Protein AF-0000000078489745 (afdb_homodimer)

InterPro domains:
  IPR001077 O-methyltransferase, C-terminal domain [PF00891] (127-336)
  IPR012967 Caffeic acid 3-O-methyltransferase-like, dimerisation domain [PF08100] (22-105)
  IPR016461 O-methyltransferase-like [PIRSF005739] (4-354)
  IPR016461 O-methyltransferase-like [PS51683] (22-354)
  IPR016461 O-methyltransferase-like [PTHR11746] (31-336)
  IPR029063 S-adenosyl-L-methionine-dependent methyltransferase superfamily [G3DSA:3.40.50.150] (105-354)
  IPR029063 S-adenosyl-L-methionine-dependent methyltransferase superfamily [SSF53335] (110-352)
  IPR036388 Winged helix-like DNA-binding domain superfamily [G3DSA:1.10.10.10] (4-103)
  IPR036390 Winged helix DNA-binding domain superfamily [SSF46785] (11-106)

Structure (mmCIF, N/CA/C/O backbone):
data_AF-0000000078489745-model_v1
#
loop_
_entity.id
_entity.type
_entity.pdbx_description
1 polymer 'O-methyltransferase domain-containing protein'
#
loop_
_atom_site.group_PDB
_atom_site.id
_atom_site.type_symbol
_atom_site.label_atom_id
_atom_site.label_alt_id
_atom_site.label_comp_id
_atom_site.label_asym_id
_atom_site.label_entity_id
_atom_site.label_seq_id
_atom_site.pdbx_PDB_ins_code
_atom_site.Cartn_x
_atom_site.Cartn_y
_atom_site.Cartn_z
_atom_site.occupancy
_atom_site.B_iso_or_equiv
_atom_site.auth_seq_id
_atom_site.auth_comp_id
_atom_site.auth_asym_id
_atom_site.auth_atom_id
_atom_site.pdbx_PDB_model_num
ATOM 1 N N . MET A 1 1 ? 27.438 -21.969 22.844 1 58.97 1 MET A N 1
ATOM 2 C CA . MET A 1 1 ? 26.141 -21.531 23.344 1 58.97 1 MET A CA 1
ATOM 3 C C . MET A 1 1 ? 25.703 -20.234 22.672 1 58.97 1 MET A C 1
ATOM 5 O O . MET A 1 1 ? 24.578 -20.141 22.172 1 58.97 1 MET A O 1
ATOM 9 N N . GLU A 1 2 ? 26.516 -19.109 22.609 1 64 2 GLU A N 1
ATOM 10 C CA . GLU A 1 2 ? 26.266 -17.812 21.984 1 64 2 GLU A CA 1
ATOM 11 C C . GLU A 1 2 ? 26.203 -17.922 20.469 1 64 2 GLU A C 1
ATOM 13 O O . GLU A 1 2 ? 25.344 -17.312 19.828 1 64 2 GLU A O 1
ATOM 18 N N . GLU A 1 3 ? 26.984 -18.844 19.875 1 67.69 3 GLU A N 1
ATOM 19 C CA . GLU A 1 3 ? 27 -19.047 18.422 1 67.69 3 GLU A CA 1
ATOM 20 C C . GLU A 1 3 ? 25.703 -19.672 17.938 1 67.69 3 GLU A C 1
ATOM 22 O O . GLU A 1 3 ? 25.188 -19.312 16.891 1 67.69 3 GLU A O 1
ATOM 27 N N . THR A 1 4 ? 25.188 -20.469 18.766 1 74.5 4 THR A N 1
ATOM 28 C CA . THR A 1 4 ? 23.953 -21.156 18.406 1 74.5 4 THR A CA 1
ATOM 29 C C . THR A 1 4 ? 22.766 -20.203 18.438 1 74.5 4 THR A C 1
ATOM 31 O O . THR A 1 4 ? 21.891 -20.266 17.562 1 74.5 4 THR A O 1
ATOM 34 N N . LYS A 1 5 ? 22.797 -19.234 19.344 1 73.5 5 LYS A N 1
ATOM 35 C CA . LYS A 1 5 ? 21.703 -18.266 19.422 1 73.5 5 LYS A CA 1
ATOM 36 C C . LYS A 1 5 ? 21.719 -17.312 18.234 1 73.5 5 LYS A C 1
ATOM 38 O O . LYS A 1 5 ? 20.672 -16.969 17.703 1 73.5 5 LYS A O 1
ATOM 43 N N . VAL A 1 6 ? 22.891 -16.953 17.953 1 79.31 6 VAL A N 1
ATOM 44 C CA . VAL A 1 6 ? 23.062 -16.047 16.812 1 79.31 6 VAL A CA 1
ATOM 45 C C . VAL A 1 6 ? 22.609 -16.734 15.531 1 79.31 6 VAL A C 1
ATOM 47 O O . VAL A 1 6 ? 21.969 -16.109 14.688 1 79.31 6 VAL A O 1
ATOM 50 N N . GLN A 1 7 ? 22.875 -17.984 15.383 1 82.25 7 GLN A N 1
ATOM 51 C CA . GLN A 1 7 ? 22.484 -18.719 14.188 1 82.25 7 GLN A CA 1
ATOM 52 C C . GLN A 1 7 ? 20.969 -18.891 14.117 1 82.25 7 GLN A C 1
ATOM 54 O O . GLN A 1 7 ? 20.391 -18.781 13.039 1 82.25 7 GLN A O 1
ATOM 59 N N . VAL A 1 8 ? 20.438 -19.062 15.211 1 84.88 8 VAL A N 1
ATOM 60 C CA . VAL A 1 8 ? 19 -19.234 15.289 1 84.88 8 VAL A CA 1
ATOM 61 C C . VAL A 1 8 ? 18.312 -17.906 14.961 1 84.88 8 VAL A C 1
ATOM 63 O O . VAL A 1 8 ? 17.297 -17.891 14.25 1 84.88 8 VAL A O 1
ATOM 66 N N . MET A 1 9 ? 18.844 -16.828 15.492 1 83.5 9 MET A N 1
ATOM 67 C CA . MET A 1 9 ? 18.266 -15.516 15.242 1 83.5 9 MET A CA 1
ATOM 68 C C . MET A 1 9 ? 18.391 -15.141 13.766 1 83.5 9 MET A C 1
ATOM 70 O O . MET A 1 9 ? 17.453 -14.578 13.188 1 83.5 9 MET A O 1
ATOM 74 N N . MET A 1 10 ? 19.469 -15.5 13.219 1 83.69 10 MET A N 1
ATOM 75 C CA . MET A 1 10 ? 19.703 -15.188 11.812 1 83.69 10 MET A CA 1
ATOM 76 C C . MET A 1 10 ? 18.75 -15.992 10.922 1 83.69 10 MET A C 1
ATOM 78 O O . MET A 1 10 ? 18.234 -15.469 9.93 1 83.69 10 MET A O 1
ATOM 82 N N . LYS A 1 11 ? 18.594 -17.219 11.297 1 87.38 11 LYS A N 1
ATOM 83 C CA . LYS A 1 11 ? 17.672 -18.062 10.539 1 87.38 11 LYS A CA 1
ATOM 84 C C . LYS A 1 11 ? 16.234 -17.547 10.648 1 87.38 11 LYS A C 1
ATOM 86 O O . LYS A 1 11 ? 15.492 -17.547 9.664 1 87.38 11 LYS A O 1
ATOM 91 N N . LYS A 1 12 ? 15.914 -17.125 11.781 1 89.44 12 LYS A N 1
ATOM 92 C CA . LYS A 1 12 ? 14.57 -16.578 11.984 1 89.44 12 LYS A CA 1
ATOM 93 C C . LYS A 1 12 ? 14.359 -15.312 11.156 1 89.44 12 LYS A C 1
ATOM 95 O O . LYS A 1 12 ? 13.305 -15.133 10.547 1 89.44 12 LYS A O 1
ATOM 100 N N . GLU A 1 13 ? 15.336 -14.461 11.094 1 90.44 13 GLU A N 1
ATOM 101 C CA . GLU A 1 13 ? 15.25 -13.234 10.305 1 90.44 13 GLU A CA 1
ATOM 102 C C . GLU A 1 13 ? 15.117 -13.531 8.82 1 90.44 13 GLU A C 1
ATOM 104 O O . GLU A 1 13 ? 14.383 -12.852 8.109 1 90.44 13 GLU A O 1
ATOM 109 N N . GLU A 1 14 ? 15.82 -14.523 8.477 1 91 14 GLU A N 1
ATOM 110 C CA . GLU A 1 14 ? 15.742 -14.945 7.078 1 91 14 GLU A CA 1
ATOM 111 C C . GLU A 1 14 ? 14.352 -15.484 6.746 1 91 14 GLU A C 1
ATOM 113 O O . GLU A 1 14 ? 13.797 -15.164 5.691 1 91 14 GLU A O 1
ATOM 118 N N . ASP A 1 15 ? 13.852 -16.266 7.602 1 90 15 ASP A N 1
ATOM 119 C CA . ASP A 1 15 ? 12.523 -16.844 7.395 1 90 15 ASP A CA 1
ATOM 120 C C . ASP A 1 15 ? 11.453 -15.758 7.402 1 90 15 ASP A C 1
ATOM 122 O O . ASP A 1 15 ? 10.508 -15.805 6.605 1 90 15 ASP A O 1
ATOM 126 N N . ASP A 1 16 ? 11.648 -14.836 8.258 1 93 16 ASP A N 1
ATOM 127 C CA . ASP A 1 16 ? 10.703 -13.727 8.328 1 93 16 ASP A CA 1
ATOM 128 C C . ASP A 1 16 ? 10.742 -12.891 7.051 1 93 16 ASP A C 1
ATOM 130 O O . ASP A 1 16 ? 9.711 -12.422 6.57 1 93 16 ASP A O 1
ATOM 134 N N . ALA A 1 17 ? 11.914 -12.734 6.535 1 94.44 17 ALA A N 1
ATOM 135 C CA . ALA A 1 17 ? 12.086 -11.914 5.336 1 94.44 17 ALA A CA 1
ATOM 136 C C . ALA A 1 17 ? 11.375 -12.539 4.137 1 94.44 17 ALA A C 1
ATOM 138 O O . ALA A 1 17 ? 10.859 -11.82 3.273 1 94.44 17 ALA A O 1
ATOM 139 N N . LYS A 1 18 ? 11.289 -13.898 4.145 1 91.94 18 LYS A N 1
ATOM 140 C CA . LYS A 1 18 ? 10.625 -14.625 3.064 1 91.94 18 LYS A CA 1
ATOM 141 C C . LYS A 1 18 ? 9.141 -14.289 2.994 1 91.94 18 LYS A C 1
ATOM 143 O O . LYS A 1 18 ? 8.547 -14.273 1.913 1 91.94 18 LYS A O 1
ATOM 148 N N . VAL A 1 19 ? 8.648 -13.961 4.117 1 93.62 19 VAL A N 1
ATOM 149 C CA . VAL A 1 19 ? 7.219 -13.68 4.207 1 93.62 19 VAL A CA 1
ATOM 150 C C . VAL A 1 19 ? 6.977 -12.18 4.113 1 93.62 19 VAL A C 1
ATOM 152 O O . VAL A 1 19 ? 6.105 -11.727 3.361 1 93.62 19 VAL A O 1
ATOM 155 N N . GLU A 1 20 ? 7.77 -11.414 4.812 1 96.25 20 GLU A N 1
ATOM 156 C CA . GLU A 1 20 ? 7.562 -9.977 4.98 1 96.25 20 GLU A CA 1
ATOM 157 C C . GLU A 1 20 ? 7.652 -9.242 3.646 1 96.25 20 GLU A C 1
ATOM 159 O O . GLU A 1 20 ? 6.957 -8.25 3.428 1 96.25 20 GLU A O 1
ATOM 164 N N . ILE A 1 21 ? 8.453 -9.734 2.736 1 97.31 21 ILE A N 1
ATOM 165 C CA . ILE A 1 21 ? 8.727 -9.047 1.48 1 97.31 21 ILE A CA 1
ATOM 166 C C . ILE A 1 21 ? 7.441 -8.938 0.663 1 97.31 21 ILE A C 1
ATOM 168 O O . ILE A 1 21 ? 7.266 -7.988 -0.105 1 97.31 21 ILE A O 1
ATOM 172 N N . TRP A 1 22 ? 6.496 -9.859 0.876 1 97.19 22 TRP A N 1
ATOM 173 C CA . TRP A 1 22 ? 5.273 -9.906 0.08 1 97.19 22 TRP A CA 1
ATOM 174 C C . TRP A 1 22 ? 4.367 -8.727 0.406 1 97.19 22 TRP A C 1
ATOM 176 O O . TRP A 1 22 ? 3.557 -8.312 -0.426 1 97.19 22 TRP A O 1
ATOM 186 N N . LYS A 1 23 ? 4.523 -8.141 1.604 1 96.38 23 LYS A N 1
ATOM 187 C CA . LYS A 1 23 ? 3.775 -6.949 1.995 1 96.38 23 LYS A CA 1
ATOM 188 C C . LYS A 1 23 ? 4.117 -5.766 1.097 1 96.38 23 LYS A C 1
ATOM 190 O O . LYS A 1 23 ? 3.299 -4.859 0.917 1 96.38 23 LYS A O 1
ATOM 195 N N . TYR A 1 24 ? 5.277 -5.855 0.538 1 97.81 24 TYR A N 1
ATOM 196 C CA . TYR A 1 24 ? 5.738 -4.754 -0.302 1 97.81 24 TYR A CA 1
ATOM 197 C C . TYR A 1 24 ? 5.543 -5.078 -1.778 1 97.81 24 TYR A C 1
ATOM 199 O O . TYR A 1 24 ? 5.328 -4.18 -2.594 1 97.81 24 TYR A O 1
ATOM 207 N N . VAL A 1 25 ? 5.562 -6.387 -2.131 1 98.19 25 VAL A N 1
ATOM 208 C CA . VAL A 1 25 ? 5.273 -6.801 -3.5 1 98.19 25 VAL A CA 1
ATOM 209 C C . VAL A 1 25 ? 3.816 -6.484 -3.836 1 98.19 25 VAL A C 1
ATOM 211 O O . VAL A 1 25 ? 3.529 -5.879 -4.871 1 98.19 25 VAL A O 1
ATOM 214 N N . PHE A 1 26 ? 2.967 -6.824 -2.895 1 98 26 PHE A N 1
ATOM 215 C CA . PHE A 1 26 ? 1.541 -6.59 -3.1 1 98 26 PHE A CA 1
ATOM 216 C C . PHE A 1 26 ? 1.061 -5.41 -2.266 1 98 26 PHE A C 1
ATOM 218 O O . PHE A 1 26 ? -0.094 -5.375 -1.833 1 98 26 PHE A O 1
ATOM 225 N N . GLY A 1 27 ? 1.884 -4.418 -2.08 1 96.94 27 GLY A N 1
ATOM 226 C CA . GLY A 1 27 ? 1.709 -3.365 -1.094 1 96.94 27 GLY A CA 1
ATOM 227 C C . GLY A 1 27 ? 0.528 -2.461 -1.391 1 96.94 27 GLY A C 1
ATOM 228 O O . GLY A 1 27 ? -0.005 -1.811 -0.488 1 96.94 27 GLY A O 1
ATOM 229 N N . PHE A 1 28 ? 0.073 -2.408 -2.652 1 97.94 28 PHE A N 1
ATOM 230 C CA . PHE A 1 28 ? -1.018 -1.51 -3.014 1 97.94 28 PHE A CA 1
ATOM 231 C C . PHE A 1 28 ? -2.367 -2.174 -2.773 1 97.94 28 PHE A C 1
ATOM 233 O O . PHE A 1 28 ? -3.396 -1.496 -2.707 1 97.94 28 PHE A O 1
ATOM 240 N N . THR A 1 29 ? -2.445 -3.432 -2.564 1 98.5 29 THR A N 1
ATOM 241 C CA . THR A 1 29 ? -3.668 -4.227 -2.551 1 98.5 29 THR A CA 1
ATOM 242 C C . THR A 1 29 ? -4.605 -3.756 -1.442 1 98.5 29 THR A C 1
ATOM 244 O O . THR A 1 29 ? -5.785 -3.492 -1.69 1 98.5 29 THR A O 1
ATOM 247 N N . ASN A 1 30 ? -4.078 -3.57 -0.208 1 98.31 30 ASN A N 1
ATOM 248 C CA . ASN A 1 30 ? -4.91 -3.188 0.927 1 98.31 30 ASN A CA 1
ATOM 249 C C . ASN A 1 30 ? -5.625 -1.863 0.675 1 98.31 30 ASN A C 1
ATOM 251 O O . ASN A 1 30 ? -6.844 -1.771 0.833 1 98.31 30 ASN A O 1
ATOM 255 N N . MET A 1 31 ? -4.863 -0.907 0.223 1 98.25 31 MET A N 1
ATOM 256 C CA . MET A 1 31 ? -5.43 0.413 -0.04 1 98.25 31 MET A CA 1
ATOM 257 C C . MET A 1 31 ? -6.438 0.357 -1.185 1 98.25 31 MET A C 1
ATOM 259 O O . MET A 1 31 ? -7.488 0.997 -1.124 1 98.25 31 MET A O 1
ATOM 263 N N . ALA A 1 32 ? -6.133 -0.395 -2.225 1 98.56 32 ALA A N 1
ATOM 264 C CA . ALA A 1 32 ? -6.98 -0.475 -3.412 1 98.56 32 ALA A CA 1
ATOM 265 C C . ALA A 1 32 ? -8.328 -1.108 -3.08 1 98.56 32 ALA A C 1
ATOM 267 O O . ALA A 1 32 ? -9.367 -0.654 -3.559 1 98.56 32 ALA A O 1
ATOM 268 N N . VAL A 1 33 ? -8.312 -2.148 -2.266 1 98.75 33 VAL A N 1
ATOM 269 C CA . VAL A 1 33 ? -9.547 -2.83 -1.916 1 98.75 33 VAL A CA 1
ATOM 270 C C . VAL A 1 33 ? -10.383 -1.943 -0.997 1 98.75 33 VAL A C 1
ATOM 272 O O . VAL A 1 33 ? -11.617 -1.908 -1.105 1 98.75 33 VAL A O 1
ATOM 275 N N . VAL A 1 34 ? -9.742 -1.236 -0.123 1 98.75 34 VAL A N 1
ATOM 276 C CA . VAL A 1 34 ? -10.445 -0.308 0.756 1 98.75 34 VAL A CA 1
ATOM 277 C C . VAL A 1 34 ? -11.055 0.824 -0.068 1 98.75 34 VAL A C 1
ATOM 279 O O . VAL A 1 34 ? -12.195 1.23 0.172 1 98.75 34 VAL A O 1
ATOM 282 N N . LYS A 1 35 ? -10.297 1.324 -1.01 1 98.56 35 LYS A N 1
ATOM 283 C CA . LYS A 1 35 ? -10.844 2.303 -1.945 1 98.56 35 LYS A CA 1
ATOM 284 C C . LYS A 1 35 ? -12.086 1.757 -2.646 1 98.56 35 LYS A C 1
ATOM 286 O O . LYS A 1 35 ? -13.094 2.461 -2.781 1 98.56 35 LYS A O 1
ATOM 291 N N . CYS A 1 36 ? -12.008 0.539 -3.088 1 98.38 36 CYS A N 1
ATOM 292 C CA . CYS A 1 36 ? -13.125 -0.12 -3.744 1 98.38 36 CYS A CA 1
ATOM 293 C C . CYS A 1 36 ? -14.344 -0.162 -2.828 1 98.38 36 CYS A C 1
ATOM 295 O O . CYS A 1 36 ? -15.469 0.086 -3.27 1 98.38 36 CYS A O 1
ATOM 297 N N . ALA A 1 37 ? -14.141 -0.469 -1.564 1 98.62 37 ALA A N 1
ATOM 298 C CA . ALA A 1 37 ? -15.219 -0.513 -0.586 1 98.62 37 ALA A CA 1
ATOM 299 C C . ALA A 1 37 ? -15.891 0.851 -0.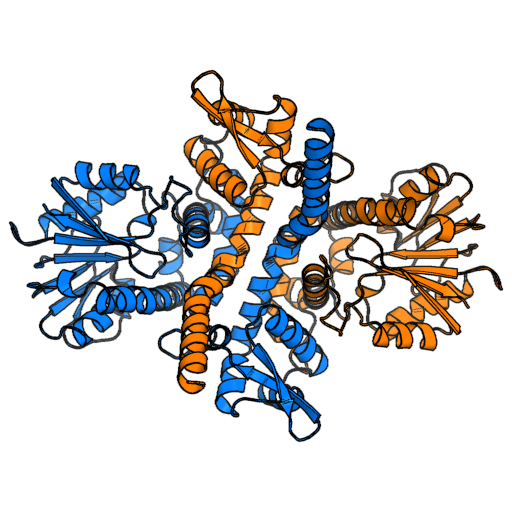448 1 98.62 37 ALA A C 1
ATOM 301 O O . ALA A 1 37 ? -17.125 0.94 -0.362 1 98.62 37 ALA A O 1
ATOM 302 N N . VAL A 1 38 ? -15.094 1.913 -0.425 1 98.31 38 VAL A N 1
ATOM 303 C CA . VAL A 1 38 ? -15.617 3.273 -0.339 1 98.31 38 VAL A CA 1
ATOM 304 C C . VAL A 1 38 ? -16.422 3.596 -1.591 1 98.31 38 VAL A C 1
ATOM 306 O O . VAL A 1 38 ? -17.547 4.094 -1.498 1 98.31 38 VAL A O 1
ATOM 309 N N . GLU A 1 39 ? -15.906 3.252 -2.752 1 97.69 39 GLU A N 1
ATOM 310 C CA . GLU A 1 39 ? -16.531 3.578 -4.027 1 97.69 39 GLU A CA 1
ATOM 311 C C . GLU A 1 39 ? -17.859 2.836 -4.191 1 97.69 39 GLU A C 1
ATOM 313 O O . GLU A 1 39 ? -18.828 3.389 -4.719 1 97.69 39 GLU A O 1
ATOM 318 N N . LEU A 1 40 ? -17.906 1.637 -3.719 1 97.56 40 LEU A N 1
ATOM 319 C CA . LEU A 1 40 ? -19.125 0.831 -3.826 1 97.56 40 LEU A CA 1
ATOM 320 C C . LEU A 1 40 ? -20.141 1.243 -2.771 1 97.56 40 LEU A C 1
ATOM 322 O O . LEU A 1 40 ? -21.328 0.919 -2.889 1 97.56 40 LEU A O 1
ATOM 326 N N . GLY A 1 41 ? -19.672 1.875 -1.708 1 97.62 41 GLY A N 1
ATOM 327 C CA . GLY A 1 41 ? -20.562 2.227 -0.605 1 97.62 41 GLY A CA 1
ATOM 328 C C . GLY A 1 41 ? -20.922 1.041 0.267 1 97.62 41 GLY A C 1
ATOM 329 O O . GLY A 1 41 ? -22.062 0.931 0.727 1 97.62 41 GLY A O 1
ATOM 330 N N . ILE A 1 42 ? -19.938 0.148 0.524 1 97.88 42 ILE A N 1
ATOM 331 C CA . ILE A 1 42 ? -20.219 -1.087 1.247 1 97.88 42 ILE A CA 1
ATOM 332 C C . ILE A 1 42 ? -20.625 -0.764 2.682 1 97.88 42 ILE A C 1
ATOM 334 O O . ILE A 1 42 ? -21.641 -1.281 3.18 1 97.88 42 ILE A O 1
ATOM 338 N N . ALA A 1 43 ? -19.859 0.073 3.357 1 97.5 43 ALA A N 1
ATOM 339 C CA . ALA A 1 43 ? -20.156 0.416 4.746 1 97.5 43 ALA A CA 1
ATOM 340 C C . ALA A 1 43 ? -21.531 1.067 4.875 1 97.5 43 ALA A C 1
ATOM 342 O O . ALA A 1 43 ? -22.281 0.774 5.809 1 97.5 43 ALA A O 1
ATOM 343 N N . GLU A 1 44 ? -21.859 1.944 3.922 1 97.12 44 GLU A N 1
ATOM 344 C CA . GLU A 1 44 ? -23.172 2.588 3.924 1 97.12 44 GLU A CA 1
ATOM 345 C C . GLU A 1 44 ? -24.297 1.563 3.762 1 97.12 44 GLU A C 1
ATOM 347 O O . GLU A 1 44 ? -25.312 1.636 4.449 1 97.12 44 GLU A O 1
ATOM 352 N N . ALA A 1 45 ? -24.109 0.655 2.848 1 96.56 45 ALA A N 1
ATOM 353 C CA . ALA A 1 45 ? -25.109 -0.368 2.594 1 96.56 45 ALA A CA 1
ATOM 354 C C . ALA A 1 45 ? -25.344 -1.228 3.832 1 96.56 45 ALA A C 1
ATOM 356 O O . ALA A 1 45 ? -26.5 -1.556 4.164 1 96.56 45 ALA A O 1
ATOM 357 N N . VAL A 1 46 ? -24.25 -1.583 4.5 1 95.31 46 VAL A N 1
ATOM 358 C CA . VAL A 1 46 ? -24.359 -2.391 5.711 1 95.31 46 VAL A CA 1
ATOM 359 C C . VAL A 1 46 ? -25.062 -1.592 6.801 1 95.31 46 VAL A C 1
ATOM 361 O O . VAL A 1 46 ? -25.891 -2.137 7.547 1 95.31 46 VAL A O 1
ATOM 364 N N . GLU A 1 47 ? -24.766 -0.304 6.879 1 91.31 47 GLU A N 1
ATOM 365 C CA . GLU A 1 47 ? -25.359 0.567 7.883 1 91.31 47 GLU A CA 1
ATOM 366 C C . GLU A 1 47 ? -26.859 0.75 7.629 1 91.31 47 GLU A C 1
ATOM 368 O O . GLU A 1 47 ? -27.656 0.717 8.562 1 91.31 47 GLU A O 1
ATOM 373 N N . GLU A 1 48 ? -27.266 0.939 6.504 1 90.75 48 GLU A N 1
ATOM 374 C CA . GLU A 1 48 ? -28.641 1.249 6.117 1 90.75 48 GLU A CA 1
ATOM 375 C C . GLU A 1 48 ? -29.547 0.038 6.297 1 90.75 48 GLU A C 1
ATOM 377 O O . GLU A 1 48 ? -30.703 0.177 6.719 1 90.75 48 GLU A O 1
ATOM 382 N N . LYS A 1 49 ? -29.188 -1.064 5.902 1 83.44 49 LYS A N 1
ATOM 383 C CA . LYS A 1 49 ? -30.031 -2.256 5.949 1 83.44 49 LYS A CA 1
ATOM 384 C C . LYS A 1 49 ? -30.062 -2.852 7.355 1 83.44 49 LYS A C 1
ATOM 386 O O . LYS A 1 49 ? -30.938 -3.668 7.672 1 83.44 49 LYS A O 1
ATOM 391 N N . GLY A 1 50 ? -29.312 -2.311 8.188 1 77.25 50 GLY A N 1
ATOM 392 C CA . GLY A 1 50 ? -29.25 -2.816 9.547 1 77.25 50 GLY A CA 1
ATOM 393 C C . GLY A 1 50 ? -28.203 -3.912 9.727 1 77.25 50 GLY A C 1
ATOM 394 O O . GLY A 1 50 ? -28.125 -4.832 8.906 1 77.25 50 GLY A O 1
ATOM 395 N N . SER A 1 51 ? -27.203 -3.838 10.484 1 74.12 51 SER A N 1
ATOM 396 C CA . SER A 1 51 ? -26.141 -4.785 10.836 1 74.12 51 SER A CA 1
ATOM 397 C C . SER A 1 51 ? -26.672 -5.91 11.711 1 74.12 51 SER A C 1
ATOM 399 O O . SER A 1 51 ? -27.281 -5.656 12.758 1 74.12 51 SER A O 1
ATOM 401 N N . PRO A 1 52 ? -26.609 -7.195 11.164 1 89.38 52 PRO A N 1
ATOM 402 C CA . PRO A 1 52 ? -25.781 -7.777 10.109 1 89.38 52 PRO A CA 1
ATOM 403 C C . PRO A 1 52 ? -26.531 -7.957 8.789 1 89.38 52 PRO A C 1
ATOM 405 O O . PRO A 1 52 ? -27.766 -8.039 8.789 1 89.38 52 PRO A O 1
ATOM 408 N N . ILE A 1 53 ? -25.859 -7.984 7.699 1 94.56 53 ILE A N 1
ATOM 409 C CA . ILE A 1 53 ? -26.406 -8.156 6.363 1 94.56 53 ILE A CA 1
ATOM 410 C C . ILE A 1 53 ? -25.766 -9.359 5.684 1 94.56 53 ILE A C 1
ATOM 412 O O . ILE A 1 53 ? -24.547 -9.57 5.801 1 94.56 53 ILE A O 1
ATOM 416 N N . THR A 1 54 ? -26.531 -10.141 5.031 1 95.06 54 THR A N 1
ATOM 417 C CA . THR A 1 54 ? -26 -11.32 4.355 1 95.06 54 THR A CA 1
ATOM 418 C C . THR A 1 54 ? -25.312 -10.93 3.043 1 95.06 54 THR A C 1
ATOM 420 O O . THR A 1 54 ? -25.516 -9.82 2.539 1 95.06 54 THR A O 1
ATOM 423 N N . LEU A 1 55 ? -24.562 -11.859 2.477 1 95.62 55 LEU A N 1
ATOM 424 C CA . LEU A 1 55 ? -23.891 -11.633 1.209 1 95.62 55 LEU A CA 1
ATOM 425 C C . LEU A 1 55 ? -24.891 -11.32 0.1 1 95.62 55 LEU A C 1
ATOM 427 O O . LEU A 1 55 ? -24.688 -10.383 -0.677 1 95.62 55 LEU A O 1
ATOM 431 N N . ASN A 1 56 ? -25.906 -12.109 0.022 1 95.19 56 ASN A N 1
ATOM 432 C CA . ASN A 1 56 ? -26.891 -11.938 -1.039 1 95.19 56 ASN A CA 1
ATOM 433 C C . ASN A 1 56 ? -27.609 -10.594 -0.923 1 95.19 56 ASN A C 1
ATOM 435 O O . ASN A 1 56 ? -27.875 -9.938 -1.931 1 95.19 56 ASN A O 1
ATOM 439 N N . GLU A 1 57 ? -27.984 -10.18 0.266 1 95.12 57 GLU A N 1
ATOM 440 C CA . GLU A 1 57 ? -28.609 -8.883 0.485 1 95.12 57 GLU A CA 1
ATOM 441 C C . GLU A 1 57 ? -27.672 -7.742 0.101 1 95.12 57 GLU A C 1
ATOM 443 O O . GLU A 1 57 ? -28.094 -6.777 -0.539 1 95.12 57 GLU A O 1
ATOM 448 N N . LEU A 1 58 ? -26.484 -7.891 0.497 1 96.69 58 LEU A N 1
ATOM 449 C CA . LEU A 1 58 ? -25.484 -6.859 0.193 1 96.69 58 LEU A CA 1
ATOM 450 C C . LEU A 1 58 ? -25.25 -6.77 -1.31 1 96.69 58 LEU A C 1
ATOM 452 O O . LEU A 1 58 ? -25.172 -5.672 -1.866 1 96.69 58 LEU A O 1
ATOM 456 N N . ALA A 1 59 ? -25.109 -7.93 -1.951 1 97.31 59 ALA A N 1
ATOM 457 C CA . ALA A 1 59 ? -24.891 -7.969 -3.395 1 97.31 59 ALA A CA 1
ATOM 458 C C . ALA A 1 59 ? -26.047 -7.309 -4.141 1 97.31 59 ALA A C 1
ATOM 460 O O . ALA A 1 59 ? -25.828 -6.578 -5.113 1 97.31 59 ALA A O 1
ATOM 461 N N . SER A 1 60 ? -27.203 -7.59 -3.699 1 96.44 60 SER A N 1
ATOM 462 C CA . SER A 1 60 ? -28.391 -6.992 -4.309 1 96.44 60 SER A CA 1
ATOM 463 C C . SER A 1 60 ? -28.406 -5.477 -4.117 1 96.44 60 SER A C 1
ATOM 465 O O . SER A 1 60 ? -28.688 -4.73 -5.055 1 96.44 60 SER A O 1
ATOM 467 N N . ALA A 1 61 ? -28.125 -5.031 -2.916 1 96.38 61 ALA A N 1
ATOM 468 C CA . ALA A 1 61 ? -28.141 -3.607 -2.596 1 96.38 61 ALA A CA 1
ATOM 469 C C . ALA A 1 61 ? -27.109 -2.85 -3.43 1 96.38 61 ALA A C 1
ATOM 471 O O . ALA A 1 61 ? -27.344 -1.708 -3.834 1 96.38 61 ALA A O 1
ATOM 472 N N . LEU A 1 62 ? -25.984 -3.504 -3.744 1 97.19 62 LEU A N 1
ATOM 473 C CA . LEU A 1 62 ? -24.875 -2.842 -4.418 1 97.19 62 LEU A CA 1
ATOM 474 C C . LEU A 1 62 ? -24.859 -3.178 -5.902 1 97.19 62 LEU A C 1
ATOM 476 O O . LEU A 1 62 ? -24.016 -2.664 -6.652 1 97.19 62 LEU A O 1
ATOM 480 N N . LYS A 1 63 ? -25.75 -4.094 -6.297 1 97.75 63 LYS A N 1
ATOM 481 C CA . LYS A 1 63 ? -25.812 -4.578 -7.672 1 97.75 63 LYS A CA 1
ATOM 482 C C . LYS A 1 63 ? -24.484 -5.207 -8.086 1 97.75 63 LYS A C 1
ATOM 484 O O . LYS A 1 63 ? -23.984 -4.953 -9.188 1 97.75 63 LYS A O 1
ATOM 489 N N . CYS A 1 64 ? -23.922 -5.949 -7.172 1 97.88 64 CYS A N 1
ATOM 490 C CA . CYS A 1 64 ? -22.641 -6.613 -7.395 1 97.88 64 CYS A CA 1
ATOM 491 C C . CYS A 1 64 ? -22.844 -8.094 -7.703 1 97.88 64 CYS A C 1
ATOM 493 O O . CYS A 1 64 ? -23.891 -8.664 -7.391 1 97.88 64 CYS A O 1
ATOM 495 N N . ASP A 1 65 ? -21.891 -8.68 -8.414 1 97.31 65 ASP A N 1
ATOM 496 C CA . ASP A 1 65 ? -21.797 -10.133 -8.516 1 97.31 65 ASP A CA 1
ATOM 497 C C . ASP A 1 65 ? -21.5 -10.758 -7.152 1 97.31 65 ASP A C 1
ATOM 499 O O . ASP A 1 65 ? -20.484 -10.43 -6.52 1 97.31 65 ASP A O 1
ATOM 503 N N . PRO A 1 66 ? -22.359 -11.633 -6.684 1 96.94 66 PRO A N 1
ATOM 504 C CA . PRO A 1 66 ? -22.188 -12.156 -5.324 1 96.94 66 PRO A CA 1
ATOM 505 C C . PRO A 1 66 ? -20.844 -12.875 -5.141 1 96.94 66 PRO A C 1
ATOM 507 O O . PRO A 1 66 ? -20.25 -12.805 -4.062 1 96.94 66 PRO A O 1
ATOM 510 N N . SER A 1 67 ? -20.375 -13.586 -6.121 1 95.81 67 SER A N 1
ATOM 511 C CA . SER A 1 67 ? -19.125 -14.328 -6.004 1 95.81 67 SER A CA 1
ATOM 512 C C . SER A 1 67 ? -17.922 -13.391 -5.875 1 95.81 67 SER A C 1
ATOM 514 O O . SER A 1 67 ? -17.031 -13.641 -5.07 1 95.81 67 SER A O 1
ATOM 516 N N . LEU A 1 68 ? -17.922 -12.359 -6.68 1 97.38 68 LEU A N 1
ATOM 517 C CA . LEU A 1 68 ? -16.844 -11.375 -6.617 1 97.38 68 LEU A CA 1
ATOM 518 C C . LEU A 1 68 ? -16.906 -10.57 -5.324 1 97.38 68 LEU A C 1
ATOM 520 O O . LEU A 1 68 ? -15.883 -10.312 -4.688 1 97.38 68 LEU A O 1
ATOM 524 N N . LEU A 1 69 ? -18.125 -10.203 -4.953 1 97.94 69 LEU A N 1
ATOM 525 C CA . LEU A 1 69 ? -18.312 -9.445 -3.719 1 97.94 69 LEU A CA 1
ATOM 526 C C . LEU A 1 69 ? -17.859 -10.258 -2.51 1 97.94 69 LEU A C 1
ATOM 528 O O . LEU A 1 69 ? -17.297 -9.711 -1.561 1 97.94 69 LEU A O 1
ATOM 532 N N . GLN A 1 70 ? -18.141 -11.539 -2.496 1 96.88 70 GLN A N 1
ATOM 533 C CA . GLN A 1 70 ? -17.703 -12.414 -1.405 1 96.88 70 GLN A CA 1
ATOM 534 C C . GLN A 1 70 ? -16.203 -12.352 -1.211 1 96.88 70 GLN A C 1
ATOM 536 O O . GLN A 1 70 ? -15.711 -12.352 -0.077 1 96.88 70 GLN A O 1
ATOM 541 N N . ARG A 1 71 ? -15.43 -12.367 -2.279 1 97.19 71 ARG A N 1
ATOM 542 C CA . ARG A 1 71 ? -13.977 -12.305 -2.211 1 97.19 71 ARG A CA 1
ATOM 543 C C . ARG A 1 71 ? -13.508 -10.969 -1.641 1 97.19 71 ARG A C 1
ATOM 545 O O . ARG A 1 71 ? -12.594 -10.93 -0.819 1 97.19 71 ARG A O 1
ATOM 552 N N . ILE A 1 72 ? -14.164 -9.852 -2.047 1 98.38 72 ILE A N 1
ATOM 553 C CA . ILE A 1 72 ? -13.875 -8.531 -1.507 1 98.38 72 ILE A CA 1
ATOM 554 C C . ILE A 1 72 ? -14.141 -8.516 -0.004 1 98.38 72 ILE A C 1
ATOM 556 O O . ILE A 1 72 ? -13.312 -8.055 0.779 1 98.38 72 ILE A O 1
ATOM 560 N N . MET A 1 73 ? -15.289 -9.086 0.375 1 97.94 73 MET A N 1
ATOM 561 C CA . MET A 1 73 ? -15.688 -9.078 1.779 1 97.94 73 MET A CA 1
ATOM 562 C C . MET A 1 73 ? -14.75 -9.938 2.617 1 97.94 73 MET A C 1
ATOM 564 O O . MET A 1 73 ? -14.391 -9.57 3.738 1 97.94 73 MET A O 1
ATOM 568 N N . ARG A 1 74 ? -14.367 -11.07 2.104 1 96.44 74 ARG A N 1
ATOM 569 C CA . ARG A 1 74 ? -13.414 -11.922 2.799 1 96.44 74 ARG A CA 1
ATOM 570 C C . ARG A 1 74 ? -12.125 -11.164 3.105 1 96.44 74 ARG A C 1
ATOM 572 O O . ARG A 1 74 ? -11.578 -11.281 4.203 1 96.44 74 ARG A O 1
ATOM 579 N N . PHE A 1 75 ? -11.68 -10.477 2.102 1 97.81 75 PHE A N 1
ATOM 580 C CA . PHE A 1 75 ? -10.453 -9.703 2.283 1 97.81 75 PHE A CA 1
ATOM 581 C C . PHE A 1 75 ? -10.664 -8.586 3.305 1 97.81 75 PHE A C 1
ATOM 583 O O . PHE A 1 75 ? -9.812 -8.359 4.16 1 97.81 75 PHE A O 1
ATOM 590 N N . LEU A 1 76 ? -11.812 -7.848 3.246 1 98.44 76 LEU A N 1
ATOM 591 C CA . LEU A 1 76 ? -12.109 -6.75 4.164 1 98.44 76 LEU A CA 1
ATOM 592 C C . LEU A 1 76 ? -12.273 -7.266 5.59 1 98.44 76 LEU A C 1
ATOM 594 O O . LEU A 1 76 ? -11.93 -6.574 6.551 1 98.44 76 LEU A O 1
ATOM 598 N N . ILE A 1 77 ? -12.797 -8.492 5.754 1 97.12 77 ILE A N 1
ATOM 599 C CA . ILE A 1 77 ? -12.891 -9.125 7.062 1 97.12 77 ILE A CA 1
ATOM 600 C C . ILE A 1 77 ? -11.492 -9.445 7.586 1 97.12 77 ILE A C 1
ATOM 602 O O . ILE A 1 77 ? -11.195 -9.219 8.766 1 97.12 77 ILE A O 1
ATOM 606 N N . HIS A 1 78 ? -10.656 -9.922 6.664 1 95.56 78 HIS A N 1
ATOM 607 C CA . HIS A 1 78 ? -9.266 -10.203 7.02 1 95.56 78 HIS A CA 1
ATOM 608 C C . HIS A 1 78 ? -8.562 -8.945 7.516 1 95.56 78 HIS A C 1
ATOM 610 O O . HIS A 1 78 ? -7.75 -9 8.438 1 95.56 78 HIS A O 1
ATOM 616 N N . LEU A 1 79 ? -8.883 -7.773 6.934 1 97.12 79 LEU A N 1
ATOM 617 C CA . LEU A 1 79 ? -8.297 -6.496 7.332 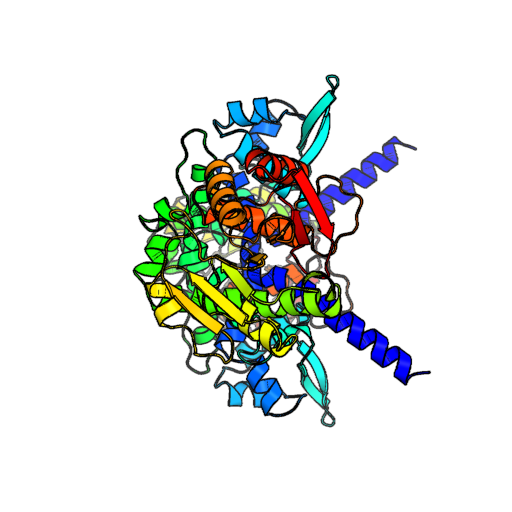1 97.12 79 LEU A CA 1
ATOM 618 C C . LEU A 1 79 ? -9.008 -5.938 8.562 1 97.12 79 LEU A C 1
ATOM 620 O O . LEU A 1 79 ? -8.68 -4.852 9.031 1 97.12 79 LEU A O 1
ATOM 624 N N . LYS A 1 80 ? -10.102 -6.566 9.031 1 96.94 80 LYS A N 1
ATOM 625 C CA . LYS A 1 80 ? -10.844 -6.25 10.25 1 96.94 80 LYS A CA 1
ATOM 626 C C . LYS A 1 80 ? -11.797 -5.078 10.023 1 96.94 80 LYS A C 1
ATOM 628 O O . LYS A 1 80 ? -12.258 -4.453 10.977 1 96.94 80 LYS A O 1
ATOM 633 N N . PHE A 1 81 ? -12.102 -4.734 8.812 1 97.88 81 PHE A N 1
ATOM 634 C CA . PHE A 1 81 ? -13.086 -3.699 8.523 1 97.88 81 PHE A CA 1
ATOM 635 C C . PHE A 1 81 ? -14.5 -4.195 8.82 1 97.88 81 PHE A C 1
ATOM 637 O O . PHE A 1 81 ? -15.359 -3.418 9.227 1 97.88 81 PHE A O 1
ATOM 644 N N . PHE A 1 82 ? -14.781 -5.492 8.555 1 97.25 82 PHE A N 1
ATOM 645 C CA . PHE A 1 82 ? -16.078 -6.094 8.867 1 97.25 82 PHE A CA 1
ATOM 646 C C . PHE A 1 82 ? -15.898 -7.375 9.672 1 97.25 82 PHE A C 1
ATOM 648 O O . PHE A 1 82 ? -14.797 -7.934 9.719 1 97.25 82 PHE A O 1
ATOM 655 N N . LYS A 1 83 ? -16.922 -7.707 10.336 1 95.56 83 LYS A N 1
ATOM 656 C CA . LYS A 1 83 ? -16.984 -8.977 11.047 1 95.56 83 LYS A CA 1
ATOM 657 C C . LYS A 1 83 ? -18.047 -9.891 10.461 1 95.56 83 LYS A C 1
ATOM 659 O O . LYS A 1 83 ? -19.109 -9.422 10.023 1 95.56 83 LYS A O 1
ATOM 664 N N . GLU A 1 84 ? -17.703 -11.062 10.414 1 93.81 84 GLU A N 1
ATOM 665 C CA . GLU A 1 84 ? -18.672 -12.062 10 1 93.81 84 GLU A CA 1
ATOM 666 C C . GLU A 1 84 ? -19.344 -12.727 11.203 1 93.81 84 GLU A C 1
ATOM 668 O O . GLU A 1 84 ? -18.656 -13.148 12.141 1 93.81 84 GLU A O 1
ATOM 673 N N . VAL A 1 85 ? -20.656 -12.758 11.203 1 93.25 85 VAL A N 1
ATOM 674 C CA . VAL A 1 85 ? -21.406 -13.352 12.297 1 93.25 85 VAL A CA 1
ATOM 675 C C . VAL A 1 85 ? -22.469 -14.305 11.742 1 93.25 85 VAL A C 1
ATOM 677 O O . VAL A 1 85 ? -23 -14.078 10.656 1 93.25 85 VAL A O 1
ATOM 680 N N . PRO A 1 86 ? -22.719 -15.352 12.469 1 91.44 86 PRO A N 1
ATOM 681 C CA . PRO A 1 86 ? -23.766 -16.266 12.031 1 91.44 86 PRO A CA 1
ATOM 682 C C . PRO A 1 86 ? -25.172 -15.672 12.203 1 91.44 86 PRO A C 1
ATOM 684 O O . PRO A 1 86 ? -25.422 -14.953 13.172 1 91.44 86 PRO A O 1
ATOM 687 N N . THR A 1 87 ? -25.984 -15.945 11.242 1 87.81 87 THR A N 1
ATOM 688 C CA . THR A 1 87 ? -27.391 -15.586 11.383 1 87.81 87 THR A CA 1
ATOM 689 C C . THR A 1 87 ? -28.172 -16.719 12.047 1 87.81 87 THR A C 1
ATOM 691 O O . THR A 1 87 ? -27.641 -17.828 12.227 1 87.81 87 THR A O 1
ATOM 694 N N . SER A 1 88 ? -29.391 -16.344 12.414 1 85.75 88 SER A N 1
ATOM 695 C CA . SER A 1 88 ? -30.266 -17.344 13.016 1 85.75 88 SER A CA 1
ATOM 696 C C . SER A 1 88 ? -30.531 -18.484 12.047 1 85.75 88 SER A C 1
ATOM 698 O O . SER A 1 88 ? -30.828 -19.609 12.469 1 85.75 88 SER A O 1
ATOM 700 N N . GLN A 1 89 ? -30.438 -18.297 10.805 1 85.12 89 GLN A N 1
ATOM 701 C CA . GLN A 1 89 ? -30.734 -19.281 9.781 1 85.12 89 GLN A CA 1
ATOM 702 C C . GLN A 1 89 ? -29.469 -20.047 9.375 1 85.12 89 GLN A C 1
ATOM 704 O O . GLN A 1 89 ? -29.5 -20.859 8.453 1 85.12 89 GLN A O 1
ATOM 709 N N . GLY A 1 90 ? -28.359 -19.734 10.039 1 83.12 90 GLY A N 1
ATOM 710 C CA . GLY A 1 90 ? -27.141 -20.484 9.789 1 83.12 90 GLY A CA 1
ATOM 711 C C . GLY A 1 90 ? -26.266 -19.859 8.734 1 83.12 90 GLY A C 1
ATOM 712 O O . GLY A 1 90 ? -25.125 -20.297 8.531 1 83.12 90 GLY A O 1
ATOM 713 N N . SER A 1 91 ? -26.766 -18.859 8.102 1 86.56 91 SER A N 1
ATOM 714 C CA . SER A 1 91 ? -25.953 -18.156 7.117 1 86.56 91 SER A CA 1
ATOM 715 C C . SER A 1 91 ? -25.047 -17.125 7.777 1 86.56 91 SER A C 1
ATOM 717 O O . SER A 1 91 ? -25.266 -16.75 8.93 1 86.56 91 SER A O 1
ATOM 719 N N . MET A 1 92 ? -24.031 -16.781 7.059 1 90.5 92 MET A N 1
ATOM 720 C CA . MET A 1 92 ? -23.125 -15.766 7.586 1 90.5 92 MET A CA 1
ATOM 721 C C . MET A 1 92 ? -23.531 -14.383 7.109 1 90.5 92 MET A C 1
ATOM 723 O O . MET A 1 92 ? -24.062 -14.227 6.008 1 90.5 92 MET A O 1
ATOM 727 N N . ALA A 1 93 ? -23.359 -13.469 8.039 1 94.81 93 ALA A N 1
ATOM 728 C CA . ALA A 1 93 ? -23.688 -12.078 7.738 1 94.81 93 ALA A CA 1
ATOM 729 C C . ALA A 1 93 ? -22.562 -11.148 8.156 1 94.81 93 ALA A C 1
ATOM 731 O O . ALA A 1 93 ? -21.672 -11.539 8.922 1 94.81 93 ALA A O 1
ATOM 732 N N . PHE A 1 94 ? -22.562 -9.93 7.551 1 96.38 94 PHE A N 1
ATOM 733 C CA . PHE A 1 94 ? -21.5 -8.969 7.793 1 96.38 94 PHE A CA 1
ATOM 734 C C . PHE A 1 94 ? -21.969 -7.867 8.734 1 96.38 94 PHE A C 1
ATOM 736 O O . PHE A 1 94 ? -23.094 -7.391 8.625 1 96.38 94 PHE A O 1
ATOM 743 N N . GLN A 1 95 ? -21.109 -7.539 9.672 1 95.69 95 GLN A N 1
ATOM 744 C CA . GLN A 1 95 ? -21.375 -6.469 10.633 1 95.69 95 GLN A CA 1
ATOM 745 C C . GLN A 1 95 ? -20.297 -5.383 10.547 1 95.69 95 GLN A C 1
ATOM 747 O O . GLN A 1 95 ? -19.125 -5.676 10.297 1 95.69 95 GLN A O 1
ATOM 752 N N . GLN A 1 96 ? -20.75 -4.168 10.875 1 94.62 96 GLN A N 1
ATOM 753 C CA . GLN A 1 96 ? -19.844 -3.025 10.906 1 94.62 96 GLN A CA 1
ATOM 754 C C . GLN A 1 96 ? -18.859 -3.137 12.062 1 94.62 96 GLN A C 1
ATOM 756 O O . GLN A 1 96 ? -19.141 -3.762 13.078 1 94.62 96 GLN A O 1
ATOM 761 N N . THR A 1 97 ? -17.719 -2.639 11.867 1 95.44 97 THR A N 1
ATOM 762 C CA . THR A 1 97 ? -16.734 -2.385 12.914 1 95.44 97 THR A CA 1
ATOM 763 C C . THR A 1 97 ? -16.438 -0.894 13.023 1 95.44 97 THR A C 1
ATOM 765 O O . THR A 1 97 ? -16.859 -0.106 12.172 1 95.44 97 THR A O 1
ATOM 768 N N . PRO A 1 98 ? -15.766 -0.473 14.094 1 94.94 98 PRO A N 1
ATOM 769 C CA . PRO A 1 98 ? -15.336 0.928 14.148 1 94.94 98 PRO A CA 1
ATOM 770 C C . PRO A 1 98 ? -14.484 1.333 12.945 1 94.94 98 PRO A C 1
ATOM 772 O O . PRO A 1 98 ? -14.578 2.469 12.469 1 94.94 98 PRO A O 1
ATOM 775 N N . LEU A 1 99 ? -13.773 0.445 12.414 1 96.94 99 LEU A N 1
ATOM 776 C CA . LEU A 1 99 ? -12.891 0.726 11.281 1 96.94 99 LEU A CA 1
ATOM 777 C C . LEU A 1 99 ? -13.703 0.92 10 1 96.94 99 LEU A C 1
ATOM 779 O O . LEU A 1 99 ? -13.461 1.866 9.25 1 96.94 99 LEU A O 1
ATOM 783 N N . SER A 1 100 ? -14.664 0.059 9.75 1 96.75 100 SER A N 1
ATOM 784 C CA . SER A 1 100 ? -15.461 0.171 8.531 1 96.75 100 SER A CA 1
ATOM 785 C C . SER A 1 100 ? -16.344 1.415 8.555 1 96.75 100 SER A C 1
ATOM 787 O O . SER A 1 100 ? -16.641 1.992 7.512 1 96.75 100 SER A O 1
ATOM 789 N N . ARG A 1 101 ? -16.719 1.895 9.727 1 95.31 101 ARG A N 1
ATOM 790 C CA . ARG A 1 101 ? -17.531 3.096 9.836 1 95.31 101 ARG A CA 1
ATOM 791 C C . ARG A 1 101 ? -16.781 4.324 9.336 1 95.31 101 ARG A C 1
ATOM 793 O O . ARG A 1 101 ? -17.391 5.312 8.93 1 95.31 101 ARG A O 1
ATOM 800 N N . ARG A 1 102 ? -15.477 4.258 9.328 1 96.69 102 ARG A N 1
ATOM 801 C CA . ARG A 1 102 ? -14.656 5.363 8.844 1 96.69 102 ARG A CA 1
ATOM 802 C C . ARG A 1 102 ? -14.695 5.449 7.324 1 96.69 102 ARG A C 1
ATOM 804 O O . ARG A 1 102 ? -14.281 6.461 6.746 1 96.69 102 ARG A O 1
ATOM 811 N N . LEU A 1 103 ? -15.25 4.406 6.695 1 97.81 103 LEU A N 1
ATOM 812 C CA . LEU A 1 103 ? -15.305 4.371 5.238 1 97.81 103 LEU A CA 1
ATOM 813 C C . LEU A 1 103 ? -16.578 5.043 4.723 1 97.81 103 LEU A C 1
ATOM 815 O O . LEU A 1 103 ? -16.703 5.297 3.525 1 97.81 103 LEU A O 1
ATOM 819 N N . MET A 1 104 ? -17.516 5.293 5.621 1 96.12 104 MET A N 1
ATOM 820 C CA . MET A 1 104 ? -18.734 5.961 5.211 1 96.12 104 MET A CA 1
ATOM 821 C C . MET A 1 104 ? -18.469 7.41 4.824 1 96.12 104 MET A C 1
ATOM 823 O O . MET A 1 104 ? -17.625 8.078 5.438 1 96.12 104 MET A O 1
ATOM 827 N N . ARG A 1 105 ? -19.203 7.945 3.898 1 93.19 105 ARG A N 1
ATOM 828 C CA . ARG A 1 105 ? -18.969 9.281 3.363 1 93.19 105 ARG A CA 1
ATOM 829 C C . ARG A 1 105 ? -19.578 10.344 4.27 1 93.19 105 ARG A C 1
ATOM 831 O O . ARG A 1 105 ? -19.266 11.531 4.141 1 93.19 105 ARG A O 1
ATOM 838 N N . HIS A 1 106 ? -20.297 9.867 5.137 1 88.38 106 HIS A N 1
ATOM 839 C CA . HIS A 1 106 ? -20.906 10.789 6.086 1 88.38 106 HIS A CA 1
ATOM 840 C C . HIS A 1 106 ? -20.531 10.438 7.52 1 88.38 106 HIS A C 1
ATOM 842 O O . HIS A 1 106 ? -20 9.359 7.777 1 88.38 106 HIS A O 1
ATOM 848 N N . GLY A 1 107 ? -20.703 11.375 8.352 1 87 107 GLY A N 1
ATOM 849 C CA . GLY A 1 107 ? -20.359 11.156 9.75 1 87 107 GLY A CA 1
ATOM 850 C C . GLY A 1 107 ? -19.156 11.953 10.203 1 87 107 GLY A C 1
ATOM 851 O O . GLY A 1 107 ? -18.375 12.438 9.375 1 87 107 GLY A O 1
ATOM 852 N N . GLU A 1 108 ? -18.938 11.953 11.453 1 85.81 108 GLU A N 1
ATOM 853 C CA . GLU A 1 108 ? -17.922 12.82 12.055 1 85.81 108 GLU A CA 1
ATOM 854 C C . GLU A 1 108 ? -16.531 12.211 11.922 1 85.81 108 GLU A C 1
ATOM 856 O O . GLU A 1 108 ? -15.531 12.938 11.867 1 85.81 108 GLU A O 1
ATOM 861 N N . ASN A 1 109 ? -16.469 10.906 11.828 1 89.62 109 ASN A N 1
ATOM 862 C CA . ASN A 1 109 ? -15.164 10.258 11.828 1 89.62 109 ASN A CA 1
ATOM 863 C C . ASN A 1 109 ? -14.812 9.711 10.445 1 89.62 109 ASN A C 1
ATOM 865 O O . ASN A 1 109 ? -13.891 8.906 10.305 1 89.62 109 ASN A O 1
ATOM 869 N N . ASN A 1 110 ? -15.539 10.156 9.461 1 94.5 110 ASN A N 1
ATOM 870 C CA . ASN A 1 110 ? -15.367 9.625 8.109 1 94.5 110 ASN A CA 1
ATOM 871 C C . ASN A 1 110 ? -13.984 9.953 7.551 1 94.5 110 ASN A C 1
ATOM 873 O O . ASN A 1 110 ? -13.461 11.047 7.766 1 94.5 110 ASN A O 1
ATOM 877 N N . MET A 1 111 ? -13.375 8.992 6.844 1 97.56 111 MET A N 1
ATOM 878 C CA . MET A 1 111 ? -12.062 9.141 6.234 1 97.56 111 MET A CA 1
ATOM 879 C C . MET A 1 111 ? -12.109 8.828 4.742 1 97.56 111 MET A C 1
ATOM 881 O O . MET A 1 111 ? -11.07 8.719 4.09 1 97.56 111 MET A O 1
ATOM 885 N N . ALA A 1 112 ? -13.336 8.719 4.141 1 98.12 112 ALA A N 1
ATOM 886 C CA . ALA A 1 112 ? -13.547 8.289 2.762 1 98.12 112 ALA A CA 1
ATOM 887 C C . ALA A 1 112 ? -12.836 9.211 1.779 1 98.12 112 ALA A C 1
ATOM 889 O O . ALA A 1 112 ? -12.094 8.758 0.907 1 98.12 112 ALA A O 1
ATOM 890 N N . ALA A 1 113 ? -13.008 10.5 1.97 1 97.81 113 ALA A N 1
ATOM 891 C CA . ALA A 1 113 ? -12.422 11.461 1.038 1 97.81 113 ALA A CA 1
ATOM 892 C C . ALA A 1 113 ? -10.898 11.375 1.052 1 97.81 113 ALA A C 1
ATOM 894 O O . ALA A 1 113 ? -10.25 11.547 0.015 1 97.81 113 ALA A O 1
ATOM 895 N N . PHE A 1 114 ? -10.336 11.188 2.254 1 98.38 114 PHE A N 1
ATOM 896 C CA . PHE A 1 114 ? -8.883 11.109 2.371 1 98.38 114 PHE A CA 1
ATOM 897 C C . PHE A 1 114 ? -8.352 9.867 1.669 1 98.38 114 PHE A C 1
ATOM 899 O O . PHE A 1 114 ? -7.336 9.93 0.973 1 98.38 114 PHE A O 1
ATOM 906 N N . ILE A 1 115 ? -9.016 8.742 1.838 1 98.44 115 ILE A N 1
ATOM 907 C CA . ILE A 1 115 ? -8.648 7.5 1.162 1 98.44 115 ILE A CA 1
ATOM 908 C C . ILE A 1 115 ? -8.734 7.691 -0.35 1 98.44 115 ILE A C 1
ATOM 910 O O . ILE A 1 115 ? -7.824 7.305 -1.087 1 98.44 115 ILE A O 1
ATOM 914 N N . LEU A 1 116 ? -9.789 8.312 -0.829 1 98.31 116 LEU A N 1
ATOM 915 C CA . LEU A 1 116 ? -9.992 8.523 -2.258 1 98.31 116 LEU A CA 1
ATOM 916 C C . LEU A 1 116 ? -8.945 9.477 -2.822 1 98.31 116 LEU A C 1
ATOM 918 O O . LEU A 1 116 ? -8.484 9.305 -3.951 1 98.31 116 LEU A O 1
ATOM 922 N N . LEU A 1 117 ? -8.539 10.477 -2.041 1 98.44 117 LEU A N 1
ATOM 923 C CA . LEU A 1 117 ? -7.523 11.422 -2.496 1 98.44 117 LEU A CA 1
ATOM 924 C C . LEU A 1 117 ? -6.184 10.719 -2.703 1 98.44 117 LEU A C 1
ATOM 926 O O . LEU A 1 117 ? -5.648 10.719 -3.812 1 98.44 117 LEU A O 1
ATOM 930 N N . GLU A 1 118 ? -5.715 10.055 -1.646 1 98.44 118 GLU A N 1
ATOM 931 C CA . GLU A 1 118 ? -4.355 9.523 -1.66 1 98.44 118 GLU A CA 1
ATOM 932 C C . GLU A 1 118 ? -4.246 8.312 -2.586 1 98.44 118 GLU A C 1
ATOM 934 O O . GLU A 1 118 ? -3.148 7.953 -3.016 1 98.44 118 GLU A O 1
ATOM 939 N N . SER A 1 119 ? -5.367 7.637 -2.898 1 98.12 119 SER A N 1
ATOM 940 C CA . SER A 1 119 ? -5.355 6.488 -3.801 1 98.12 119 SER A CA 1
ATOM 941 C C . SER A 1 119 ? -5.668 6.91 -5.234 1 98.12 119 SER A C 1
ATOM 943 O O . SER A 1 119 ? -5.703 6.07 -6.137 1 98.12 119 SER A O 1
ATOM 945 N N . SER A 1 120 ? -5.867 8.195 -5.512 1 97.75 120 SER A N 1
ATOM 946 C CA . SER A 1 120 ? -6.207 8.672 -6.848 1 97.75 120 SER A CA 1
ATOM 947 C C . SER A 1 120 ? -5.012 8.586 -7.789 1 97.75 120 SER A C 1
ATOM 949 O O . SER A 1 120 ? -3.863 8.656 -7.348 1 97.75 120 SER A O 1
ATOM 951 N N . PRO A 1 121 ? -5.316 8.508 -9.133 1 97 121 PRO A N 1
ATOM 952 C CA . PRO A 1 121 ? -4.219 8.5 -10.102 1 97 121 PRO A CA 1
ATOM 953 C C . PRO A 1 121 ? -3.338 9.742 -10.008 1 97 121 PRO A C 1
ATOM 955 O O . PRO A 1 121 ? -2.117 9.656 -10.148 1 97 121 PRO A O 1
ATOM 958 N N . VAL A 1 122 ? -3.932 10.891 -9.703 1 97.44 122 VAL A N 1
ATOM 959 C CA . VAL A 1 122 ? -3.207 12.156 -9.625 1 97.44 122 VAL A CA 1
ATOM 960 C C . VAL A 1 122 ? -2.184 12.094 -8.492 1 97.44 122 VAL A C 1
ATOM 962 O O . VAL A 1 122 ? -1.042 12.531 -8.656 1 97.44 122 VAL A O 1
ATOM 965 N N . MET A 1 123 ? -2.58 11.539 -7.363 1 98.06 123 MET A N 1
ATOM 966 C CA . MET A 1 123 ? -1.715 11.547 -6.188 1 98.06 123 MET A CA 1
ATOM 967 C C . MET A 1 123 ? -0.741 10.375 -6.223 1 98.06 123 MET A C 1
ATOM 969 O O . MET A 1 123 ? 0.305 10.406 -5.574 1 98.06 123 MET A O 1
ATOM 973 N N . LEU A 1 124 ? -1.032 9.32 -6.996 1 98.25 124 LEU A N 1
ATOM 974 C CA . LEU A 1 124 ? -0.155 8.156 -7.082 1 98.25 124 LEU A CA 1
ATOM 975 C C . LEU A 1 124 ? 0.974 8.398 -8.078 1 98.25 124 LEU A C 1
ATOM 977 O O . LEU A 1 124 ? 2.094 7.922 -7.883 1 98.25 124 LEU A O 1
ATOM 981 N N . ALA A 1 125 ? 0.775 9.172 -9.078 1 98.12 125 ALA A N 1
ATOM 982 C CA . ALA A 1 125 ? 1.69 9.344 -10.203 1 98.12 125 ALA A CA 1
ATOM 983 C C . ALA A 1 125 ? 3.039 9.883 -9.734 1 98.12 125 ALA A C 1
ATOM 985 O O . ALA A 1 125 ? 4.09 9.391 -10.148 1 98.12 125 ALA A O 1
ATOM 986 N N . PRO A 1 126 ? 3.088 10.828 -8.797 1 98.31 126 PRO A N 1
ATOM 987 C CA . PRO A 1 126 ? 4.375 11.406 -8.398 1 98.31 126 PRO A CA 1
ATOM 988 C C . PRO A 1 126 ? 5.305 10.383 -7.75 1 98.31 126 PRO A C 1
ATOM 990 O O . PRO A 1 126 ? 6.527 10.5 -7.859 1 98.31 126 PRO A O 1
ATOM 993 N N . TRP A 1 127 ? 4.738 9.391 -7.129 1 98.31 127 TRP A N 1
ATOM 994 C CA . TRP A 1 127 ? 5.539 8.398 -6.426 1 98.31 127 TRP A CA 1
ATOM 995 C C . TRP A 1 127 ? 6.484 7.684 -7.383 1 98.31 127 TRP A C 1
ATOM 997 O O . TRP A 1 127 ? 7.555 7.215 -6.98 1 98.31 127 TRP A O 1
ATOM 1007 N N . HIS A 1 128 ? 6.141 7.633 -8.672 1 97.31 128 HIS A N 1
ATOM 1008 C CA . HIS A 1 128 ? 6.965 6.949 -9.664 1 97.31 128 HIS A CA 1
ATOM 1009 C C . HIS A 1 128 ? 8.242 7.73 -9.945 1 97.31 128 HIS A C 1
ATOM 1011 O O . HIS A 1 128 ? 9.172 7.203 -10.562 1 97.31 128 HIS A O 1
ATOM 1017 N N . SER A 1 129 ? 8.312 8.961 -9.43 1 96.38 129 SER A N 1
ATOM 1018 C CA . SER A 1 129 ? 9.484 9.797 -9.648 1 96.38 129 SER A CA 1
ATOM 1019 C C . SER A 1 129 ? 10.195 10.102 -8.336 1 96.38 129 SER A C 1
ATOM 1021 O O . SER A 1 129 ? 10.992 11.047 -8.266 1 96.38 129 SER A O 1
ATOM 1023 N N . LEU A 1 130 ? 9.922 9.336 -7.312 1 97.25 130 LEU A N 1
ATOM 1024 C CA . LEU A 1 130 ? 10.539 9.578 -6.016 1 97.25 130 LEU A CA 1
ATOM 1025 C C . LEU A 1 130 ? 12.055 9.398 -6.094 1 97.25 130 LEU A C 1
ATOM 1027 O O . LEU A 1 130 ? 12.805 10.148 -5.469 1 97.25 130 LEU A O 1
ATOM 1031 N N . GLY A 1 131 ? 12.547 8.398 -6.855 1 95.38 131 GLY A N 1
ATOM 1032 C CA . GLY A 1 131 ? 13.977 8.195 -7.047 1 95.38 131 GLY A CA 1
ATOM 1033 C C . GLY A 1 131 ? 14.68 9.398 -7.648 1 95.38 131 GLY A C 1
ATOM 1034 O O . GLY A 1 131 ? 15.766 9.766 -7.215 1 95.38 131 GLY A O 1
ATOM 1035 N N . THR A 1 132 ? 14.031 9.961 -8.578 1 93.94 132 THR A N 1
ATOM 1036 C CA . THR A 1 132 ? 14.609 11.141 -9.219 1 93.94 132 THR A CA 1
ATOM 1037 C C . THR A 1 132 ? 14.602 12.328 -8.266 1 93.94 132 THR A C 1
ATOM 1039 O O . THR A 1 132 ? 15.531 13.133 -8.258 1 93.94 132 THR A O 1
ATOM 1042 N N . ARG A 1 133 ? 13.594 12.422 -7.473 1 96.25 133 ARG A N 1
ATOM 1043 C CA . ARG A 1 133 ? 13.438 13.492 -6.496 1 96.25 133 ARG A CA 1
ATOM 1044 C C . ARG A 1 133 ? 14.594 13.508 -5.508 1 96.25 133 ARG A C 1
ATOM 1046 O O . ARG A 1 133 ? 15.031 14.57 -5.062 1 96.25 133 ARG A O 1
ATOM 1053 N N . VAL A 1 134 ? 15.148 12.367 -5.207 1 97.12 134 VAL A N 1
ATOM 1054 C CA . VAL A 1 134 ? 16.094 12.258 -4.102 1 97.12 134 VAL A CA 1
ATOM 1055 C C . VAL A 1 134 ? 17.516 12.438 -4.621 1 97.12 134 VAL A C 1
ATOM 1057 O O . VAL A 1 134 ? 18.469 12.57 -3.834 1 97.12 134 VAL A O 1
ATOM 1060 N N . LEU A 1 135 ? 17.703 12.508 -5.906 1 96 135 LEU A N 1
ATOM 1061 C CA . LEU A 1 135 ? 19.016 12.766 -6.477 1 96 135 LEU A CA 1
ATOM 1062 C C . LEU A 1 135 ? 19.484 14.18 -6.141 1 96 135 LEU A C 1
ATOM 1064 O O . LEU A 1 135 ? 18.672 15.062 -5.863 1 96 135 LEU A O 1
ATOM 1068 N N . ALA A 1 136 ? 20.781 14.5 -6.129 1 90.38 136 ALA A N 1
ATOM 1069 C CA . ALA A 1 136 ? 21.359 15.789 -5.773 1 90.38 136 ALA A CA 1
ATOM 1070 C C . ALA A 1 136 ? 20.781 16.906 -6.625 1 90.38 136 ALA A C 1
ATOM 1072 O O . ALA A 1 136 ? 20.547 18.016 -6.133 1 90.38 136 ALA A O 1
ATOM 1073 N N . ASN A 1 137 ? 20.469 16.672 -7.832 1 87.38 137 ASN A N 1
ATOM 1074 C CA . ASN A 1 137 ? 19.875 17.672 -8.711 1 87.38 137 ASN A CA 1
ATOM 1075 C C . ASN A 1 137 ? 18.438 17.297 -9.094 1 87.38 137 ASN A C 1
ATOM 1077 O O . ASN A 1 137 ? 18 17.594 -10.211 1 87.38 137 ASN A O 1
ATOM 1081 N N . GLY A 1 138 ? 17.859 16.719 -8.094 1 87.5 138 GLY A N 1
ATOM 1082 C CA . GLY A 1 138 ? 16.516 16.266 -8.414 1 87.5 138 GLY A CA 1
ATOM 1083 C C . GLY A 1 138 ? 15.477 17.359 -8.375 1 87.5 138 GLY A C 1
ATOM 1084 O O . GLY A 1 138 ? 15.719 18.438 -7.816 1 87.5 138 GLY A O 1
ATOM 1085 N N . THR A 1 139 ? 14.406 17.047 -9.086 1 90.06 139 THR A N 1
ATOM 1086 C CA . THR A 1 139 ? 13.273 17.969 -9.133 1 90.06 139 THR A CA 1
ATOM 1087 C C . THR A 1 139 ? 12.07 17.375 -8.398 1 90.06 139 THR A C 1
ATOM 1089 O O . THR A 1 139 ? 12.086 16.219 -8.008 1 90.06 139 THR A O 1
ATOM 1092 N N . SER A 1 140 ? 11.086 18.234 -8.242 1 93.88 140 SER A N 1
ATOM 1093 C CA . SER A 1 140 ? 9.859 17.812 -7.578 1 93.88 140 SER A CA 1
ATOM 1094 C C . SER A 1 140 ? 9.203 16.641 -8.312 1 93.88 140 SER A C 1
ATOM 1096 O O . SER A 1 140 ? 9.055 16.672 -9.531 1 93.88 140 SER A O 1
ATOM 1098 N N . ALA A 1 141 ? 8.852 15.602 -7.531 1 96.75 141 ALA A N 1
ATOM 1099 C CA . ALA A 1 141 ? 8.203 14.43 -8.117 1 96.75 141 ALA A CA 1
ATOM 1100 C C . ALA A 1 141 ? 6.832 14.789 -8.68 1 96.75 141 ALA A C 1
ATOM 1102 O O . ALA A 1 141 ? 6.441 14.297 -9.742 1 96.75 141 ALA A O 1
ATOM 1103 N N . PHE A 1 142 ? 6.105 15.633 -7.98 1 97.81 142 PHE A N 1
ATOM 1104 C CA . PHE A 1 142 ? 4.777 16.031 -8.438 1 97.81 142 PHE A CA 1
ATOM 1105 C C . PHE A 1 142 ? 4.867 16.844 -9.719 1 97.81 142 PHE A C 1
ATOM 1107 O O . PHE A 1 142 ? 4.086 16.641 -10.648 1 97.81 142 PHE A O 1
ATOM 1114 N N . ASP A 1 143 ? 5.855 17.75 -9.812 1 96.25 143 ASP A N 1
ATOM 1115 C CA . ASP A 1 143 ? 6.062 18.547 -11.023 1 96.25 143 ASP A CA 1
ATOM 1116 C C . ASP A 1 143 ? 6.43 17.656 -12.211 1 96.25 143 ASP A C 1
ATOM 1118 O O . ASP A 1 143 ? 5.992 17.906 -13.336 1 96.25 143 ASP A O 1
ATOM 1122 N N . LYS A 1 144 ? 7.219 16.766 -11.938 1 96.19 144 LYS A N 1
ATOM 1123 C CA . LYS A 1 144 ? 7.613 15.844 -13.008 1 96.19 144 LYS A CA 1
ATOM 1124 C C . LYS A 1 144 ? 6.406 15.086 -13.555 1 96.19 144 LYS A C 1
ATOM 1126 O O . LYS A 1 144 ? 6.293 14.883 -14.766 1 96.19 144 LYS A O 1
ATOM 1131 N N . ALA A 1 145 ? 5.543 14.695 -12.695 1 96.75 145 ALA A N 1
ATOM 1132 C CA . ALA A 1 145 ? 4.383 13.891 -13.078 1 96.75 145 ALA A CA 1
ATOM 1133 C C . ALA A 1 145 ? 3.332 14.75 -13.781 1 96.75 145 ALA A C 1
ATOM 1135 O O . ALA A 1 145 ? 2.66 14.289 -14.703 1 96.75 145 ALA A O 1
ATOM 1136 N N . HIS A 1 146 ? 3.189 16.016 -13.352 1 97.31 146 HIS A N 1
ATOM 1137 C CA . HIS A 1 146 ? 1.998 16.75 -13.773 1 97.31 146 HIS A CA 1
ATOM 1138 C C . HIS A 1 146 ? 2.369 18.078 -14.43 1 97.31 146 HIS A C 1
ATOM 1140 O O . HIS A 1 146 ? 1.5 18.766 -14.953 1 97.31 146 HIS A O 1
ATOM 1146 N N . GLY A 1 147 ? 3.604 18.469 -14.359 1 96.31 147 GLY A N 1
ATOM 1147 C CA . GLY A 1 147 ? 4.074 19.688 -15.008 1 96.31 147 GLY A CA 1
ATOM 1148 C C . GLY A 1 147 ? 3.857 20.938 -14.164 1 96.31 147 GLY A C 1
ATOM 1149 O O . GLY A 1 147 ? 4.117 22.047 -14.625 1 96.31 147 GLY A O 1
ATOM 1150 N N . LYS A 1 148 ? 3.322 20.797 -13 1 95.38 148 LYS A N 1
ATOM 1151 C CA . LYS A 1 148 ? 3.125 21.891 -12.047 1 95.38 148 LYS A CA 1
ATOM 1152 C C . LYS A 1 148 ? 3.141 21.375 -10.609 1 95.38 148 LYS A C 1
ATOM 1154 O O . LYS A 1 148 ? 3.061 20.172 -10.383 1 95.38 148 LYS A O 1
ATOM 1159 N N . ASP A 1 149 ? 3.264 22.281 -9.656 1 95.19 149 ASP A N 1
ATOM 1160 C CA . ASP A 1 149 ? 3.238 21.875 -8.258 1 95.19 149 ASP A CA 1
ATOM 1161 C C . ASP A 1 149 ? 1.817 21.531 -7.809 1 95.19 149 ASP A C 1
ATOM 1163 O O . ASP A 1 149 ? 0.85 21.859 -8.5 1 95.19 149 ASP A O 1
ATOM 1167 N N . VAL A 1 150 ? 1.675 20.953 -6.637 1 95.38 150 VAL A N 1
ATOM 1168 C CA . VAL A 1 150 ? 0.434 20.344 -6.16 1 95.38 150 VAL A CA 1
ATOM 1169 C C . VAL A 1 150 ? -0.629 21.438 -5.98 1 95.38 150 VAL A C 1
ATOM 1171 O O . VAL A 1 150 ? -1.81 21.203 -6.25 1 95.38 150 VAL A O 1
ATOM 1174 N N . TRP A 1 151 ? -0.259 22.625 -5.562 1 93.69 151 TRP A N 1
ATOM 1175 C CA . TRP A 1 151 ? -1.233 23.688 -5.309 1 93.69 151 TRP A CA 1
ATOM 1176 C C . TRP A 1 151 ? -1.695 24.328 -6.613 1 93.69 151 TRP A C 1
ATOM 1178 O O . TRP A 1 151 ? -2.883 24.609 -6.785 1 93.69 151 TRP A O 1
ATOM 1188 N N . SER A 1 152 ? -0.761 24.562 -7.527 1 95 152 SER A N 1
ATOM 1189 C CA . SER A 1 152 ? -1.122 25.047 -8.852 1 95 152 SER A CA 1
ATOM 1190 C C . SER A 1 152 ? -2.025 24.062 -9.578 1 95 152 SER A C 1
ATOM 1192 O O . SER A 1 152 ? -2.959 24.469 -10.281 1 95 152 SER A O 1
ATOM 1194 N N . TYR A 1 153 ? -1.711 22.797 -9.438 1 96.19 153 TYR A N 1
ATOM 1195 C CA . TYR A 1 153 ? -2.555 21.766 -10.031 1 96.19 153 TYR A CA 1
ATOM 1196 C C . TYR A 1 153 ? -3.973 21.844 -9.477 1 96.19 153 TYR A C 1
ATOM 1198 O O . TYR A 1 153 ? -4.945 21.812 -10.234 1 96.19 153 TYR A O 1
ATOM 1206 N N . ALA A 1 154 ? -4.098 21.922 -8.164 1 94.19 154 ALA A N 1
ATOM 1207 C CA . ALA A 1 154 ? -5.402 21.984 -7.508 1 94.19 154 ALA A CA 1
ATOM 1208 C C . ALA A 1 154 ? -6.172 23.234 -7.953 1 94.19 154 ALA A C 1
ATOM 1210 O O . ALA A 1 154 ? -7.387 23.172 -8.164 1 94.19 154 ALA A O 1
ATOM 1211 N N . ALA A 1 155 ? -5.504 24.312 -8.094 1 93.44 155 ALA A N 1
ATOM 1212 C CA . ALA A 1 155 ? -6.137 25.547 -8.531 1 93.44 155 ALA A CA 1
ATOM 1213 C C . ALA A 1 155 ? -6.703 25.406 -9.938 1 93.44 155 ALA A C 1
ATOM 1215 O O . ALA A 1 155 ? -7.727 26.016 -10.266 1 93.44 155 ALA A O 1
ATOM 1216 N N . ALA A 1 156 ? -6.066 24.594 -10.742 1 95.44 156 ALA A N 1
ATOM 1217 C CA . ALA A 1 156 ? -6.449 24.438 -12.141 1 95.44 156 ALA A CA 1
ATOM 1218 C C . ALA A 1 156 ? -7.488 23.328 -12.305 1 95.44 156 ALA A C 1
ATOM 1220 O O . ALA A 1 156 ? -8.102 23.203 -13.367 1 95.44 156 ALA A O 1
ATOM 1221 N N . ASP A 1 157 ? -7.684 22.562 -11.312 1 95.62 157 ASP A N 1
ATOM 1222 C CA . ASP A 1 157 ? -8.617 21.438 -11.352 1 95.62 157 ASP A CA 1
ATOM 1223 C C . ASP A 1 157 ? -9.57 21.484 -10.156 1 95.62 157 ASP A C 1
ATOM 1225 O O . ASP A 1 157 ? -9.273 20.938 -9.094 1 95.62 157 ASP A O 1
ATOM 1229 N N . ALA A 1 158 ? -10.75 21.969 -10.359 1 93.25 158 ALA A N 1
ATOM 1230 C CA . ALA A 1 158 ? -11.711 22.219 -9.297 1 93.25 158 ALA A CA 1
ATOM 1231 C C . ALA A 1 158 ? -12.102 20.938 -8.578 1 93.25 158 ALA A C 1
ATOM 1233 O O . ALA A 1 158 ? -12.289 20.922 -7.359 1 93.25 158 ALA A O 1
ATOM 1234 N N . ALA A 1 159 ? -12.25 19.875 -9.367 1 94.94 159 ALA A N 1
ATOM 1235 C CA . ALA A 1 159 ? -12.625 18.594 -8.773 1 94.94 159 ALA A CA 1
ATOM 1236 C C . ALA A 1 159 ? -11.531 18.094 -7.828 1 94.94 159 ALA A C 1
ATOM 1238 O O . ALA A 1 159 ? -11.828 17.594 -6.742 1 94.94 159 ALA A O 1
ATOM 1239 N N . HIS A 1 160 ? -10.336 18.203 -8.273 1 95.75 160 HIS A N 1
ATOM 1240 C CA . HIS A 1 160 ? -9.219 17.797 -7.43 1 95.75 160 HIS A CA 1
ATOM 1241 C C . HIS A 1 160 ? -9.094 18.703 -6.203 1 95.75 160 HIS A C 1
ATOM 1243 O O . HIS A 1 160 ? -8.828 18.219 -5.102 1 95.75 160 HIS A O 1
ATOM 1249 N N . SER A 1 161 ? -9.25 19.953 -6.359 1 93.88 161 SER A N 1
ATOM 1250 C CA . SER A 1 161 ? -9.227 20.906 -5.246 1 93.88 161 SER A CA 1
ATOM 1251 C C . SER A 1 161 ? -10.273 20.547 -4.195 1 93.88 161 SER A C 1
ATOM 1253 O O . SER A 1 161 ? -9.977 20.547 -2.996 1 93.88 161 SER A O 1
ATOM 1255 N N . LYS A 1 162 ? -11.453 20.25 -4.641 1 93.94 162 LYS A N 1
ATOM 1256 C CA . LYS A 1 162 ? -12.523 19.875 -3.725 1 93.94 162 LYS A CA 1
ATOM 1257 C C . LYS A 1 162 ? -12.156 18.594 -2.963 1 93.94 162 LYS A C 1
ATOM 1259 O O . LYS A 1 162 ? -12.445 18.484 -1.771 1 93.94 162 LYS A O 1
ATOM 1264 N N . LEU A 1 163 ? -11.594 17.656 -3.691 1 95.88 163 LEU A N 1
ATOM 1265 C CA . LEU A 1 163 ? -11.195 16.406 -3.061 1 95.88 163 LEU A CA 1
ATOM 1266 C C . LEU A 1 163 ? -10.141 16.656 -1.988 1 95.88 163 LEU A C 1
ATOM 1268 O O . LEU A 1 163 ? -10.188 16.031 -0.918 1 95.88 163 LEU A O 1
ATOM 1272 N N . ILE A 1 164 ? -9.164 17.531 -2.217 1 95.88 164 ILE A N 1
ATOM 1273 C CA . ILE A 1 164 ? -8.172 17.891 -1.216 1 95.88 164 ILE A CA 1
ATOM 1274 C C . ILE A 1 164 ? -8.859 18.5 0.006 1 95.88 164 ILE A C 1
ATOM 1276 O O . ILE A 1 164 ? -8.594 18.094 1.14 1 95.88 164 ILE A O 1
ATOM 1280 N N . ASN A 1 165 ? -9.773 19.406 -0.228 1 93.12 165 ASN A N 1
ATOM 1281 C CA . ASN A 1 165 ? -10.492 20.062 0.858 1 93.12 165 ASN A CA 1
ATOM 1282 C C . ASN A 1 165 ? -11.258 19.062 1.715 1 93.12 165 ASN A C 1
ATOM 1284 O O . ASN A 1 165 ? -11.195 19.125 2.943 1 93.12 165 ASN A O 1
ATOM 1288 N N . ASP A 1 166 ? -11.977 18.188 1.025 1 94.44 166 ASP A N 1
ATOM 1289 C CA . ASP A 1 166 ? -12.758 17.188 1.733 1 94.44 166 ASP A CA 1
ATOM 1290 C C . ASP A 1 166 ? -11.859 16.266 2.551 1 94.44 166 ASP A C 1
ATOM 1292 O O . ASP A 1 166 ? -12.203 15.883 3.674 1 94.44 166 ASP A O 1
ATOM 1296 N N . ALA A 1 167 ? -10.758 15.898 1.971 1 96.69 167 ALA A N 1
ATOM 1297 C CA . ALA A 1 167 ? -9.812 15.023 2.656 1 96.69 167 ALA A CA 1
ATOM 1298 C C . ALA A 1 167 ? -9.227 15.711 3.889 1 96.69 167 ALA A C 1
ATOM 1300 O O . ALA A 1 167 ? -9.141 15.102 4.961 1 96.69 167 ALA A O 1
ATOM 1301 N N . MET A 1 168 ? -8.805 16.953 3.771 1 95.31 168 MET A N 1
ATOM 1302 C CA . MET A 1 168 ? -8.242 17.688 4.902 1 95.31 168 MET A CA 1
ATOM 1303 C C . MET A 1 168 ? -9.289 17.875 6 1 95.31 168 MET A C 1
ATOM 1305 O O . MET A 1 168 ? -8.953 17.875 7.188 1 95.31 168 MET A O 1
ATOM 1309 N N . ALA A 1 169 ? -10.523 18.047 5.566 1 93.25 169 ALA A N 1
ATOM 1310 C CA . ALA A 1 169 ? -11.594 18.188 6.543 1 93.25 169 ALA A CA 1
ATOM 1311 C C . ALA A 1 169 ? -11.734 16.922 7.387 1 93.25 169 ALA A C 1
ATOM 1313 O O . ALA A 1 169 ? -12.07 17 8.578 1 93.25 169 ALA A O 1
ATOM 1314 N N . CYS A 1 170 ? -11.5 15.734 6.809 1 94.31 170 CYS A N 1
ATOM 1315 C CA . CYS A 1 170 ? -11.5 14.477 7.555 1 94.31 170 CYS A CA 1
ATOM 1316 C C . CYS A 1 170 ? -10.523 14.531 8.719 1 94.31 170 CYS A C 1
ATOM 1318 O O . CYS A 1 170 ? -10.891 14.258 9.859 1 94.31 170 CYS A O 1
ATOM 1320 N N . ASP A 1 171 ? -9.367 14.906 8.391 1 93.44 171 ASP A N 1
ATOM 1321 C CA . ASP A 1 171 ? -8.32 14.984 9.398 1 93.44 171 ASP A CA 1
ATOM 1322 C C . ASP A 1 171 ? -8.633 16.047 10.438 1 93.44 171 ASP A C 1
ATOM 1324 O O . ASP A 1 171 ? -8.391 15.859 11.633 1 93.44 171 ASP A O 1
ATOM 1328 N N . THR A 1 172 ? -9.125 17.125 9.961 1 94.06 172 THR A N 1
ATOM 1329 C CA . THR A 1 172 ? -9.398 18.266 10.836 1 94.06 172 THR A CA 1
ATOM 1330 C C . THR A 1 172 ? -10.406 17.891 11.914 1 94.06 172 THR A C 1
ATOM 1332 O O . THR A 1 172 ? -10.219 18.219 13.086 1 94.06 172 THR A O 1
ATOM 1335 N N . ARG A 1 173 ? -11.422 17.219 11.57 1 91.88 173 ARG A N 1
ATOM 1336 C CA . ARG A 1 173 ? -12.422 16.797 12.547 1 91.88 173 ARG A CA 1
ATOM 1337 C C . ARG A 1 173 ? -11.797 15.945 13.648 1 91.88 173 ARG A C 1
ATOM 1339 O O . ARG A 1 173 ? -12.109 16.125 14.828 1 91.88 173 ARG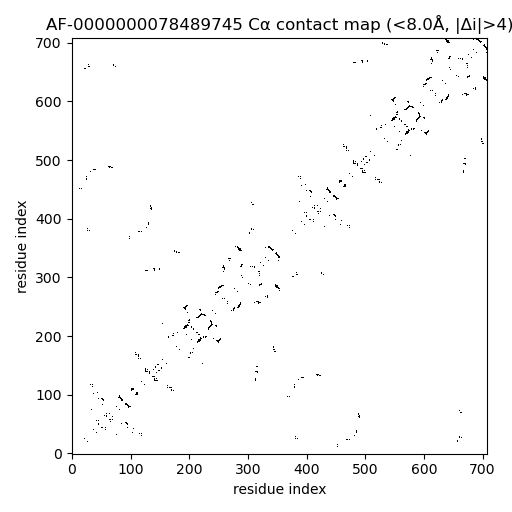 A O 1
ATOM 1346 N N . LEU A 1 174 ? -10.891 15.125 13.234 1 90.88 174 LEU A N 1
ATOM 1347 C CA . LEU A 1 174 ? -10.234 14.25 14.195 1 90.88 174 LEU A CA 1
ATOM 1348 C C . LEU A 1 174 ? -9.281 15.039 15.086 1 90.88 174 LEU A C 1
ATOM 1350 O O . LEU A 1 174 ? -9.32 14.914 16.312 1 90.88 174 LEU A O 1
ATOM 1354 N N . ALA A 1 175 ? -8.492 15.836 14.5 1 94.06 175 ALA A N 1
ATOM 1355 C CA . ALA A 1 175 ? -7.473 16.578 15.227 1 94.06 175 ALA A CA 1
ATOM 1356 C C . ALA A 1 175 ? -8.109 17.609 16.156 1 94.06 175 ALA A C 1
ATOM 1358 O O . ALA A 1 175 ? -7.684 17.766 17.297 1 94.06 175 ALA A O 1
ATOM 1359 N N . MET A 1 176 ? -9.094 18.297 15.672 1 94.75 176 MET A N 1
ATOM 1360 C CA . MET A 1 176 ? -9.719 19.359 16.469 1 94.75 176 MET A CA 1
ATOM 1361 C C . MET A 1 176 ? -10.484 18.766 17.656 1 94.75 176 MET A C 1
ATOM 1363 O O . MET A 1 176 ? -10.492 19.344 18.734 1 94.75 176 MET A O 1
ATOM 1367 N N . ARG A 1 177 ? -11.094 17.656 17.438 1 92.81 177 ARG A N 1
ATOM 1368 C CA . ARG A 1 177 ? -11.75 16.984 18.547 1 92.81 177 ARG A CA 1
ATOM 1369 C C . ARG A 1 177 ? -10.742 16.609 19.641 1 92.81 177 ARG A C 1
ATOM 1371 O O . ARG A 1 177 ? -11.008 16.781 20.828 1 92.81 177 ARG A O 1
ATOM 1378 N N . ALA A 1 178 ? -9.648 16.078 19.188 1 93.12 178 ALA A N 1
ATOM 1379 C CA . ALA A 1 178 ? -8.594 15.703 20.141 1 93.12 178 ALA A CA 1
ATOM 1380 C C . ALA A 1 178 ? -8.102 16.922 20.922 1 93.12 178 ALA A C 1
ATOM 1382 O O . ALA A 1 178 ? -7.84 16.828 22.125 1 93.12 178 ALA A O 1
ATOM 1383 N N . ILE A 1 179 ? -8.023 18.047 20.312 1 96.25 179 ILE A N 1
ATOM 1384 C CA . ILE A 1 179 ? -7.531 19.25 20.938 1 96.25 179 ILE A CA 1
ATOM 1385 C C . ILE A 1 179 ? -8.578 19.797 21.922 1 96.25 179 ILE A C 1
ATOM 1387 O O . ILE A 1 179 ? -8.266 20.109 23.062 1 96.25 179 ILE A O 1
ATOM 1391 N N . ILE A 1 180 ? -9.828 19.859 21.469 1 96.38 180 ILE A N 1
ATOM 1392 C CA . ILE A 1 180 ? -10.914 20.422 22.25 1 96.38 180 ILE A CA 1
ATOM 1393 C C . ILE A 1 180 ? -11.141 19.578 23.5 1 96.38 180 ILE A C 1
ATOM 1395 O O . ILE A 1 180 ? -11.367 20.094 24.594 1 96.38 180 ILE A O 1
ATOM 1399 N N . GLU A 1 181 ? -11.008 18.266 23.344 1 93.56 181 GLU A N 1
ATOM 1400 C CA . GLU A 1 181 ? -11.227 17.344 24.453 1 93.56 181 GLU A CA 1
ATOM 1401 C C . GLU A 1 181 ? -9.992 17.266 25.344 1 93.56 181 GLU A C 1
ATOM 1403 O O . GLU A 1 181 ? -10.109 17.125 26.562 1 93.56 181 GLU A O 1
ATOM 1408 N N . GLY A 1 182 ? -8.891 17.453 24.766 1 94 182 GLY A N 1
ATOM 1409 C CA . GLY A 1 182 ? -7.668 17.156 25.516 1 94 182 GLY A CA 1
ATOM 1410 C C . GLY A 1 182 ? -7 18.406 26.062 1 94 182 GLY A C 1
ATOM 1411 O O . GLY A 1 182 ? -6.316 18.344 27.094 1 94 182 GLY A O 1
ATOM 1412 N N . CYS A 1 183 ? -7.098 19.5 25.312 1 95.12 183 CYS A N 1
ATOM 1413 C CA . CYS A 1 183 ? -6.406 20.719 25.734 1 95.12 183 CYS A CA 1
ATOM 1414 C C . CYS A 1 183 ? -7.238 21.953 25.438 1 95.12 183 CYS A C 1
ATOM 1416 O O . CYS A 1 183 ? -6.758 22.891 24.797 1 95.12 183 CYS A O 1
ATOM 1418 N N . PRO A 1 184 ? -8.406 22.062 26 1 95.88 184 PRO A N 1
ATOM 1419 C CA . PRO A 1 184 ? -9.266 23.219 25.703 1 95.88 184 PRO A CA 1
ATOM 1420 C C . PRO A 1 184 ? -8.672 24.531 26.203 1 95.88 184 PRO A C 1
ATOM 1422 O O . PRO A 1 184 ? -8.992 25.594 25.672 1 95.88 184 PRO A O 1
ATOM 1425 N N . GLU A 1 185 ? -7.82 24.438 27.156 1 96.44 185 GLU A N 1
ATOM 1426 C CA . GLU A 1 185 ? -7.238 25.625 27.781 1 96.44 185 GLU A CA 1
ATOM 1427 C C . GLU A 1 185 ? -6.387 26.406 26.797 1 96.44 185 GLU A C 1
ATOM 1429 O O . GLU A 1 185 ? -6.082 27.578 27.016 1 96.44 185 GLU A O 1
ATOM 1434 N N . VAL A 1 186 ? -5.992 25.797 25.688 1 96.75 186 VAL A N 1
ATOM 1435 C CA . VAL A 1 186 ? -5.195 26.438 24.641 1 96.75 186 VAL A CA 1
ATOM 1436 C C . VAL A 1 186 ? -5.969 27.625 24.062 1 96.75 186 VAL A C 1
ATOM 1438 O O . VAL A 1 186 ? -5.367 28.594 23.594 1 96.75 186 VAL A O 1
ATOM 1441 N N . PHE A 1 187 ? -7.289 27.656 24.219 1 97.25 187 PHE A N 1
ATOM 1442 C CA . PHE A 1 187 ? -8.117 28.672 23.594 1 97.25 187 PHE A CA 1
ATOM 1443 C C . PHE A 1 187 ? -8.609 29.672 24.625 1 97.25 187 PHE A C 1
ATOM 1445 O O . PHE A 1 187 ? -9.383 30.578 24.297 1 97.25 187 PHE A O 1
ATOM 1452 N N . ASP A 1 188 ? -8.156 29.516 25.797 1 95.69 188 ASP A N 1
ATOM 1453 C CA . ASP A 1 188 ? -8.57 30.438 26.859 1 95.69 188 ASP A CA 1
ATOM 1454 C C . ASP A 1 188 ? -8.125 31.859 26.531 1 95.69 188 ASP A C 1
ATOM 1456 O O . ASP A 1 188 ? -6.984 32.094 26.125 1 95.69 188 ASP A O 1
ATOM 1460 N N . GLY A 1 189 ? -9.062 32.781 26.672 1 94.06 189 GLY A N 1
ATOM 1461 C CA . GLY A 1 189 ? -8.75 34.188 26.531 1 94.06 189 GLY A CA 1
ATOM 1462 C C . GLY A 1 189 ? -8.711 34.656 25.078 1 94.06 189 GLY A C 1
ATOM 1463 O O . GLY A 1 189 ? -8.516 35.844 24.812 1 94.06 189 GLY A O 1
ATOM 1464 N N . ILE A 1 190 ? -8.898 33.812 24.156 1 96.69 190 ILE A N 1
ATOM 1465 C CA . ILE A 1 190 ? -8.883 34.156 22.734 1 96.69 190 ILE A CA 1
ATOM 1466 C C . ILE A 1 190 ? -10.273 34.625 22.297 1 96.69 190 ILE A C 1
ATOM 1468 O O . ILE A 1 190 ? -11.242 33.875 22.438 1 96.69 190 ILE A O 1
ATOM 1472 N N . GLU A 1 191 ? -10.367 35.812 21.781 1 97.25 191 GLU A N 1
ATOM 1473 C CA . GLU A 1 191 ? -11.641 36.344 21.266 1 97.25 191 GLU A CA 1
ATOM 1474 C C . GLU A 1 191 ? -11.68 36.312 19.75 1 97.25 191 GLU A C 1
ATOM 1476 O O . GLU A 1 191 ? -12.734 36.062 19.156 1 97.25 191 GLU A O 1
ATOM 1481 N N . THR A 1 192 ? -10.586 36.594 19.125 1 98.19 192 THR A N 1
ATOM 1482 C CA . THR A 1 192 ? -10.461 36.531 17.672 1 98.19 192 THR A CA 1
ATOM 1483 C C . THR A 1 192 ? -9.336 35.594 17.281 1 98.19 192 THR A C 1
ATOM 1485 O O . THR A 1 192 ? -8.258 35.594 17.875 1 98.19 192 THR A O 1
ATOM 1488 N N . LEU A 1 193 ? -9.609 34.688 16.375 1 98.5 193 LEU A N 1
ATOM 1489 C CA . LEU A 1 193 ? -8.664 33.688 15.938 1 98.5 193 LEU A CA 1
ATOM 1490 C C . LEU A 1 193 ? -8.594 33.625 14.414 1 98.5 193 LEU A C 1
ATOM 1492 O O . LEU A 1 193 ? -9.625 33.531 13.742 1 98.5 193 LEU A O 1
ATOM 1496 N N . VAL A 1 194 ? -7.422 33.781 13.844 1 98.75 194 VAL A N 1
ATOM 1497 C CA . VAL A 1 194 ? -7.262 33.625 12.398 1 98.75 194 VAL A CA 1
ATOM 1498 C C . VAL A 1 194 ? -6.68 32.25 12.086 1 98.75 194 VAL A C 1
ATOM 1500 O O . VAL A 1 194 ? -5.707 31.828 12.711 1 98.75 194 VAL A O 1
ATOM 1503 N N . ASP A 1 195 ? -7.371 31.516 11.25 1 98.69 195 ASP A N 1
ATOM 1504 C CA . ASP A 1 195 ? -6.895 30.234 10.742 1 98.69 195 ASP A CA 1
ATOM 1505 C C . ASP A 1 195 ? -6.148 30.406 9.422 1 98.69 195 ASP A C 1
ATOM 1507 O O . ASP A 1 195 ? -6.762 30.688 8.391 1 98.69 195 ASP A O 1
ATOM 1511 N N . ILE A 1 196 ? -4.824 30.219 9.453 1 98.56 196 ILE A N 1
ATOM 1512 C CA . ILE A 1 196 ? -3.975 30.391 8.281 1 98.56 196 ILE A CA 1
ATOM 1513 C C . ILE A 1 196 ? -3.986 29.109 7.445 1 98.56 196 ILE A C 1
ATOM 1515 O O . ILE A 1 196 ? -3.643 28.031 7.945 1 98.56 196 ILE A O 1
ATOM 1519 N N . GLY A 1 197 ? -4.32 29.234 6.137 1 97.25 197 GLY A N 1
ATOM 1520 C CA . GLY A 1 197 ? -4.531 28.031 5.332 1 97.25 197 GLY A CA 1
ATOM 1521 C C . GLY A 1 197 ? -5.742 27.234 5.762 1 97.25 197 GLY A C 1
ATOM 1522 O O . GLY A 1 197 ? -5.676 26.016 5.867 1 97.25 197 GLY A O 1
ATOM 1523 N N . GLY A 1 198 ? -6.812 27.891 6.039 1 96.19 198 GLY A N 1
ATOM 1524 C CA . GLY A 1 198 ? -7.941 27.312 6.742 1 96.19 198 GLY A CA 1
ATOM 1525 C C . GLY A 1 198 ? -8.867 26.516 5.836 1 96.19 198 GLY A C 1
ATOM 1526 O O . GLY A 1 198 ? -9.812 25.891 6.309 1 96.19 198 GLY A O 1
ATOM 1527 N N . ASN A 1 199 ? -8.57 26.547 4.566 1 94.75 199 ASN A N 1
ATOM 1528 C CA . ASN A 1 199 ? -9.336 25.75 3.605 1 94.75 199 ASN A CA 1
ATOM 1529 C C . ASN A 1 199 ? -10.82 26.078 3.654 1 94.75 199 ASN A C 1
ATOM 1531 O O . ASN A 1 199 ? -11.203 27.25 3.547 1 94.75 199 ASN A O 1
ATOM 1535 N N . ASP A 1 200 ? -11.711 25.125 3.9 1 92.56 200 ASP A N 1
ATOM 1536 C CA . ASP A 1 200 ? -13.148 25.344 3.832 1 92.56 200 ASP A CA 1
ATOM 1537 C C . ASP A 1 200 ? -13.695 25.812 5.176 1 92.56 200 ASP A C 1
ATOM 1539 O O . ASP A 1 200 ? -14.914 25.922 5.359 1 92.56 200 ASP A O 1
ATOM 1543 N N . GLY A 1 201 ? -12.828 26 6.145 1 95.56 201 GLY A N 1
ATOM 1544 C CA . GLY A 1 201 ? -13.234 26.594 7.41 1 95.56 201 GLY A CA 1
ATOM 1545 C C . GLY A 1 201 ? -13.633 25.562 8.445 1 95.56 201 GLY A C 1
ATOM 1546 O O . GLY A 1 201 ? -14.156 25.906 9.508 1 95.56 201 GLY A O 1
ATOM 1547 N N . THR A 1 202 ? -13.367 24.297 8.211 1 94.38 202 THR A N 1
ATOM 1548 C CA . THR A 1 202 ? -13.766 23.219 9.117 1 94.38 202 THR A CA 1
ATOM 1549 C C . THR A 1 202 ? -13.141 23.438 10.5 1 94.38 202 THR A C 1
ATOM 1551 O O . THR A 1 202 ? -13.797 23.203 11.523 1 94.38 202 THR A O 1
ATOM 1554 N N . THR A 1 203 ? -11.898 23.828 10.539 1 96.88 203 THR A N 1
ATOM 1555 C CA . THR A 1 203 ? -11.234 24.094 11.812 1 96.88 203 THR A CA 1
ATOM 1556 C C . THR A 1 203 ? -12.016 25.109 12.633 1 96.88 203 THR A C 1
ATOM 1558 O O . THR A 1 203 ? -12.391 24.828 13.781 1 96.88 203 THR A O 1
ATOM 1561 N N . LEU A 1 204 ? -12.352 26.234 12.078 1 97.25 204 LEU A N 1
ATOM 1562 C CA . LEU A 1 204 ? -13.008 27.312 12.805 1 97.25 204 LEU A CA 1
ATOM 1563 C C . LEU A 1 204 ? -14.461 26.953 13.094 1 97.25 204 LEU A C 1
ATOM 1565 O O . LEU A 1 204 ? -15 27.344 14.133 1 97.25 204 LEU A O 1
ATOM 1569 N N . ARG A 1 205 ? -15.086 26.281 12.094 1 95.44 205 ARG A N 1
ATOM 1570 C CA . ARG A 1 205 ? -16.453 25.828 12.352 1 95.44 205 ARG A CA 1
ATOM 1571 C C . ARG A 1 205 ? -16.516 24.953 13.602 1 95.44 205 ARG A C 1
ATOM 1573 O O . ARG A 1 205 ? -17.406 25.109 14.43 1 95.44 205 ARG A O 1
ATOM 1580 N N . THR A 1 206 ? -15.586 24.094 13.727 1 94.56 206 THR A N 1
ATOM 1581 C CA . THR A 1 206 ? -15.523 23.203 14.883 1 94.56 206 THR A CA 1
ATOM 1582 C C . THR A 1 206 ? -15.211 23.984 16.156 1 94.56 206 THR A C 1
ATOM 1584 O O . THR A 1 206 ? -15.844 23.766 17.188 1 94.56 206 THR A O 1
ATOM 1587 N N . LEU A 1 207 ? -14.328 24.906 16.141 1 96.25 207 LEU A N 1
ATOM 1588 C CA . LEU A 1 207 ? -13.883 25.656 17.297 1 96.25 207 LEU A CA 1
ATOM 1589 C C . LEU A 1 207 ? -14.969 26.625 17.766 1 96.25 207 LEU A C 1
ATOM 1591 O O . LEU A 1 207 ? -15.203 26.766 18.969 1 96.25 207 LEU A O 1
ATOM 1595 N N . THR A 1 208 ? -15.609 27.312 16.812 1 96 208 THR A N 1
ATOM 1596 C CA . THR A 1 208 ? -16.625 28.297 17.188 1 96 208 THR A CA 1
ATOM 1597 C C . THR A 1 208 ? -17.844 27.625 17.781 1 96 208 THR A C 1
ATOM 1599 O O . THR A 1 208 ? -18.562 28.203 18.594 1 96 208 THR A O 1
ATOM 1602 N N . LYS A 1 209 ? -18.094 26.406 17.328 1 94.25 209 LYS A N 1
ATOM 1603 C CA . LYS A 1 209 ? -19.156 25.609 17.938 1 94.25 209 LYS A CA 1
ATOM 1604 C C . LYS A 1 209 ? -18.812 25.234 19.375 1 94.25 209 LYS A C 1
ATOM 1606 O O . LYS A 1 209 ? -19.656 25.312 20.266 1 94.25 209 LYS A O 1
ATOM 1611 N N . ALA A 1 210 ? -17.594 24.938 19.641 1 95.56 210 ALA A N 1
ATOM 1612 C CA . ALA A 1 210 ? -17.125 24.516 20.969 1 95.56 210 ALA A CA 1
ATOM 1613 C C . ALA A 1 210 ? -16.938 25.734 21.875 1 95.56 210 ALA A C 1
ATOM 1615 O O . ALA A 1 210 ? -17.156 25.641 23.078 1 95.56 210 ALA A O 1
ATOM 1616 N N . PHE A 1 211 ? -16.469 26.812 21.266 1 97 211 PHE A N 1
ATOM 1617 C CA . PHE A 1 211 ? -16.188 28.047 21.984 1 97 211 PHE A CA 1
ATOM 1618 C C . PHE A 1 211 ? -16.875 29.234 21.312 1 97 211 PHE A C 1
ATOM 1620 O O . PHE A 1 211 ? -16.219 30.031 20.641 1 97 211 PHE A O 1
ATOM 1627 N N . PRO A 1 212 ? -18.078 29.516 21.594 1 95.94 212 PRO A N 1
ATOM 1628 C CA . PRO A 1 212 ? -18.875 30.516 20.875 1 95.94 212 PRO A CA 1
ATOM 1629 C C . PRO A 1 212 ? -18.328 31.938 21.031 1 95.94 212 PRO A C 1
ATOM 1631 O O . PRO A 1 212 ? -18.656 32.812 20.25 1 95.94 212 PRO A O 1
ATOM 1634 N N . ARG A 1 213 ? -17.609 32.125 22.016 1 96.12 213 ARG A N 1
ATOM 1635 C CA . ARG A 1 213 ? -17.031 33.438 22.25 1 96.12 213 ARG A CA 1
ATOM 1636 C C . ARG A 1 213 ? -16 33.781 21.188 1 96.12 213 ARG A C 1
ATOM 1638 O O . ARG A 1 213 ? -15.695 34.969 20.953 1 96.12 213 ARG A O 1
ATOM 1645 N N . ILE A 1 214 ? -15.438 32.844 20.5 1 97.44 214 ILE A N 1
ATOM 1646 C CA . ILE A 1 214 ? -14.367 33.031 19.531 1 97.44 214 ILE A CA 1
ATOM 1647 C C . ILE A 1 214 ? -14.961 33.5 18.203 1 97.44 214 ILE A C 1
ATOM 1649 O O . ILE A 1 214 ? -15.906 32.906 17.703 1 97.44 214 ILE A O 1
ATOM 1653 N N . ARG A 1 215 ? -14.5 34.594 17.719 1 98.12 215 ARG A N 1
ATOM 1654 C CA . ARG A 1 215 ? -14.742 35 16.344 1 98.12 215 ARG A CA 1
ATOM 1655 C C . ARG A 1 215 ? -13.594 34.594 15.422 1 98.12 215 ARG A C 1
ATOM 1657 O O . ARG A 1 215 ? -12.438 34.938 15.68 1 98.12 215 ARG A O 1
ATOM 1664 N N . GLY A 1 216 ? -13.93 33.875 14.383 1 98.12 216 GLY A N 1
ATOM 1665 C CA . GLY A 1 216 ? -12.898 33.281 13.547 1 98.12 216 GLY A CA 1
ATOM 1666 C C . GLY A 1 216 ? -12.742 34 12.211 1 98.12 216 GLY A C 1
ATOM 1667 O O . GLY A 1 216 ? -13.727 34.438 11.617 1 98.12 216 GLY A O 1
ATOM 1668 N N . ILE A 1 217 ? -11.547 34.094 11.727 1 98.56 217 ILE A N 1
ATOM 1669 C CA . ILE A 1 217 ? -11.203 34.531 10.367 1 98.56 217 ILE A CA 1
ATOM 1670 C C . ILE A 1 217 ? -10.555 33.344 9.625 1 98.56 217 ILE A C 1
ATOM 1672 O O . ILE A 1 217 ? -9.438 32.938 9.938 1 98.56 217 ILE A O 1
ATOM 1676 N N . ASN A 1 218 ? -11.289 32.75 8.695 1 98.5 218 ASN A N 1
ATOM 1677 C CA . ASN A 1 218 ? -10.734 31.719 7.824 1 98.5 218 ASN A CA 1
ATOM 1678 C C . ASN A 1 218 ? -9.953 32.312 6.66 1 98.5 218 ASN A C 1
ATOM 1680 O O . ASN A 1 218 ? -10.547 32.906 5.746 1 98.5 218 ASN A O 1
ATOM 1684 N N . PHE A 1 219 ? -8.656 32.156 6.711 1 98.56 219 PHE A N 1
ATOM 1685 C CA . PHE A 1 219 ? -7.777 32.844 5.766 1 98.56 219 PHE A CA 1
ATOM 1686 C C . PHE A 1 219 ? -7.102 31.844 4.836 1 98.56 219 PHE A C 1
ATOM 1688 O O . PHE A 1 219 ? -6.359 30.969 5.293 1 98.56 219 PHE A O 1
ATOM 1695 N N . ASP A 1 220 ? -7.359 31.922 3.576 1 97.44 220 ASP A N 1
ATOM 1696 C CA . ASP A 1 220 ? -6.773 31.078 2.531 1 97.44 220 ASP A CA 1
ATOM 1697 C C . ASP A 1 220 ? -6.797 31.797 1.181 1 97.44 220 ASP A C 1
ATOM 1699 O O . ASP A 1 220 ? -7.227 32.938 1.087 1 97.44 220 ASP A O 1
ATOM 1703 N N . LEU A 1 221 ? -6.219 31.188 0.17 1 95.06 221 LEU A N 1
ATOM 1704 C CA . LEU A 1 221 ? -6.25 31.766 -1.169 1 95.06 221 LEU A CA 1
ATOM 1705 C C . LEU A 1 221 ? -7.684 32.062 -1.595 1 95.06 221 LEU A C 1
ATOM 1707 O O . LEU A 1 221 ? -8.617 31.375 -1.19 1 95.06 221 LEU A O 1
ATOM 1711 N N . PRO A 1 222 ? -7.863 33.062 -2.447 1 94.12 222 PRO A N 1
ATOM 1712 C CA . PRO A 1 222 ? -9.211 33.469 -2.838 1 94.12 222 PRO A CA 1
ATOM 1713 C C . PRO A 1 222 ? -10.031 32.344 -3.447 1 94.12 222 PRO A C 1
ATOM 1715 O O . PRO A 1 222 ? -11.195 32.156 -3.088 1 94.12 222 PRO A O 1
ATOM 1718 N N . HIS A 1 223 ? -9.438 31.547 -4.27 1 90 223 HIS A N 1
ATOM 1719 C CA . HIS A 1 223 ? -10.188 30.516 -4.961 1 90 223 HIS A CA 1
ATOM 1720 C C . HIS A 1 223 ? -10.578 29.391 -4.008 1 90 223 HIS A C 1
ATOM 1722 O O . HIS A 1 223 ? -11.477 28.594 -4.301 1 90 223 HIS A O 1
ATOM 1728 N N . VAL A 1 224 ? -9.906 29.328 -2.883 1 92.19 224 VAL A N 1
ATOM 1729 C CA . VAL A 1 224 ? -10.18 28.297 -1.898 1 92.19 224 VAL A CA 1
ATOM 1730 C C . VAL A 1 224 ? -11.336 28.719 -0.994 1 92.19 224 VAL A C 1
ATOM 1732 O O . VAL A 1 224 ? -12.281 27.969 -0.783 1 92.19 224 VAL A O 1
ATOM 1735 N N . VAL A 1 225 ? -11.344 29.953 -0.469 1 93.31 225 VAL A N 1
ATOM 1736 C CA . VAL A 1 225 ? -12.305 30.391 0.534 1 93.31 225 VAL A CA 1
ATOM 1737 C C . VAL A 1 225 ? -13.625 30.766 -0.143 1 93.31 225 VAL A C 1
ATOM 1739 O O . VAL A 1 225 ? -14.672 30.828 0.511 1 93.31 225 VAL A O 1
ATOM 1742 N N . CYS A 1 226 ? -13.547 30.969 -1.454 1 90.5 226 CYS A N 1
ATOM 1743 C CA . CYS A 1 226 ? -14.75 31.406 -2.158 1 90.5 226 CYS A CA 1
ATOM 1744 C C . CYS A 1 226 ? -15.812 30.312 -2.162 1 90.5 226 CYS A C 1
ATOM 1746 O O . CYS A 1 226 ? -17 30.609 -2.283 1 90.5 226 CYS A O 1
ATOM 1748 N N . VAL A 1 227 ? -15.359 29.062 -1.968 1 87.62 227 VAL A N 1
ATOM 1749 C CA . VAL A 1 227 ? -16.312 27.969 -2.029 1 87.62 227 VAL A CA 1
ATOM 1750 C C . VAL A 1 227 ? -16.625 27.453 -0.618 1 87.62 227 VAL A C 1
ATOM 1752 O O . VAL A 1 227 ? -17.328 26.469 -0.445 1 87.62 227 VAL A O 1
ATOM 1755 N N . ALA A 1 228 ? -16.109 28.109 0.391 1 92.38 228 ALA A N 1
ATOM 1756 C CA . ALA A 1 228 ? -16.312 27.688 1.774 1 92.38 228 ALA A CA 1
ATOM 1757 C C . ALA A 1 228 ? -17.734 28.016 2.236 1 92.38 228 ALA A C 1
ATOM 1759 O O . ALA A 1 228 ? -18.281 29.062 1.896 1 92.38 228 ALA A O 1
ATOM 1760 N N . GLU A 1 229 ? -18.297 27.141 2.969 1 91.06 229 GLU A N 1
ATOM 1761 C CA . GLU A 1 229 ? -19.656 27.328 3.48 1 91.06 229 GLU A CA 1
ATOM 1762 C C . GLU A 1 229 ? -19.672 28.406 4.566 1 91.06 229 GLU A C 1
ATOM 1764 O O . GLU A 1 229 ? -18.766 28.469 5.398 1 91.06 229 GLU A O 1
ATOM 1769 N N . LYS A 1 230 ? -20.734 29.172 4.48 1 92.69 230 LYS A N 1
ATOM 1770 C CA . LYS A 1 230 ? -20.906 30.172 5.52 1 92.69 230 LYS A CA 1
ATOM 1771 C C . LYS A 1 230 ? -21.125 29.531 6.887 1 92.69 230 LYS A C 1
ATOM 1773 O O . LYS A 1 230 ? -21.766 28.484 6.992 1 92.69 230 LYS A O 1
ATOM 1778 N N . CYS A 1 231 ? -20.531 30.125 7.805 1 92.31 231 CYS A N 1
ATOM 1779 C CA . CYS A 1 231 ? -20.641 29.656 9.18 1 92.31 231 CYS A CA 1
ATOM 1780 C C . CYS A 1 231 ? -20.719 30.828 10.148 1 92.31 231 CYS A C 1
ATOM 1782 O O . CYS A 1 231 ? -19.984 31.797 10.016 1 92.31 231 CYS A O 1
ATOM 1784 N N . HIS A 1 232 ? -21.625 30.656 11.117 1 92.38 232 HIS A N 1
ATOM 1785 C CA . HIS A 1 232 ? -21.781 31.703 12.117 1 92.38 232 HIS A CA 1
ATOM 1786 C C . HIS A 1 232 ? -20.484 31.922 12.898 1 92.38 232 HIS A C 1
ATOM 1788 O O . HIS A 1 232 ? -19.875 30.953 13.359 1 92.38 232 HIS A O 1
ATOM 1794 N N . GLY A 1 233 ? -20.062 33.156 12.992 1 95.44 233 GLY A N 1
ATOM 1795 C CA . GLY A 1 233 ? -18.875 33.5 13.773 1 95.44 233 GLY A CA 1
ATOM 1796 C C . GLY A 1 233 ? -17.594 33.375 12.992 1 95.44 233 GLY A C 1
ATOM 1797 O O . GLY A 1 233 ? -16.5 33.594 13.523 1 95.44 233 GLY A O 1
ATOM 1798 N N . VAL A 1 234 ? -17.688 33 11.688 1 97.69 234 VAL A N 1
ATOM 1799 C CA . VAL A 1 234 ? -16.5 32.781 10.875 1 97.69 234 VAL A CA 1
ATOM 1800 C C . VAL A 1 234 ? -16.562 33.688 9.633 1 97.69 234 VAL A C 1
ATOM 1802 O O . VAL A 1 234 ? -17.578 33.656 8.914 1 97.69 234 VAL A O 1
ATOM 1805 N N . GLU A 1 235 ? -15.633 34.438 9.438 1 97.56 235 GLU A N 1
ATOM 1806 C CA . GLU A 1 235 ? -15.469 35.219 8.211 1 97.56 235 GLU A CA 1
ATOM 1807 C C . GLU A 1 235 ? -14.43 34.594 7.293 1 97.56 235 GLU A C 1
ATOM 1809 O O . GLU A 1 235 ? -13.328 34.25 7.734 1 97.56 235 GLU A O 1
ATOM 1814 N N . HIS A 1 236 ? -14.781 34.438 6.004 1 97.81 236 HIS A N 1
ATOM 1815 C CA . HIS A 1 236 ? -13.844 33.906 5.016 1 97.81 236 HIS A CA 1
ATOM 1816 C C . HIS A 1 236 ? -13.117 35.031 4.301 1 97.81 236 HIS A C 1
ATOM 1818 O O . HIS A 1 236 ? -13.75 35.906 3.701 1 97.81 236 HIS A O 1
ATOM 1824 N N . VAL A 1 237 ? -11.836 35.031 4.391 1 97.94 237 VAL A N 1
ATOM 1825 C CA . VAL A 1 237 ? -11.031 36.125 3.836 1 97.94 237 VAL A CA 1
ATOM 1826 C C . VAL A 1 237 ? -9.984 35.531 2.879 1 97.94 237 VAL A C 1
ATOM 1828 O O . VAL A 1 237 ? -9.227 34.656 3.246 1 97.94 237 VAL A O 1
ATOM 1831 N N . GLY A 1 238 ? -9.938 36 1.624 1 97.44 238 GLY A N 1
ATOM 1832 C CA . GLY A 1 238 ? -8.969 35.562 0.628 1 97.44 238 GLY A CA 1
ATOM 1833 C C . GLY A 1 238 ? -7.66 36.344 0.69 1 97.44 238 GLY A C 1
ATOM 1834 O O . GLY A 1 238 ? -7.664 37.562 0.848 1 97.44 238 GLY A O 1
ATOM 1835 N N . GLY A 1 239 ? -6.531 35.656 0.637 1 97.31 239 GLY A N 1
ATOM 1836 C CA . GLY A 1 239 ? -5.211 36.25 0.609 1 97.31 239 GLY A CA 1
ATOM 1837 C C . GLY A 1 239 ? -4.086 35.25 0.62 1 97.31 239 GLY A C 1
ATOM 1838 O O . GLY A 1 239 ? -4.332 34.031 0.688 1 97.31 239 GLY A O 1
ATOM 1839 N N . ASP A 1 240 ? -2.869 35.75 0.478 1 97.44 240 ASP A N 1
ATOM 1840 C CA . ASP A 1 240 ? -1.663 34.938 0.47 1 97.44 240 ASP A CA 1
ATOM 1841 C C . ASP A 1 240 ? -0.895 35.062 1.782 1 97.44 240 ASP A C 1
ATOM 1843 O O . ASP A 1 240 ? -0.454 36.156 2.135 1 97.44 240 ASP A O 1
ATOM 1847 N N . MET A 1 241 ? -0.723 33.938 2.469 1 98.06 241 MET A N 1
ATOM 1848 C CA . MET A 1 241 ? -0.098 33.938 3.789 1 98.06 241 MET A CA 1
ATOM 1849 C C . MET A 1 241 ? 1.346 34.438 3.705 1 98.06 241 MET A C 1
ATOM 1851 O O . MET A 1 241 ? 1.941 34.812 4.719 1 98.06 241 MET A O 1
ATOM 1855 N N . PHE A 1 242 ? 1.961 34.406 2.543 1 97.81 242 PHE A N 1
ATOM 1856 C CA . PHE A 1 242 ? 3.33 34.875 2.354 1 97.81 242 PHE A CA 1
ATOM 1857 C C . PHE A 1 242 ? 3.387 36.375 2.309 1 97.81 242 PHE A C 1
ATOM 1859 O O . PHE A 1 242 ? 4.426 36.969 2.596 1 97.81 242 PHE A O 1
ATOM 1866 N N . ASP A 1 243 ? 2.291 36.969 1.934 1 97.5 243 ASP A N 1
ATOM 1867 C CA . ASP A 1 243 ? 2.223 38.438 1.858 1 97.5 243 ASP A CA 1
ATOM 1868 C C . ASP A 1 243 ? 1.846 39.031 3.211 1 97.5 243 ASP A C 1
ATOM 1870 O O . ASP A 1 243 ? 2.342 40.094 3.582 1 97.5 243 ASP A O 1
ATOM 1874 N N . GLY A 1 244 ? 0.974 38.438 3.865 1 97.19 244 GLY A N 1
ATOM 1875 C CA . GLY A 1 244 ? 0.466 38.875 5.156 1 97.19 244 GLY A CA 1
ATOM 1876 C C . GLY A 1 244 ? -0.772 38.125 5.598 1 97.19 244 GLY A C 1
ATOM 1877 O O . GLY A 1 244 ? -1.402 37.438 4.797 1 97.19 244 GLY A O 1
ATOM 1878 N N . VAL A 1 245 ? -1.068 38.312 6.914 1 97.75 245 VAL A N 1
ATOM 1879 C CA . VAL A 1 245 ? -2.252 37.656 7.434 1 97.75 245 VAL A CA 1
ATOM 1880 C C . VAL A 1 245 ? -3.088 38.625 8.258 1 97.75 245 VAL A C 1
ATOM 1882 O O . VAL A 1 245 ? -2.572 39.625 8.75 1 97.75 245 VAL A O 1
ATOM 1885 N N . PRO A 1 246 ? -4.367 38.406 8.352 1 98.25 246 PRO A N 1
ATOM 1886 C CA . PRO A 1 246 ? -5.238 39.281 9.133 1 98.25 246 PRO A CA 1
ATOM 1887 C C . PRO A 1 246 ? -4.863 39.312 10.617 1 98.25 246 PRO A C 1
ATOM 1889 O O . PRO A 1 246 ? -4.395 38.312 11.164 1 98.25 246 PRO A O 1
ATOM 1892 N N . GLU A 1 247 ? -5.168 40.5 11.227 1 97.75 247 GLU A N 1
ATOM 1893 C CA . GLU A 1 247 ? -4.891 40.656 12.648 1 97.75 247 GLU A CA 1
ATOM 1894 C C . GLU A 1 247 ? -5.898 39.875 13.5 1 97.75 247 GLU A C 1
ATOM 1896 O O . GLU A 1 247 ? -7.082 39.812 13.156 1 97.75 247 GLU A O 1
ATOM 1901 N N . ALA A 1 248 ? -5.438 39.312 14.594 1 98.19 248 ALA A N 1
ATOM 1902 C CA . ALA A 1 248 ? -6.273 38.594 15.562 1 98.19 248 ALA A CA 1
ATOM 1903 C C . ALA A 1 248 ? -5.543 38.406 16.891 1 98.19 248 ALA A C 1
ATOM 1905 O O . ALA A 1 248 ? -4.363 38.75 17 1 98.19 248 ALA A O 1
ATOM 1906 N N . ASP A 1 249 ? -6.281 37.938 17.922 1 97.69 249 ASP A N 1
ATOM 1907 C CA . ASP A 1 249 ? -5.664 37.656 19.203 1 97.69 249 ASP A CA 1
ATOM 1908 C C . ASP A 1 249 ? -4.645 36.5 19.062 1 97.69 249 ASP A C 1
ATOM 1910 O O . ASP A 1 249 ? -3.6 36.531 19.719 1 97.69 249 ASP A O 1
ATOM 1914 N N . ALA A 1 250 ? -4.992 35.531 18.234 1 98.38 250 ALA A N 1
ATOM 1915 C CA . ALA A 1 250 ? -4.145 34.375 18.016 1 98.38 250 ALA A CA 1
ATOM 1916 C C . ALA A 1 250 ? -4.305 33.844 16.594 1 98.38 250 ALA A C 1
ATOM 1918 O O . ALA A 1 250 ? -5.25 34.219 15.891 1 98.38 250 ALA A O 1
ATOM 1919 N N . ALA A 1 251 ? -3.338 33.125 16.188 1 98.69 251 ALA A N 1
ATOM 1920 C CA . ALA A 1 251 ? -3.383 32.438 14.898 1 98.69 251 ALA A CA 1
ATOM 1921 C C . ALA A 1 251 ? -3.283 30.938 15.086 1 98.69 251 ALA A C 1
ATOM 1923 O O . ALA A 1 251 ? -2.631 30.469 16.016 1 98.69 251 ALA A O 1
ATOM 1924 N N . ILE A 1 252 ? -3.971 30.219 14.25 1 98.75 252 ILE A N 1
ATOM 1925 C CA . ILE A 1 252 ? -3.84 28.766 14.227 1 98.75 252 ILE A CA 1
ATOM 1926 C C . ILE A 1 252 ? -3.43 28.312 12.828 1 98.75 252 ILE A C 1
ATOM 1928 O O . ILE A 1 252 ? -3.926 28.828 11.828 1 98.75 252 ILE A O 1
ATOM 1932 N N . ILE A 1 253 ? -2.453 27.469 12.742 1 98.69 253 ILE A N 1
ATOM 1933 C CA . ILE A 1 253 ? -1.954 26.859 11.516 1 98.69 253 ILE A CA 1
ATOM 1934 C C . ILE A 1 253 ? -1.95 25.344 11.656 1 98.69 253 ILE A C 1
ATOM 1936 O O . ILE A 1 253 ? -1.197 24.781 12.461 1 98.69 253 ILE A O 1
ATOM 1940 N N . LYS A 1 254 ? -2.771 24.688 10.914 1 98.12 254 LYS A N 1
ATOM 1941 C CA . LYS A 1 254 ? -2.885 23.234 11.023 1 98.12 254 LYS A CA 1
ATOM 1942 C C . LYS A 1 254 ? -2.535 22.562 9.703 1 98.12 254 LYS A C 1
ATOM 1944 O O . LYS A 1 254 ? -3.254 22.703 8.711 1 98.12 254 LYS A O 1
ATOM 1949 N N . TRP A 1 255 ? -1.461 21.734 9.688 1 97.12 255 TRP A N 1
ATOM 1950 C CA . TRP A 1 255 ? -1.048 20.922 8.539 1 97.12 255 TRP A CA 1
ATOM 1951 C C . TRP A 1 255 ? -0.872 21.797 7.301 1 97.12 255 TRP A C 1
ATOM 1953 O O . TRP A 1 255 ? -1.385 21.469 6.227 1 97.12 255 TRP A O 1
ATOM 1963 N N . VAL A 1 256 ? -0.223 22.891 7.477 1 98 256 VAL A N 1
ATOM 1964 C CA . VAL A 1 256 ? 0.103 23.828 6.398 1 98 256 VAL A CA 1
ATOM 1965 C C . VAL A 1 256 ? 1.619 23.953 6.27 1 98 256 VAL A C 1
ATOM 1967 O O . VAL A 1 256 ? 2.16 23.906 5.164 1 98 256 VAL A O 1
ATOM 1970 N N . LEU A 1 257 ? 2.295 24.078 7.406 1 98.69 257 LEU A N 1
ATOM 1971 C CA . LEU A 1 257 ? 3.717 24.406 7.402 1 98.69 257 LEU A CA 1
ATOM 1972 C C . LEU A 1 257 ? 4.543 23.234 6.859 1 98.69 257 LEU A C 1
ATOM 1974 O O . LEU A 1 257 ? 5.598 23.453 6.258 1 98.69 257 LEU A O 1
ATOM 1978 N N . HIS A 1 258 ? 4.062 22.016 7.012 1 98.25 258 HIS A N 1
ATOM 1979 C CA . HIS A 1 258 ? 4.812 20.859 6.516 1 98.25 258 HIS A CA 1
ATOM 1980 C C . HIS A 1 258 ? 4.852 20.844 4.992 1 98.25 258 HIS A C 1
ATOM 1982 O O . HIS A 1 258 ? 5.629 20.094 4.395 1 98.25 258 HIS A O 1
ATOM 1988 N N . ASP A 1 259 ? 4.059 21.672 4.32 1 97.75 259 ASP A N 1
ATOM 1989 C CA . ASP A 1 259 ? 4.074 21.75 2.863 1 97.75 259 ASP A CA 1
ATOM 1990 C C . ASP A 1 259 ? 5.297 22.531 2.375 1 97.75 259 ASP A C 1
ATOM 1992 O O . ASP A 1 259 ? 5.609 22.516 1.182 1 97.75 259 ASP A O 1
ATOM 1996 N N . TRP A 1 260 ? 6.051 23.156 3.295 1 98.06 260 TRP A N 1
ATOM 1997 C CA . TRP A 1 260 ? 7.039 24.156 2.902 1 98.06 260 TRP A CA 1
ATOM 1998 C C . TRP A 1 260 ? 8.391 23.875 3.551 1 98.06 260 TRP A C 1
ATOM 2000 O O . TRP A 1 260 ? 8.461 23.156 4.555 1 98.06 260 TRP A O 1
ATOM 2010 N N . GLY A 1 261 ? 9.406 24.469 2.951 1 97.44 261 GLY A N 1
ATOM 2011 C CA . GLY A 1 261 ? 10.734 24.422 3.547 1 97.44 261 GLY A CA 1
ATOM 2012 C C . GLY A 1 261 ? 10.898 25.375 4.715 1 97.44 261 GLY A C 1
ATOM 2013 O O . GLY A 1 261 ? 9.953 26.078 5.09 1 97.44 261 GLY A O 1
ATOM 2014 N N . ASP A 1 262 ? 12.062 25.406 5.262 1 98.12 262 ASP A N 1
ATOM 2015 C CA . ASP A 1 262 ? 12.32 26.203 6.461 1 98.12 262 ASP A CA 1
ATOM 2016 C C . ASP A 1 262 ? 12.156 27.688 6.18 1 98.12 262 ASP A C 1
ATOM 2018 O O . ASP A 1 262 ? 11.531 28.406 6.965 1 98.12 262 ASP A O 1
ATOM 2022 N N . ASP A 1 263 ? 12.688 28.172 5.062 1 98.25 263 ASP A N 1
ATOM 2023 C CA . ASP A 1 263 ? 12.633 29.594 4.754 1 98.25 263 ASP A CA 1
ATOM 2024 C C . ASP A 1 263 ? 11.188 30.062 4.602 1 98.25 263 ASP A C 1
ATOM 2026 O O . ASP A 1 263 ? 10.828 31.141 5.098 1 98.25 263 ASP A O 1
ATOM 2030 N N . GLU A 1 264 ? 10.414 29.297 3.906 1 98.31 264 GLU A N 1
ATOM 2031 C CA . GLU A 1 264 ? 9 29.625 3.73 1 98.31 264 GLU A CA 1
ATOM 2032 C C . GLU A 1 264 ? 8.258 29.609 5.062 1 98.31 264 GLU A C 1
ATOM 2034 O O . GLU A 1 264 ? 7.441 30.484 5.34 1 98.31 264 GLU A O 1
ATOM 2039 N N . CYS A 1 265 ? 8.539 28.609 5.883 1 98.69 265 CYS A N 1
ATOM 2040 C CA . CYS A 1 265 ? 7.895 28.5 7.188 1 98.69 265 CYS A CA 1
ATOM 2041 C C . CYS A 1 265 ? 8.227 29.703 8.062 1 98.69 265 CYS A C 1
ATOM 2043 O O . CYS A 1 265 ? 7.348 30.25 8.734 1 98.69 265 CYS A O 1
ATOM 2045 N N . ILE A 1 266 ? 9.477 30.094 8.07 1 98.75 266 ILE A N 1
ATOM 2046 C CA . ILE A 1 266 ? 9.922 31.234 8.852 1 98.75 266 ILE A CA 1
ATOM 2047 C C . ILE A 1 266 ? 9.188 32.5 8.398 1 98.75 266 ILE A C 1
ATOM 2049 O O . ILE A 1 266 ? 8.711 33.281 9.219 1 98.75 266 ILE A O 1
ATOM 2053 N N . LYS A 1 267 ? 9.039 32.656 7.105 1 98.69 267 LYS A N 1
ATOM 2054 C CA . LYS A 1 267 ? 8.328 33.812 6.562 1 98.69 267 LYS A CA 1
ATOM 2055 C C . LYS A 1 267 ? 6.871 33.812 7.02 1 98.69 267 LYS A C 1
ATOM 2057 O O . LYS A 1 267 ? 6.367 34.844 7.469 1 98.69 267 LYS A O 1
ATOM 2062 N N . ILE A 1 268 ? 6.164 32.688 6.91 1 98.75 268 ILE A N 1
ATOM 2063 C CA . ILE A 1 268 ? 4.766 32.562 7.309 1 98.75 268 ILE A CA 1
ATOM 2064 C C . ILE A 1 268 ? 4.629 32.875 8.805 1 98.75 268 ILE A C 1
ATOM 2066 O O . ILE A 1 268 ? 3.748 33.625 9.211 1 98.75 268 ILE A O 1
ATOM 2070 N N . LEU A 1 269 ? 5.52 32.312 9.594 1 98.75 269 LEU A N 1
ATOM 2071 C CA . LEU A 1 269 ? 5.465 32.469 11.039 1 98.75 269 LEU A CA 1
ATOM 2072 C C . LEU A 1 269 ? 5.754 33.906 11.445 1 98.75 269 LEU A C 1
ATOM 2074 O O . LEU A 1 269 ? 5.16 34.438 12.391 1 98.75 269 LEU A O 1
ATOM 2078 N N . LYS A 1 270 ? 6.672 34.594 10.758 1 98.38 270 LYS A N 1
ATOM 2079 C CA . LYS A 1 270 ? 6.918 36 11 1 98.38 270 LYS A CA 1
ATOM 2080 C C . LYS A 1 270 ? 5.672 36.844 10.734 1 98.38 270 LYS A C 1
ATOM 2082 O O . LYS A 1 270 ? 5.336 37.719 11.508 1 98.38 270 LYS A O 1
ATOM 2087 N N . ASN A 1 271 ? 5.035 36.562 9.586 1 98.44 271 ASN A N 1
ATOM 2088 C CA . ASN A 1 271 ? 3.797 37.25 9.25 1 98.44 271 ASN A CA 1
ATOM 2089 C C . ASN A 1 271 ? 2.73 37.031 10.328 1 98.44 271 ASN A C 1
ATOM 2091 O O . ASN A 1 271 ? 1.987 37.969 10.656 1 98.44 271 ASN A O 1
ATOM 2095 N N . CYS A 1 272 ? 2.656 35.812 10.875 1 98.38 272 CYS A N 1
ATOM 2096 C CA . CYS A 1 272 ? 1.71 35.531 11.945 1 98.38 272 CYS A CA 1
ATOM 2097 C C . CYS A 1 272 ? 2.068 36.281 13.211 1 98.38 272 CYS A C 1
ATOM 2099 O O . CYS A 1 272 ? 1.19 36.812 13.883 1 98.38 272 CYS A O 1
ATOM 2101 N N . LYS A 1 273 ? 3.334 36.281 13.562 1 97.38 273 LYS A N 1
ATOM 2102 C CA . LYS A 1 273 ? 3.799 36.969 14.758 1 97.38 273 LYS A CA 1
ATOM 2103 C C . LYS A 1 273 ? 3.432 38.438 14.711 1 97.38 273 LYS A C 1
ATOM 2105 O O . LYS A 1 273 ? 3.02 39.031 15.727 1 97.38 273 LYS A O 1
ATOM 2110 N N . GLU A 1 274 ? 3.547 39.031 13.547 1 96.62 274 GLU A N 1
ATOM 2111 C CA . GLU A 1 274 ? 3.232 40.438 13.359 1 96.62 274 GLU A CA 1
ATOM 2112 C C . GLU A 1 274 ? 1.734 40.688 13.492 1 96.62 274 GLU A C 1
ATOM 2114 O O . GLU A 1 274 ? 1.315 41.781 13.898 1 96.62 274 GLU A O 1
ATOM 2119 N N . ALA A 1 275 ? 0.949 39.719 13.18 1 97 275 ALA A N 1
ATOM 2120 C CA . ALA A 1 275 ? -0.498 39.906 13.078 1 97 275 ALA A CA 1
ATOM 2121 C C . ALA A 1 275 ? -1.175 39.688 14.43 1 97 275 ALA A C 1
ATOM 2123 O O . ALA A 1 275 ? -2.256 40.219 14.68 1 97 275 ALA A O 1
ATOM 2124 N N . ILE A 1 276 ? -0.596 38.875 15.297 1 96.62 276 ILE A N 1
ATOM 2125 C CA . ILE A 1 276 ? -1.251 38.531 16.547 1 96.62 276 ILE A CA 1
ATOM 2126 C C . ILE A 1 276 ? -1.004 39.656 17.578 1 96.62 276 ILE A C 1
ATOM 2128 O O . ILE A 1 276 ? -0.051 40.438 17.438 1 96.62 276 ILE A O 1
ATOM 2132 N N . THR A 1 277 ? -1.958 39.719 18.562 1 90.38 277 THR A N 1
ATOM 2133 C CA . THR A 1 277 ? -1.852 40.75 19.594 1 90.38 277 THR A CA 1
ATOM 2134 C C . THR A 1 277 ? -0.506 40.656 20.312 1 90.38 277 THR A C 1
ATOM 2136 O O . THR A 1 277 ? -0.033 39.562 20.625 1 90.38 277 THR A O 1
ATOM 2139 N N . LYS A 1 278 ? -0.078 41.844 20.578 1 84.56 278 LYS A N 1
ATOM 2140 C CA . LYS A 1 278 ? 1.226 41.938 21.234 1 84.56 278 LYS A CA 1
ATOM 2141 C C . LYS A 1 278 ? 1.138 41.469 22.688 1 84.56 278 LYS A C 1
ATOM 2143 O O . LYS A 1 278 ? 0.134 41.719 23.359 1 84.56 278 LYS A O 1
ATOM 2148 N N . ASP A 1 279 ? 1.948 40.812 23.281 1 82.25 279 ASP A N 1
ATOM 2149 C CA . ASP A 1 279 ? 2.156 40.406 24.672 1 82.25 279 ASP A CA 1
ATOM 2150 C C . ASP A 1 279 ? 1.312 39.188 25.031 1 82.25 279 ASP A C 1
ATOM 2152 O O . ASP A 1 279 ? 1.747 38.344 25.797 1 82.25 279 ASP A O 1
ATOM 2156 N N . LYS A 1 280 ? 0.038 39.188 24.391 1 87.88 280 LYS A N 1
ATOM 2157 C CA . LYS A 1 280 ? -0.827 38.094 24.828 1 87.88 280 LYS A CA 1
ATOM 2158 C C . LYS A 1 280 ? -1.087 37.125 23.688 1 87.88 280 LYS A C 1
ATOM 2160 O O . LYS A 1 280 ? -1.628 36.031 23.906 1 87.88 280 LYS A O 1
ATOM 2165 N N . GLY A 1 281 ? -0.722 37.469 22.578 1 93.75 281 GLY A N 1
ATOM 2166 C CA . GLY A 1 281 ? -1.03 36.656 21.406 1 93.75 281 GLY A CA 1
ATOM 2167 C C . GLY A 1 281 ? -0.157 35.406 21.312 1 93.75 281 GLY A C 1
ATOM 2168 O O . GLY A 1 281 ? 0.891 35.312 21.953 1 93.75 281 GLY A O 1
ATOM 2169 N N . LYS A 1 282 ? -0.608 34.375 20.641 1 97.06 282 LYS A N 1
ATOM 2170 C CA . LYS A 1 282 ? 0.168 33.188 20.375 1 97.06 282 LYS A CA 1
ATOM 2171 C C . LYS A 1 282 ? -0.178 32.594 19 1 97.06 282 LYS A C 1
ATOM 2173 O O . LYS A 1 282 ? -1.227 32.906 18.438 1 97.06 282 LYS A O 1
ATOM 2178 N N . VAL A 1 283 ? 0.727 31.875 18.516 1 98.5 283 VAL A N 1
ATOM 2179 C CA . VAL A 1 283 ? 0.489 31.094 17.312 1 9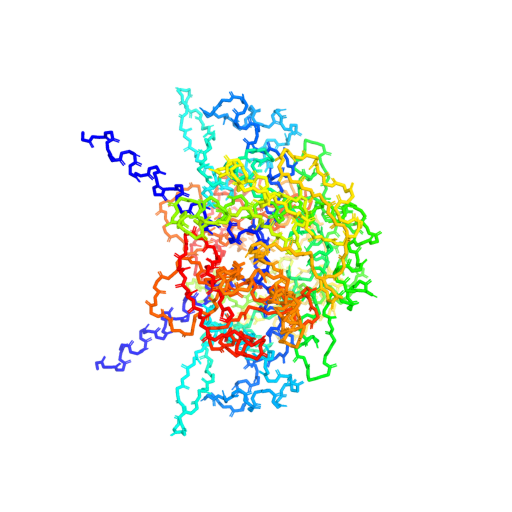8.5 283 VAL A CA 1
ATOM 2180 C C . VAL A 1 283 ? 0.36 29.609 17.672 1 98.5 283 VAL A C 1
ATOM 2182 O O . VAL A 1 283 ? 1.251 29.047 18.312 1 98.5 283 VAL A O 1
ATOM 2185 N N . ILE A 1 284 ? -0.789 29.062 17.359 1 98.56 284 ILE A N 1
ATOM 2186 C CA . ILE A 1 284 ? -1.071 27.641 17.609 1 98.56 284 ILE A CA 1
ATOM 2187 C C . ILE A 1 284 ? -0.769 26.828 16.359 1 98.56 284 ILE A C 1
ATOM 2189 O O . ILE A 1 284 ? -1.417 27 15.32 1 98.56 284 ILE A O 1
ATOM 2193 N N . ILE A 1 285 ? 0.219 25.984 16.469 1 98.69 285 ILE A N 1
ATOM 2194 C CA . ILE A 1 285 ? 0.651 25.172 15.344 1 98.69 285 ILE A CA 1
ATOM 2195 C C . ILE A 1 285 ? 0.272 23.703 15.602 1 98.69 285 ILE A C 1
ATOM 2197 O O . ILE A 1 285 ? 0.602 23.141 16.656 1 98.69 285 ILE A O 1
ATOM 2201 N N . VAL A 1 286 ? -0.481 23.125 14.68 1 98.19 286 VAL A N 1
ATOM 2202 C CA . VAL A 1 286 ? -0.906 21.719 14.773 1 98.19 286 VAL A CA 1
ATOM 2203 C C . VAL A 1 286 ? -0.246 20.906 13.664 1 98.19 286 VAL A C 1
ATOM 2205 O O . VAL A 1 286 ? -0.745 20.859 12.539 1 98.19 286 VAL A O 1
ATOM 2208 N N . GLU A 1 287 ? 0.869 20.25 13.984 1 98 287 GLU A N 1
ATOM 2209 C CA . GLU A 1 287 ? 1.704 19.547 13.016 1 98 287 GLU A CA 1
ATOM 2210 C C . GLU A 1 287 ? 2.223 18.234 13.594 1 98 287 GLU A C 1
ATOM 2212 O O . GLU A 1 287 ? 2.285 18.062 14.812 1 98 287 GLU A O 1
ATOM 2217 N N . ALA A 1 288 ? 2.533 17.312 12.695 1 96.75 288 ALA A N 1
ATOM 2218 C CA . ALA A 1 288 ? 3.227 16.094 13.117 1 96.75 288 ALA A CA 1
ATOM 2219 C C . ALA A 1 288 ? 4.672 16.406 13.5 1 96.75 288 ALA A C 1
ATOM 2221 O O . ALA A 1 288 ? 5.324 17.234 12.875 1 96.75 288 ALA A O 1
ATOM 2222 N N . ILE A 1 289 ? 5.172 15.75 14.531 1 96.19 289 ILE A N 1
ATOM 2223 C CA . ILE A 1 289 ? 6.562 15.898 14.953 1 96.19 289 ILE A CA 1
ATOM 2224 C C . ILE A 1 289 ? 7.27 14.547 14.867 1 96.19 289 ILE A C 1
ATOM 2226 O O . ILE A 1 289 ? 6.82 13.562 15.461 1 96.19 289 ILE A O 1
ATOM 2230 N N . ILE A 1 290 ? 8.312 14.523 14.07 1 94.62 290 ILE A N 1
ATOM 2231 C CA . ILE A 1 290 ? 9.102 13.297 13.961 1 94.62 290 ILE A CA 1
ATOM 2232 C C . ILE A 1 290 ? 9.992 13.148 15.195 1 94.62 290 ILE A C 1
ATOM 2234 O O . ILE A 1 290 ? 10.812 14.023 15.492 1 94.62 290 ILE A O 1
ATOM 2238 N N . GLU A 1 291 ? 9.742 12.133 15.914 1 82.69 291 GLU A N 1
ATOM 2239 C CA . GLU A 1 291 ? 10.523 11.883 17.125 1 82.69 291 GLU A CA 1
ATOM 2240 C C . GLU A 1 291 ? 11.766 11.047 16.812 1 82.69 291 GLU A C 1
ATOM 2242 O O . GLU A 1 291 ? 11.688 10.07 16.062 1 82.69 291 GLU A O 1
ATOM 2247 N N . GLU A 1 292 ? 12.852 11.539 17.172 1 65.06 292 GLU A N 1
ATOM 2248 C CA . GLU A 1 292 ? 14.094 10.812 16.906 1 65.06 292 GLU A CA 1
ATOM 2249 C C . GLU A 1 292 ? 14.297 9.68 17.906 1 65.06 292 GLU A C 1
ATOM 2251 O O . GLU A 1 292 ? 14.977 8.703 17.609 1 65.06 292 GLU A O 1
ATOM 2256 N N . ASP A 1 293 ? 13.633 9.938 19.031 1 61.38 293 ASP A N 1
ATOM 2257 C CA . ASP A 1 293 ? 13.883 8.922 20.047 1 61.38 293 ASP A CA 1
ATOM 2258 C C . ASP A 1 293 ? 12.82 7.824 20 1 61.38 293 ASP A C 1
ATOM 2260 O O . ASP A 1 293 ? 11.625 8.109 19.984 1 61.38 293 ASP A O 1
ATOM 2264 N N . ASP A 1 294 ? 13.227 6.629 19.688 1 56.88 294 ASP A N 1
ATOM 2265 C CA . ASP A 1 294 ? 12.461 5.41 19.438 1 56.88 294 ASP A CA 1
ATOM 2266 C C . ASP A 1 294 ? 11.633 5.02 20.656 1 56.88 294 ASP A C 1
ATOM 2268 O O . ASP A 1 294 ? 10.805 4.109 20.594 1 56.88 294 ASP A O 1
ATOM 2272 N N . GLU A 1 295 ? 11.883 5.57 21.812 1 51.31 295 GLU A N 1
ATOM 2273 C CA . GLU A 1 295 ? 11.398 4.934 23.031 1 51.31 295 GLU A CA 1
ATOM 2274 C C . GLU A 1 295 ? 9.93 5.258 23.281 1 51.31 295 GLU A C 1
ATOM 2276 O O . GLU A 1 295 ? 9.273 4.609 24.109 1 51.31 295 GLU A O 1
ATOM 2281 N N . VAL A 1 296 ? 9.531 6.215 22.734 1 51.88 296 VAL A N 1
ATOM 2282 C CA . VAL A 1 296 ? 8.156 6.5 23.125 1 51.88 296 VAL A CA 1
ATOM 2283 C C . VAL A 1 296 ? 7.191 5.801 22.172 1 51.88 296 VAL A C 1
ATOM 2285 O O . VAL A 1 296 ? 7.254 6.004 20.969 1 51.88 296 VAL A O 1
ATOM 2288 N N . ASP A 1 297 ? 6.625 4.684 22.719 1 56.69 297 ASP A N 1
ATOM 2289 C CA . ASP A 1 297 ? 5.621 3.908 22 1 56.69 297 ASP A CA 1
ATOM 2290 C C . ASP A 1 297 ? 4.484 4.805 21.5 1 56.69 297 ASP A C 1
ATOM 2292 O O . ASP A 1 297 ? 3.568 5.125 22.266 1 56.69 297 ASP A O 1
ATOM 2296 N N . ASN A 1 298 ? 4.688 5.492 20.453 1 76.12 298 ASN A N 1
ATOM 2297 C CA . ASN A 1 298 ? 3.664 6.352 19.875 1 76.12 298 ASN A CA 1
ATOM 2298 C C . ASN A 1 298 ? 2.93 5.656 18.734 1 76.12 298 ASN A C 1
ATOM 2300 O O . ASN A 1 298 ? 3.551 5.23 17.75 1 76.12 298 ASN A O 1
ATOM 2304 N N . LYS A 1 299 ? 1.7 5.41 18.969 1 87 299 LYS A N 1
ATOM 2305 C CA . LYS A 1 299 ? 0.816 4.688 18.062 1 87 299 LYS A CA 1
ATOM 2306 C C . LYS A 1 299 ? 0.807 5.332 16.688 1 87 299 LYS A C 1
ATOM 2308 O O . LYS A 1 299 ? 0.458 4.684 15.688 1 87 299 LYS A O 1
ATOM 2313 N N . PHE A 1 300 ? 1.331 6.586 16.609 1 93.56 300 PHE A N 1
ATOM 2314 C CA . PHE A 1 300 ? 1.234 7.305 15.344 1 93.56 300 PHE A CA 1
ATOM 2315 C C . PHE A 1 300 ? 2.607 7.457 14.703 1 93.56 300 PHE A C 1
ATOM 2317 O O . PHE A 1 300 ? 2.76 8.18 13.711 1 93.56 300 PHE A O 1
ATOM 2324 N N . LYS A 1 301 ? 3.631 6.812 15.258 1 93.69 301 LYS A N 1
ATOM 2325 C CA . LYS A 1 301 ? 4.984 6.961 14.734 1 93.69 301 LYS A CA 1
ATOM 2326 C C . LYS A 1 301 ? 5.047 6.594 13.258 1 93.69 301 LYS A C 1
ATOM 2328 O O . LYS A 1 301 ? 5.559 7.367 12.445 1 93.69 301 LYS A O 1
ATOM 2333 N N . SER A 1 302 ? 4.504 5.41 12.914 1 94.88 302 SER A N 1
ATOM 2334 C CA . SER A 1 302 ? 4.52 4.949 11.531 1 94.88 302 SER A CA 1
ATOM 2335 C C . SER A 1 302 ? 3.781 5.918 10.617 1 94.88 302 SER A C 1
ATOM 2337 O O . SER A 1 302 ? 4.215 6.172 9.492 1 94.88 302 SER A O 1
ATOM 2339 N N . VAL A 1 303 ? 2.691 6.473 11.109 1 96.31 303 VAL A N 1
ATOM 2340 C CA . VAL A 1 303 ? 1.876 7.395 10.328 1 96.31 303 VAL A CA 1
ATOM 2341 C C . VAL A 1 303 ? 2.668 8.672 10.039 1 96.31 303 VAL A C 1
ATOM 2343 O O . VAL A 1 303 ? 2.662 9.172 8.914 1 96.31 303 VAL A O 1
ATOM 2346 N N . ARG A 1 304 ? 3.346 9.156 11.023 1 96.94 304 ARG A N 1
ATOM 2347 C CA . ARG A 1 304 ? 4.125 10.383 10.867 1 96.94 304 ARG A CA 1
ATOM 2348 C C . ARG A 1 304 ? 5.266 10.18 9.875 1 96.94 304 ARG A C 1
ATOM 2350 O O . ARG A 1 304 ? 5.555 11.07 9.07 1 96.94 304 ARG A O 1
ATOM 2357 N N . LEU A 1 305 ? 5.863 9.047 9.922 1 96.81 305 LEU A N 1
ATOM 2358 C CA . LEU A 1 305 ? 6.934 8.742 8.977 1 96.81 305 LEU A CA 1
ATOM 2359 C C . LEU A 1 305 ? 6.383 8.602 7.559 1 96.81 305 LEU A C 1
ATOM 2361 O O . LEU A 1 305 ? 7.004 9.062 6.598 1 96.81 305 LEU A O 1
ATOM 2365 N N . MET A 1 306 ? 5.227 7.969 7.383 1 98 306 MET A N 1
ATOM 2366 C CA . MET A 1 306 ? 4.582 7.898 6.074 1 98 306 MET A CA 1
ATOM 2367 C C . MET A 1 306 ? 4.246 9.297 5.559 1 98 306 MET A C 1
ATOM 2369 O O . MET A 1 306 ? 4.457 9.594 4.383 1 98 306 MET A O 1
ATOM 2373 N N . LEU A 1 307 ? 3.764 10.078 6.473 1 97.94 307 LEU A N 1
ATOM 2374 C CA . LEU A 1 307 ? 3.396 11.438 6.117 1 97.94 307 LEU A CA 1
ATOM 2375 C C . LEU A 1 307 ? 4.605 12.211 5.602 1 97.94 307 LEU A C 1
ATOM 2377 O O . LEU A 1 307 ? 4.484 13.016 4.668 1 97.94 307 LEU A O 1
ATOM 2381 N N . ASP A 1 308 ? 5.738 12 6.199 1 98.19 308 ASP A N 1
ATOM 2382 C CA . ASP A 1 308 ? 6.957 12.648 5.723 1 98.19 308 ASP A CA 1
ATOM 2383 C C . ASP A 1 308 ? 7.266 12.242 4.285 1 98.19 308 ASP A C 1
ATOM 2385 O O . ASP A 1 308 ? 7.691 13.07 3.479 1 98.19 308 ASP A O 1
ATOM 2389 N N . MET A 1 309 ? 7.074 11 3.947 1 98.56 309 MET A N 1
ATOM 2390 C CA . MET A 1 309 ? 7.277 10.523 2.58 1 98.56 309 MET A CA 1
ATOM 2391 C C . MET A 1 309 ? 6.258 11.148 1.633 1 98.56 309 MET A C 1
ATOM 2393 O O . MET A 1 309 ? 6.586 11.484 0.495 1 98.56 309 MET A O 1
ATOM 2397 N N . VAL A 1 310 ? 5.055 11.289 2.123 1 98.44 310 VAL A N 1
ATOM 2398 C CA . VAL A 1 310 ? 3.998 11.914 1.333 1 98.44 310 VAL A CA 1
ATOM 2399 C C . VAL A 1 310 ? 4.387 13.352 0.988 1 98.44 310 VAL A C 1
ATOM 2401 O O . VAL A 1 310 ? 4.23 13.781 -0.155 1 98.44 310 VAL A O 1
ATOM 2404 N N . MET A 1 311 ? 4.945 14.062 1.961 1 98 311 MET A N 1
ATOM 2405 C CA . MET A 1 311 ? 5.398 15.43 1.699 1 98 311 MET A CA 1
ATOM 2406 C C . MET A 1 311 ? 6.508 15.438 0.655 1 98 311 MET A C 1
ATOM 2408 O O . MET A 1 311 ? 6.531 16.297 -0.224 1 98 311 MET A O 1
ATOM 2412 N N . MET A 1 312 ? 7.371 14.508 0.777 1 97.88 312 MET A N 1
ATOM 2413 C CA . MET A 1 312 ? 8.477 14.445 -0.171 1 97.88 312 MET A CA 1
ATOM 2414 C C . MET A 1 312 ? 7.969 14.18 -1.584 1 97.88 312 MET A C 1
ATOM 2416 O O . MET A 1 312 ? 8.461 14.773 -2.547 1 97.88 312 MET A O 1
ATOM 2420 N N . ALA A 1 313 ? 6.973 13.328 -1.739 1 98 313 ALA A N 1
ATOM 2421 C CA . ALA A 1 313 ? 6.445 12.93 -3.041 1 98 313 ALA A CA 1
ATOM 2422 C C . ALA A 1 313 ? 5.59 14.031 -3.652 1 98 313 ALA A C 1
ATOM 2424 O O . ALA A 1 313 ? 5.559 14.203 -4.875 1 98 313 ALA A O 1
ATOM 2425 N N . HIS A 1 314 ? 4.953 14.844 -2.799 1 97.94 314 HIS A N 1
ATOM 2426 C CA . HIS A 1 314 ? 3.869 15.656 -3.344 1 97.94 314 HIS A CA 1
ATOM 2427 C C . HIS A 1 314 ? 4.219 17.141 -3.316 1 97.94 314 HIS A C 1
ATOM 2429 O O . HIS A 1 314 ? 3.625 17.938 -4.047 1 97.94 314 HIS A O 1
ATOM 2435 N N . THR A 1 315 ? 5.141 17.516 -2.453 1 97.25 315 THR A N 1
ATOM 2436 C CA . THR A 1 315 ? 5.465 18.938 -2.352 1 97.25 315 THR A CA 1
ATOM 2437 C C . THR A 1 315 ? 6.887 19.203 -2.838 1 97.25 315 THR A C 1
ATOM 2439 O O . THR A 1 315 ? 7.672 18.266 -3.014 1 97.25 315 THR A O 1
ATOM 2442 N N . ASN A 1 316 ? 7.234 20.422 -3.072 1 94.62 316 ASN A N 1
ATOM 2443 C CA . ASN A 1 316 ? 8.555 20.797 -3.572 1 94.62 316 ASN A CA 1
ATOM 2444 C C . ASN A 1 316 ? 9.602 20.781 -2.459 1 94.62 316 ASN A C 1
ATOM 2446 O O . ASN A 1 316 ? 10.727 20.312 -2.664 1 94.62 316 ASN A O 1
ATOM 2450 N N . LYS A 1 317 ? 9.172 21.297 -1.283 1 94.88 317 LYS A N 1
ATOM 2451 C CA . LYS A 1 317 ? 10.156 21.469 -0.221 1 94.88 317 LYS A CA 1
ATOM 2452 C C . LYS A 1 317 ? 9.625 20.953 1.112 1 94.88 317 LYS A C 1
ATOM 2454 O O . LYS A 1 317 ? 10.297 21.062 2.141 1 94.88 317 LYS A O 1
ATOM 2459 N N . GLY A 1 318 ? 8.453 20.422 1.087 1 97.12 318 GLY A N 1
ATOM 2460 C CA . GLY A 1 318 ? 7.762 20.062 2.314 1 97.12 318 GLY A CA 1
ATOM 2461 C C . GLY A 1 318 ? 8.414 18.906 3.049 1 97.12 318 GLY A C 1
ATOM 2462 O O . GLY A 1 318 ? 9.125 18.094 2.443 1 97.12 318 GLY A O 1
ATOM 2463 N N . LYS A 1 319 ? 8.18 18.797 4.348 1 98 319 LYS A N 1
ATOM 2464 C CA . LYS A 1 319 ? 8.703 17.75 5.219 1 98 319 LYS A CA 1
ATOM 2465 C C . LYS A 1 319 ? 8.016 17.781 6.582 1 98 319 LYS A C 1
ATOM 2467 O O . LYS A 1 319 ? 7.445 18.797 6.977 1 98 319 LYS A O 1
ATOM 2472 N N . GLU A 1 320 ? 7.988 16.641 7.223 1 98.12 320 GLU A N 1
ATOM 2473 C CA . GLU A 1 320 ? 7.723 16.641 8.656 1 98.12 320 GLU A CA 1
ATOM 2474 C C . GLU A 1 320 ? 8.984 16.938 9.453 1 98.12 320 GLU A C 1
ATOM 2476 O O . GLU A 1 320 ? 10.078 16.484 9.086 1 98.12 320 GLU A O 1
ATOM 2481 N N . ARG A 1 321 ? 8.828 17.641 10.523 1 97.94 321 ARG A N 1
ATOM 2482 C CA . ARG A 1 321 ? 9.992 18.156 11.234 1 97.94 321 ARG A CA 1
ATOM 2483 C C . ARG A 1 321 ? 10.164 17.484 12.586 1 97.94 321 ARG A C 1
ATOM 2485 O O . ARG A 1 321 ? 9.18 17.125 13.234 1 97.94 321 ARG A O 1
ATOM 2492 N N . SER A 1 322 ? 11.438 17.281 12.945 1 95.62 322 SER A N 1
ATOM 2493 C CA . SER A 1 322 ? 11.773 16.891 14.312 1 95.62 322 SER A CA 1
ATOM 2494 C C . SER A 1 322 ? 11.633 18.062 15.273 1 95.62 322 SER A C 1
ATOM 2496 O O . SER A 1 322 ? 11.438 19.203 14.852 1 95.62 322 SER A O 1
ATOM 2498 N N . LEU A 1 323 ? 11.711 17.734 16.547 1 94.94 323 LEU A N 1
ATOM 2499 C CA . LEU A 1 323 ? 11.648 18.797 17.562 1 94.94 323 LEU A CA 1
ATOM 2500 C C . LEU A 1 323 ? 12.773 19.797 17.359 1 94.94 323 LEU A C 1
ATOM 2502 O O . LEU A 1 323 ? 12.578 21 17.531 1 94.94 323 LEU A O 1
ATOM 2506 N N . LYS A 1 324 ? 13.945 19.328 16.984 1 95.38 324 LYS A N 1
ATOM 2507 C CA . LYS A 1 324 ? 15.094 20.203 16.734 1 95.38 324 LYS A CA 1
ATOM 2508 C C . LYS A 1 324 ? 14.828 21.125 15.555 1 95.38 324 LYS A C 1
ATOM 2510 O O . LYS A 1 324 ? 15.188 22.312 15.602 1 95.38 324 LYS A O 1
ATOM 2515 N N . GLU A 1 325 ? 14.266 20.625 14.555 1 96.75 325 GLU A N 1
ATOM 2516 C CA . GLU A 1 325 ? 13.969 21.422 13.367 1 96.75 325 GLU A CA 1
ATOM 2517 C C . GLU A 1 325 ? 12.875 22.453 13.656 1 96.75 325 GLU A C 1
ATOM 2519 O O . GLU A 1 325 ? 12.922 23.562 13.133 1 96.75 325 GLU A O 1
ATOM 2524 N N . TRP A 1 326 ? 11.867 22.125 14.477 1 97.75 326 TRP A N 1
ATOM 2525 C CA . TRP A 1 326 ? 10.844 23.078 14.891 1 97.75 326 TRP A CA 1
ATOM 2526 C C . TRP A 1 326 ? 11.453 24.188 15.742 1 97.75 326 TRP A C 1
ATOM 2528 O O . TRP A 1 326 ? 11.109 25.359 15.57 1 97.75 326 TRP A O 1
ATOM 2538 N N . ASP A 1 327 ? 12.312 23.766 16.641 1 97.69 327 ASP A N 1
ATOM 2539 C CA . ASP A 1 327 ? 13.008 24.75 17.453 1 97.69 327 ASP A CA 1
ATOM 2540 C C . ASP A 1 327 ? 13.727 25.781 16.562 1 97.69 327 ASP A C 1
ATOM 2542 O O . ASP A 1 327 ? 13.648 26.984 16.812 1 97.69 327 ASP A O 1
ATOM 2546 N N . TYR A 1 328 ? 14.375 25.266 15.562 1 97.88 328 TYR A N 1
ATOM 2547 C CA . TYR A 1 328 ? 15.109 26.125 14.641 1 97.88 328 TYR A CA 1
ATOM 2548 C C . TYR A 1 328 ? 14.164 27.109 13.938 1 97.88 328 TYR A C 1
ATOM 2550 O O . TYR A 1 328 ? 14.398 28.312 13.953 1 97.88 328 TYR A O 1
ATOM 2558 N N . VAL A 1 329 ? 13.07 26.609 13.344 1 98.25 329 VAL A N 1
ATOM 2559 C CA . VAL A 1 329 ? 12.148 27.422 12.562 1 98.25 329 VAL A CA 1
ATOM 2560 C C . VAL A 1 329 ? 11.469 28.453 13.461 1 98.25 329 VAL A C 1
ATOM 2562 O O . VAL A 1 329 ? 11.305 29.609 13.078 1 98.25 329 VAL A O 1
ATOM 2565 N N . LEU A 1 330 ? 11.094 28.078 14.664 1 98.5 330 LEU A N 1
ATOM 2566 C CA . LEU A 1 330 ? 10.406 28.969 15.594 1 98.5 330 LEU A CA 1
ATOM 2567 C C . LEU A 1 330 ? 11.336 30.062 16.094 1 98.5 330 LEU A C 1
ATOM 2569 O O . LEU A 1 330 ? 10.953 31.234 16.141 1 98.5 330 LEU A O 1
ATOM 2573 N N . ARG A 1 331 ? 12.562 29.703 16.391 1 98.12 331 ARG A N 1
ATOM 2574 C CA . ARG A 1 331 ? 13.531 30.688 16.859 1 98.12 331 ARG A CA 1
ATOM 2575 C C . ARG A 1 331 ? 13.891 31.672 15.75 1 98.12 331 ARG A C 1
ATOM 2577 O O . ARG A 1 331 ? 13.969 32.875 15.984 1 98.12 331 ARG A O 1
ATOM 2584 N N . GLN A 1 332 ? 14.086 31.156 14.57 1 98.38 332 GLN A N 1
ATOM 2585 C CA . GLN A 1 332 ? 14.422 32 13.445 1 98.38 332 GLN A CA 1
ATOM 2586 C C . GLN A 1 332 ? 13.266 32.938 13.102 1 98.38 332 GLN A C 1
ATOM 2588 O O . GLN A 1 332 ? 13.484 34.062 12.617 1 98.38 332 GLN A O 1
ATOM 2593 N N . ALA A 1 333 ? 12.07 32.531 13.398 1 98.31 333 ALA A N 1
ATOM 2594 C CA . ALA A 1 333 ? 10.898 33.375 13.141 1 98.31 333 ALA A CA 1
ATOM 2595 C C . ALA A 1 333 ? 10.711 34.406 14.25 1 98.31 333 ALA A C 1
ATOM 2597 O O . ALA A 1 333 ? 9.875 35.312 14.133 1 98.31 333 ALA A O 1
ATOM 2598 N N . GLY A 1 334 ? 11.477 34.281 15.336 1 96.81 334 GLY A N 1
ATOM 2599 C CA . GLY A 1 334 ? 11.492 35.312 16.359 1 96.81 334 GLY A CA 1
ATOM 2600 C C . GLY A 1 334 ? 10.664 34.969 17.578 1 96.81 334 GLY A C 1
ATOM 2601 O O . GLY A 1 334 ? 10.398 35.812 18.422 1 96.81 334 GLY A O 1
ATOM 2602 N N . PHE A 1 335 ? 10.211 33.719 17.672 1 97.12 335 PHE A N 1
ATOM 2603 C CA . PHE A 1 335 ? 9.484 33.312 18.875 1 97.12 335 PHE A CA 1
ATOM 2604 C C . PHE A 1 335 ? 10.453 32.969 20 1 97.12 335 PHE A C 1
ATOM 2606 O O . PHE A 1 335 ? 11.43 32.25 19.781 1 97.12 335 PHE A O 1
ATOM 2613 N N . SER A 1 336 ? 10.18 33.469 21.156 1 91.75 336 SER A N 1
ATOM 2614 C CA . SER A 1 336 ? 11.102 33.344 22.281 1 91.75 336 SER A CA 1
ATOM 2615 C C . SER A 1 336 ? 10.805 32.094 23.109 1 91.75 336 SER A C 1
ATOM 2617 O O . SER A 1 336 ? 11.695 31.562 23.766 1 91.75 336 SER A O 1
ATOM 2619 N N . ARG A 1 337 ? 9.594 31.734 23.141 1 95.44 337 ARG A N 1
ATOM 2620 C CA . ARG A 1 337 ? 9.141 30.594 23.938 1 95.44 337 ARG A CA 1
ATOM 2621 C C . ARG A 1 337 ? 8.062 29.812 23.203 1 95.44 337 ARG A C 1
ATOM 2623 O O . ARG A 1 337 ? 7.281 30.375 22.438 1 95.44 337 ARG A O 1
ATOM 2630 N N . TYR A 1 338 ? 8.062 28.5 23.453 1 97.31 338 TYR A N 1
ATOM 2631 C CA . TYR A 1 338 ? 6.988 27.672 22.922 1 97.31 338 TYR A CA 1
ATOM 2632 C C . TYR A 1 338 ? 6.766 26.453 23.797 1 97.31 338 TYR A C 1
ATOM 2634 O O . TYR A 1 338 ? 7.664 26.031 24.531 1 97.31 338 TYR A O 1
ATOM 2642 N N . ASN A 1 339 ? 5.566 25.969 23.797 1 97.06 339 ASN A N 1
ATOM 2643 C CA . ASN A 1 339 ? 5.176 24.719 24.453 1 97.06 339 ASN A CA 1
ATOM 2644 C C . ASN A 1 339 ? 4.715 23.672 23.438 1 97.06 339 ASN A C 1
ATOM 2646 O O . ASN A 1 339 ? 4.059 24.016 22.453 1 97.06 339 ASN A O 1
ATOM 2650 N N . ILE A 1 340 ? 5.062 22.422 23.719 1 95.69 340 ILE A N 1
ATOM 2651 C CA . ILE A 1 340 ? 4.602 21.312 22.875 1 95.69 340 ILE A CA 1
ATOM 2652 C C . ILE A 1 340 ? 3.727 20.375 23.703 1 95.69 340 ILE A C 1
ATOM 2654 O O . ILE A 1 340 ? 4.105 19.969 24.812 1 95.69 340 ILE A O 1
ATOM 2658 N N . THR A 1 341 ? 2.588 20.094 23.188 1 95.12 341 THR A N 1
ATOM 2659 C CA . THR A 1 341 ? 1.656 19.172 23.844 1 95.12 341 THR A CA 1
ATOM 2660 C C . THR A 1 341 ? 1.279 18.031 22.906 1 95.12 341 THR A C 1
ATOM 2662 O O . THR A 1 341 ? 0.865 18.266 21.781 1 95.12 341 THR A O 1
ATOM 2665 N N . SER A 1 342 ? 1.483 16.812 23.391 1 91.75 342 SER A N 1
ATOM 2666 C CA . SER A 1 342 ? 1.016 15.656 22.641 1 91.75 342 SER A CA 1
ATOM 2667 C C . SER A 1 342 ? -0.498 15.5 22.75 1 91.75 342 SER A C 1
ATOM 2669 O O . SER A 1 342 ? -1.069 15.672 23.828 1 91.75 342 SER A O 1
ATOM 2671 N N . ILE A 1 343 ? -1.14 15.352 21.625 1 91.88 343 ILE A N 1
ATOM 2672 C CA . ILE A 1 343 ? -2.572 15.07 21.594 1 91.88 343 ILE A CA 1
ATOM 2673 C C . ILE A 1 343 ? -2.818 13.703 20.969 1 91.88 343 ILE A C 1
ATOM 2675 O O . ILE A 1 343 ? -1.908 13.102 20.391 1 91.88 343 ILE A O 1
ATOM 2679 N N . HIS A 1 344 ? -4.031 13.156 21.109 1 89.56 344 HIS A N 1
ATOM 2680 C CA . HIS A 1 344 ? -4.352 11.836 20.578 1 89.56 344 HIS A CA 1
ATOM 2681 C C . HIS A 1 344 ? -4.691 11.922 19.094 1 89.56 344 HIS A C 1
ATOM 2683 O O . HIS A 1 344 ? -5.809 11.586 18.688 1 89.56 344 HIS A O 1
ATOM 2689 N N . ALA A 1 345 ? -3.801 12.336 18.312 1 93.62 345 ALA A N 1
ATOM 2690 C CA . ALA A 1 345 ? -3.861 12.477 16.859 1 93.62 345 ALA A CA 1
ATOM 2691 C C . ALA A 1 345 ? -2.469 12.383 16.234 1 93.62 345 ALA A C 1
ATOM 2693 O O . ALA A 1 345 ? -1.471 12.281 16.953 1 93.62 345 ALA A O 1
ATOM 2694 N N . VAL A 1 346 ? -2.412 12.312 14.969 1 95 346 VAL A N 1
ATOM 2695 C CA . VAL A 1 346 ? -1.148 12.258 14.242 1 95 346 VAL A CA 1
ATOM 2696 C C . VAL A 1 346 ? -0.303 13.484 14.586 1 95 346 VAL A C 1
ATOM 2698 O O . VAL A 1 346 ? 0.92 13.383 14.711 1 95 346 VAL A O 1
ATOM 2701 N N . GLN A 1 347 ? -0.958 14.586 14.836 1 96.19 347 GLN A N 1
ATOM 2702 C CA . GLN A 1 347 ? -0.306 15.867 15.078 1 96.19 347 GLN A CA 1
ATOM 2703 C C . GLN A 1 347 ? -0.026 16.062 16.562 1 96.19 347 GLN A C 1
ATOM 2705 O O . GLN A 1 347 ? -0.536 15.32 17.406 1 96.19 347 GLN A O 1
ATOM 2710 N N . SER A 1 348 ? 0.793 16.953 16.812 1 95.44 348 SER A N 1
ATOM 2711 C CA . SER A 1 348 ? 0.99 17.594 18.109 1 95.44 348 SER A CA 1
ATOM 2712 C C . SER A 1 348 ? 0.625 19.078 18.062 1 95.44 348 SER A C 1
ATOM 2714 O O . SER A 1 348 ? 0.417 19.625 16.984 1 95.44 348 SER A O 1
ATOM 2716 N N . LEU A 1 349 ? 0.465 19.594 19.234 1 96.94 349 LEU A N 1
ATOM 2717 C CA . LEU A 1 349 ? 0.155 21.016 19.359 1 96.94 349 LEU A CA 1
ATOM 2718 C C . LEU A 1 349 ? 1.378 21.797 19.828 1 96.94 349 LEU A C 1
ATOM 2720 O O . LEU A 1 349 ? 2.004 21.438 20.828 1 96.94 349 LEU A O 1
ATOM 2724 N N . ILE A 1 350 ? 1.771 22.781 19.062 1 97.88 350 ILE A N 1
ATOM 2725 C CA . ILE A 1 350 ? 2.832 23.703 19.422 1 97.88 350 ILE A CA 1
ATOM 2726 C C . ILE A 1 350 ? 2.242 25.094 19.672 1 97.88 350 ILE A C 1
ATOM 2728 O O . ILE A 1 350 ? 1.603 25.672 18.781 1 97.88 350 ILE A O 1
ATOM 2732 N N . GLU A 1 351 ? 2.35 25.609 20.844 1 98.06 351 GLU A N 1
ATOM 2733 C CA . GLU A 1 351 ? 2.004 27 21.141 1 98.06 351 GLU A CA 1
ATOM 2734 C C . GLU A 1 351 ? 3.246 27.891 21.172 1 98.06 351 GLU A C 1
ATOM 2736 O O . GLU A 1 351 ? 4.094 27.734 22.062 1 98.06 351 GLU A O 1
ATOM 2741 N N . ALA A 1 352 ? 3.326 28.75 20.25 1 98 352 ALA A N 1
ATOM 2742 C CA . ALA A 1 352 ? 4.473 29.641 20.172 1 98 352 ALA A CA 1
ATOM 2743 C C . ALA A 1 352 ? 4.105 31.047 20.641 1 98 352 ALA A C 1
ATOM 2745 O O . ALA A 1 352 ? 3.07 31.594 20.25 1 98 352 ALA A O 1
ATOM 2746 N N . PHE A 1 353 ? 4.984 31.609 21.438 1 96.56 353 PHE A N 1
ATOM 2747 C CA . PHE A 1 353 ? 4.742 32.906 22.031 1 96.56 353 PHE A CA 1
ATOM 2748 C C . PHE A 1 353 ? 5.809 33.906 21.609 1 96.56 353 PHE A C 1
ATOM 2750 O O . PHE A 1 353 ? 7 33.594 21.609 1 96.56 353 PHE A O 1
ATOM 2757 N N . PRO A 1 354 ? 5.328 35.094 21.172 1 92.31 354 PRO A N 1
ATOM 2758 C CA . PRO A 1 354 ? 6.312 36.094 20.75 1 92.31 354 PRO A CA 1
ATOM 2759 C C . PRO A 1 354 ? 7.297 36.438 21.859 1 92.31 354 PRO A C 1
ATOM 2761 O O . PRO A 1 354 ? 6.977 36.312 23.047 1 92.31 354 PRO A O 1
ATOM 2764 N N . MET B 1 1 ? -20.516 -5.594 35.875 1 58.31 1 MET B N 1
ATOM 2765 C CA . MET B 1 1 ? -19.188 -6.145 35.625 1 58.31 1 MET B CA 1
ATOM 2766 C C . MET B 1 1 ? -18.984 -6.441 34.156 1 58.31 1 MET B C 1
ATOM 2768 O O . MET B 1 1 ? -17.984 -6.031 33.562 1 58.31 1 MET B O 1
ATOM 2772 N N . GLU B 1 2 ? -19.875 -7.176 33.406 1 62.53 2 GLU B N 1
ATOM 2773 C CA . GLU B 1 2 ? -19.859 -7.531 31.984 1 62.53 2 GLU B CA 1
ATOM 2774 C C . GLU B 1 2 ? -20.062 -6.301 31.109 1 62.53 2 GLU B C 1
ATOM 2776 O O . GLU B 1 2 ? -19.406 -6.145 30.094 1 62.53 2 GLU B O 1
ATOM 2781 N N . GLU B 1 3 ? -20.891 -5.336 31.562 1 66 3 GLU B N 1
ATOM 2782 C CA . GLU B 1 3 ? -21.141 -4.113 30.812 1 66 3 GLU B CA 1
ATOM 2783 C C . GLU B 1 3 ? -19.906 -3.23 30.75 1 66 3 GLU B C 1
ATOM 2785 O O . GLU B 1 3 ? -19.609 -2.633 29.703 1 66 3 GLU B O 1
ATOM 2790 N N . THR B 1 4 ? -19.156 -3.299 31.781 1 73.62 4 THR B N 1
ATOM 2791 C CA . THR B 1 4 ? -17.953 -2.48 31.859 1 73.62 4 THR B CA 1
ATOM 2792 C C . THR B 1 4 ? -16.875 -3.021 30.922 1 73.62 4 THR B C 1
ATOM 2794 O O . THR B 1 4 ? -16.188 -2.252 30.25 1 73.62 4 THR B O 1
ATOM 2797 N N . LYS B 1 5 ? -16.844 -4.332 30.75 1 73.06 5 LYS B N 1
ATOM 2798 C CA . LYS B 1 5 ? -15.836 -4.934 29.875 1 73.06 5 LYS B CA 1
ATOM 2799 C C . LYS B 1 5 ? -16.141 -4.656 28.406 1 73.06 5 LYS B C 1
ATOM 2801 O O . LYS B 1 5 ? -15.242 -4.375 27.625 1 73.06 5 LYS B O 1
ATOM 2806 N N . VAL B 1 6 ? -17.375 -4.766 28.172 1 79.44 6 VAL B N 1
ATOM 2807 C CA . VAL B 1 6 ? -17.812 -4.516 26.797 1 79.44 6 VAL B CA 1
ATOM 2808 C C . VAL B 1 6 ? -17.547 -3.059 26.438 1 79.44 6 VAL B C 1
ATOM 2810 O O . VAL B 1 6 ? -17.125 -2.764 25.312 1 79.44 6 VAL B O 1
ATOM 2813 N N . GLN B 1 7 ? -17.734 -2.162 27.344 1 82.25 7 GLN B N 1
ATOM 2814 C CA . GLN B 1 7 ? -17.516 -0.744 27.078 1 82.25 7 GLN B CA 1
ATOM 2815 C C . GLN B 1 7 ? -16.031 -0.453 26.891 1 82.25 7 GLN B C 1
ATOM 2817 O O . GLN B 1 7 ? -15.656 0.349 26.031 1 82.25 7 GLN B O 1
ATOM 2822 N N . VAL B 1 8 ? -15.297 -1.114 27.609 1 85 8 VAL B N 1
ATOM 2823 C CA . VAL B 1 8 ? -13.852 -0.94 27.516 1 85 8 VAL B CA 1
ATOM 2824 C C . VAL B 1 8 ? -13.344 -1.494 26.188 1 85 8 VAL B C 1
ATOM 2826 O O . VAL B 1 8 ? -12.484 -0.884 25.547 1 85 8 VAL B O 1
ATOM 2829 N N . MET B 1 9 ? -13.867 -2.639 25.797 1 83.56 9 MET B N 1
ATOM 2830 C CA . MET B 1 9 ? -13.461 -3.25 24.531 1 83.56 9 MET B CA 1
ATOM 2831 C C . MET B 1 9 ? -13.875 -2.383 23.344 1 83.56 9 MET B C 1
ATOM 2833 O O . MET B 1 9 ? -13.117 -2.225 22.391 1 83.56 9 MET B O 1
ATOM 2837 N N . MET B 1 10 ? -15.016 -1.848 23.484 1 83.75 10 MET B N 1
ATOM 2838 C CA . MET B 1 10 ? -15.523 -0.994 22.406 1 83.75 10 MET B CA 1
ATOM 2839 C C . MET B 1 10 ? -14.688 0.277 22.281 1 83.75 10 MET B C 1
ATOM 2841 O O . MET B 1 10 ? -14.414 0.737 21.172 1 83.75 10 MET B O 1
ATOM 2845 N N . LYS B 1 11 ? -14.359 0.805 23.406 1 87.31 11 LYS B N 1
ATOM 2846 C CA . LYS B 1 11 ? -13.523 2.002 23.406 1 87.31 11 LYS B CA 1
ATOM 2847 C C . LYS B 1 11 ? -12.141 1.709 22.828 1 87.31 11 LYS B C 1
ATOM 2849 O O . LYS B 1 11 ? -11.594 2.518 22.062 1 87.31 11 LYS B O 1
ATOM 2854 N N . LYS B 1 12 ? -11.648 0.6 23.141 1 89.31 12 LYS B N 1
ATOM 2855 C CA . LYS B 1 12 ? -10.352 0.206 22.609 1 89.31 12 LYS B CA 1
ATOM 2856 C C . LYS B 1 12 ? -10.406 0.031 21.094 1 89.31 12 LYS B C 1
ATOM 2858 O O . LYS B 1 12 ? -9.492 0.458 20.391 1 89.31 12 LYS B O 1
ATOM 2863 N N . GLU B 1 13 ? -11.445 -0.55 20.594 1 90.5 13 GLU B N 1
ATOM 2864 C CA . GLU B 1 13 ? -11.609 -0.747 19.156 1 90.5 13 GLU B CA 1
ATOM 2865 C C . GLU B 1 13 ? -11.727 0.588 18.422 1 90.5 13 GLU B C 1
ATOM 2867 O O . GLU B 1 13 ? -11.195 0.749 17.328 1 90.5 13 GLU B O 1
ATOM 2872 N N . GLU B 1 14 ? -12.391 1.427 19.094 1 91 14 GLU B N 1
ATOM 2873 C CA . GLU B 1 14 ? -12.523 2.764 18.516 1 91 14 GLU B CA 1
ATOM 2874 C C . GLU B 1 14 ? -11.18 3.48 18.469 1 91 14 GLU B C 1
ATOM 2876 O O . GLU B 1 14 ? -10.852 4.125 17.469 1 91 14 GLU B O 1
ATOM 2881 N N . ASP B 1 15 ? -10.469 3.387 19.5 1 89.94 15 ASP B N 1
ATOM 2882 C CA . ASP B 1 15 ? -9.156 4.027 19.562 1 89.94 15 ASP B CA 1
ATOM 2883 C C . ASP B 1 15 ? -8.195 3.41 18.547 1 89.94 15 ASP B C 1
ATOM 2885 O O . ASP B 1 15 ? -7.418 4.121 17.922 1 89.94 15 ASP B O 1
ATOM 2889 N N . ASP B 1 16 ? -8.32 2.145 18.422 1 93 16 ASP B N 1
ATOM 2890 C CA . ASP B 1 16 ? -7.48 1.457 17.453 1 93 16 ASP B CA 1
ATOM 2891 C C . ASP B 1 16 ? -7.828 1.882 16.016 1 93 16 ASP B C 1
ATOM 2893 O O . ASP B 1 16 ? -6.945 2.031 15.18 1 93 16 ASP B O 1
ATOM 2897 N N . ALA B 1 17 ? -9.086 2.072 15.797 1 94.5 17 ALA B N 1
ATOM 2898 C CA . ALA B 1 17 ? -9.555 2.438 14.469 1 94.5 17 ALA B CA 1
ATOM 2899 C C . ALA B 1 17 ? -9.023 3.811 14.055 1 94.5 17 ALA B C 1
ATOM 2901 O O . ALA B 1 17 ? -8.742 4.051 12.883 1 94.5 17 ALA B O 1
ATOM 2902 N N . LYS B 1 18 ? -8.805 4.695 15.078 1 92 18 LYS B N 1
ATOM 2903 C CA . LYS B 1 18 ? -8.297 6.039 14.828 1 92 18 LYS B CA 1
ATOM 2904 C C . LYS B 1 18 ? -6.883 5.996 14.25 1 92 18 LYS B C 1
ATOM 2906 O O . LYS B 1 18 ? -6.504 6.859 13.453 1 92 18 LYS B O 1
ATOM 2911 N N . VAL B 1 19 ? -6.223 4.98 14.617 1 93.69 19 VAL B N 1
ATOM 2912 C CA . VAL B 1 19 ? -4.832 4.855 14.195 1 93.69 19 VAL B CA 1
ATOM 2913 C C . VAL B 1 19 ? -4.742 3.975 12.953 1 93.69 19 VAL B C 1
ATOM 2915 O O . VAL B 1 19 ? -4.066 4.328 11.984 1 93.69 19 VAL B O 1
ATOM 2918 N N . GLU B 1 20 ? -5.457 2.875 12.953 1 96.31 20 GLU B N 1
ATOM 2919 C CA . GLU B 1 20 ? -5.348 1.834 11.938 1 96.31 20 GLU B CA 1
ATOM 2920 C C . GLU B 1 20 ? -5.746 2.363 10.562 1 96.31 20 GLU B C 1
ATOM 2922 O O . GLU B 1 20 ? -5.188 1.946 9.547 1 96.31 20 GLU B O 1
ATOM 2927 N N . ILE B 1 21 ? -6.652 3.303 10.516 1 97.38 21 ILE B N 1
ATOM 2928 C CA . ILE B 1 21 ? -7.211 3.779 9.25 1 97.38 21 ILE B CA 1
ATOM 2929 C C . ILE B 1 21 ? -6.113 4.441 8.422 1 97.38 21 ILE B C 1
ATOM 2931 O O . ILE B 1 21 ? -6.16 4.426 7.191 1 97.38 21 ILE B O 1
ATOM 2935 N N . TRP B 1 22 ? -5.074 4.965 9.078 1 97.19 22 TRP B N 1
ATOM 2936 C CA . TRP B 1 22 ? -4.02 5.707 8.391 1 97.19 22 TRP B CA 1
ATOM 2937 C C . TRP B 1 22 ? -3.172 4.773 7.535 1 97.19 22 TRP B C 1
ATOM 2939 O O . TRP B 1 22 ? -2.568 5.207 6.547 1 97.19 22 TRP B O 1
ATOM 2949 N N . LYS B 1 23 ? -3.156 3.467 7.863 1 96.38 23 LYS B N 1
ATOM 2950 C CA . LYS B 1 23 ? -2.449 2.465 7.07 1 96.38 23 LYS B CA 1
ATOM 2951 C C . LYS B 1 23 ? -3.051 2.35 5.672 1 96.38 23 LYS B C 1
ATOM 2953 O O . LYS B 1 23 ? -2.359 1.974 4.723 1 96.38 23 LYS B O 1
ATOM 2958 N N . TYR B 1 24 ? -4.289 2.727 5.605 1 97.88 24 TYR B N 1
ATOM 2959 C CA . TYR B 1 24 ? -4.984 2.611 4.332 1 97.88 24 TYR B CA 1
ATOM 2960 C C . TYR B 1 24 ? -5.039 3.955 3.613 1 97.88 24 TYR B C 1
ATOM 2962 O O . TYR B 1 24 ? -5.059 4.008 2.381 1 97.88 24 TYR B O 1
ATOM 2970 N N . VAL B 1 25 ? -5.012 5.07 4.395 1 98.19 25 VAL B N 1
ATOM 2971 C CA . VAL B 1 25 ? -4.938 6.398 3.793 1 98.19 25 VAL B CA 1
ATOM 2972 C C . VAL B 1 25 ? -3.602 6.57 3.078 1 98.19 25 VAL B C 1
ATOM 2974 O O . VAL B 1 25 ? -3.559 6.984 1.917 1 98.19 25 VAL B O 1
ATOM 2977 N N . PHE B 1 26 ? -2.566 6.148 3.766 1 98 26 PHE B N 1
ATOM 2978 C CA . PHE B 1 26 ? -1.227 6.277 3.203 1 98 26 PHE B CA 1
ATOM 2979 C C . PHE B 1 26 ? -0.701 4.922 2.742 1 98 26 PHE B C 1
ATOM 2981 O O . PHE B 1 26 ? 0.506 4.672 2.779 1 98 26 PHE B O 1
ATOM 2988 N N . GLY B 1 27 ? -1.557 4.07 2.27 1 96.94 27 GLY B N 1
ATOM 2989 C CA . GLY B 1 27 ? -1.294 2.654 2.059 1 96.94 27 GLY B CA 1
ATOM 2990 C C . GLY B 1 27 ? -0.272 2.393 0.968 1 96.94 27 GLY B C 1
ATOM 2991 O O . GLY B 1 27 ? 0.353 1.331 0.938 1 96.94 27 GLY B O 1
ATOM 2992 N N . PHE B 1 28 ? -0.058 3.355 0.046 1 97.94 28 PHE B N 1
ATOM 2993 C CA . PHE B 1 28 ? 0.867 3.139 -1.062 1 97.94 28 PHE B CA 1
ATOM 2994 C C . PHE B 1 28 ? 2.289 3.506 -0.657 1 97.94 28 PHE B C 1
ATOM 2996 O O . PHE B 1 28 ? 3.25 3.109 -1.321 1 97.94 28 PHE B O 1
ATOM 3003 N N . THR B 1 29 ? 2.508 4.168 0.416 1 98.5 29 THR B N 1
ATOM 3004 C CA . THR B 1 29 ? 3.775 4.777 0.805 1 98.5 29 THR B CA 1
ATOM 3005 C C . THR B 1 29 ? 4.855 3.715 0.97 1 98.5 29 THR B C 1
ATOM 3007 O O . THR B 1 29 ? 5.941 3.832 0.396 1 98.5 29 THR B O 1
ATOM 3010 N N . ASN B 1 30 ? 4.551 2.617 1.694 1 98.31 30 ASN B N 1
ATOM 3011 C CA . ASN B 1 30 ? 5.543 1.58 1.962 1 98.31 30 ASN B CA 1
ATOM 3012 C C . ASN B 1 30 ? 6.086 0.975 0.67 1 98.31 30 ASN B C 1
ATOM 3014 O O . ASN B 1 30 ? 7.301 0.899 0.476 1 98.31 30 ASN B O 1
ATOM 3018 N N . MET B 1 31 ? 5.172 0.634 -0.199 1 98.31 31 MET B N 1
ATOM 3019 C CA . MET B 1 31 ? 5.562 0.024 -1.467 1 98.31 31 MET B CA 1
ATOM 3020 C C . MET B 1 31 ? 6.348 1.011 -2.326 1 98.31 31 MET B C 1
ATOM 3022 O O . MET B 1 31 ? 7.328 0.637 -2.967 1 98.31 31 MET B O 1
ATOM 3026 N N . ALA B 1 32 ? 5.922 2.268 -2.354 1 98.56 32 ALA B N 1
ATOM 3027 C CA . ALA B 1 32 ? 6.547 3.291 -3.189 1 98.56 32 ALA B CA 1
ATOM 3028 C C . ALA B 1 32 ? 7.98 3.561 -2.75 1 98.56 32 ALA B C 1
ATOM 3030 O O . ALA B 1 32 ? 8.875 3.719 -3.584 1 98.56 32 ALA B O 1
ATOM 3031 N N . VAL B 1 33 ? 8.195 3.611 -1.45 1 98.75 33 VAL B N 1
ATOM 3032 C CA . VAL B 1 33 ? 9.531 3.893 -0.943 1 98.75 33 VAL B CA 1
ATOM 3033 C C . VAL B 1 33 ? 10.445 2.693 -1.191 1 98.75 33 VAL B C 1
ATOM 3035 O O . VAL B 1 33 ? 11.625 2.855 -1.512 1 98.75 33 VAL B O 1
ATOM 3038 N N . VAL B 1 34 ? 9.914 1.519 -1.062 1 98.75 34 VAL B N 1
ATOM 3039 C CA . VAL B 1 34 ? 10.688 0.311 -1.344 1 98.75 34 VAL B CA 1
ATOM 3040 C C . VAL B 1 34 ? 11.031 0.256 -2.83 1 98.75 34 VAL B C 1
ATOM 3042 O O . VAL B 1 34 ? 12.164 -0.089 -3.197 1 98.75 34 VAL B O 1
ATOM 3045 N N . LYS B 1 35 ? 10.078 0.586 -3.664 1 98.56 35 LYS B N 1
ATOM 3046 C CA . LYS B 1 35 ? 10.359 0.709 -5.09 1 98.56 35 LYS B CA 1
ATOM 3047 C C . LYS B 1 35 ? 11.492 1.698 -5.344 1 98.56 35 LYS B C 1
ATOM 3049 O O . LYS B 1 35 ? 12.391 1.429 -6.145 1 98.56 35 LYS B O 1
ATOM 3054 N N . CYS B 1 36 ? 11.438 2.807 -4.676 1 98.38 36 CYS B N 1
ATOM 3055 C CA . CYS B 1 36 ? 12.477 3.826 -4.793 1 98.38 36 CYS B CA 1
ATOM 3056 C C . CYS B 1 36 ? 13.836 3.262 -4.414 1 98.38 36 CYS B C 1
ATOM 3058 O O . CYS B 1 36 ? 14.836 3.531 -5.086 1 98.38 36 CYS B O 1
ATOM 3060 N N . ALA B 1 37 ? 13.898 2.484 -3.352 1 98.62 37 ALA B N 1
ATOM 3061 C CA . ALA B 1 37 ? 15.141 1.863 -2.906 1 98.62 37 ALA B CA 1
ATOM 3062 C C . ALA B 1 37 ? 15.703 0.933 -3.977 1 98.62 37 ALA B C 1
ATOM 3064 O O . ALA B 1 37 ? 16.906 0.911 -4.215 1 98.62 37 ALA B O 1
ATOM 3065 N N . VAL B 1 38 ? 14.836 0.163 -4.617 1 98.38 38 VAL B N 1
ATOM 3066 C CA . VAL B 1 38 ? 15.242 -0.737 -5.691 1 98.38 38 VAL B CA 1
ATOM 3067 C C . VAL B 1 38 ? 15.781 0.072 -6.867 1 98.38 38 VAL B C 1
ATOM 3069 O O . VAL B 1 38 ? 16.859 -0.225 -7.395 1 98.38 38 VAL B O 1
ATOM 3072 N N . GLU B 1 39 ? 15.086 1.123 -7.238 1 97.69 39 GLU B N 1
ATOM 3073 C CA . GLU B 1 39 ? 15.438 1.933 -8.398 1 97.69 39 GLU B CA 1
ATOM 3074 C C . GLU B 1 39 ? 16.766 2.652 -8.188 1 97.69 39 GLU B C 1
ATOM 3076 O O . GLU B 1 39 ? 17.578 2.773 -9.109 1 97.69 39 GLU B O 1
ATOM 3081 N N . LEU B 1 40 ? 17 3.074 -6.992 1 97.56 40 LEU B N 1
ATOM 3082 C CA . LEU B 1 40 ? 18.234 3.781 -6.672 1 97.56 40 LEU B CA 1
ATOM 3083 C C . LEU B 1 40 ? 19.391 2.803 -6.516 1 97.56 40 LEU B C 1
ATOM 3085 O O . LEU B 1 40 ? 20.562 3.203 -6.562 1 97.56 40 LEU B O 1
ATOM 3089 N N . GLY B 1 41 ? 19.078 1.547 -6.234 1 97.69 41 GLY B N 1
ATOM 3090 C CA . GLY B 1 41 ? 20.125 0.56 -5.973 1 97.69 41 GLY B CA 1
ATOM 3091 C C . GLY B 1 41 ? 20.734 0.699 -4.598 1 97.69 41 GLY B C 1
ATOM 3092 O O . GLY B 1 41 ? 21.953 0.519 -4.434 1 97.69 41 GLY B O 1
ATOM 3093 N N . ILE B 1 42 ? 19.906 0.999 -3.586 1 97.88 42 ILE B N 1
ATOM 3094 C CA . ILE B 1 42 ? 20.422 1.273 -2.248 1 97.88 42 ILE B CA 1
ATOM 3095 C C . ILE B 1 42 ? 21.047 0.011 -1.671 1 97.88 42 ILE B C 1
ATOM 3097 O O . ILE B 1 42 ? 22.172 0.053 -1.15 1 97.88 42 ILE B O 1
ATOM 3101 N N . ALA B 1 43 ? 20.359 -1.105 -1.737 1 97.5 43 ALA B N 1
ATOM 3102 C CA . ALA B 1 43 ? 20.859 -2.355 -1.181 1 97.5 43 ALA B CA 1
ATOM 3103 C C . ALA B 1 43 ? 22.172 -2.756 -1.848 1 97.5 43 ALA B C 1
ATOM 3105 O O . ALA B 1 43 ? 23.109 -3.209 -1.178 1 97.5 43 ALA B O 1
ATOM 3106 N N . GLU B 1 44 ? 22.25 -2.574 -3.164 1 97.12 44 GLU B N 1
ATOM 3107 C CA . GLU B 1 44 ? 23.484 -2.879 -3.891 1 97.12 44 GLU B CA 1
ATOM 3108 C C . GLU B 1 44 ? 24.641 -1.995 -3.424 1 97.12 44 GLU B C 1
ATOM 3110 O O . GLU B 1 44 ? 25.75 -2.475 -3.236 1 97.12 44 GLU B O 1
ATOM 3115 N N . ALA B 1 45 ? 24.359 -0.737 -3.283 1 96.62 45 ALA B N 1
ATOM 3116 C CA . ALA B 1 45 ? 25.391 0.206 -2.854 1 96.62 45 ALA B CA 1
ATOM 3117 C C . ALA B 1 45 ? 25.922 -0.155 -1.471 1 96.62 45 ALA B C 1
ATOM 3119 O O . ALA B 1 45 ? 27.141 -0.093 -1.228 1 96.62 45 ALA B O 1
ATOM 3120 N N . VAL B 1 46 ? 25 -0.523 -0.575 1 95.25 46 VAL B N 1
ATOM 3121 C CA . VAL B 1 46 ? 25.406 -0.906 0.774 1 95.25 46 VAL B CA 1
ATOM 3122 C C . VAL B 1 46 ? 26.234 -2.188 0.723 1 95.25 46 VAL B C 1
ATOM 3124 O O . VAL B 1 46 ? 27.219 -2.326 1.446 1 95.25 46 VAL B O 1
ATOM 3127 N N . GLU B 1 47 ? 25.844 -3.105 -0.144 1 91.31 47 GLU B N 1
ATOM 3128 C CA . GLU B 1 47 ? 26.547 -4.379 -0.287 1 91.31 47 GLU B CA 1
ATOM 3129 C C . GLU B 1 47 ? 27.938 -4.18 -0.865 1 91.31 47 GLU B C 1
ATOM 3131 O O . GLU B 1 47 ? 28.906 -4.797 -0.404 1 91.31 47 GLU B O 1
ATOM 3136 N N . GLU B 1 48 ? 28.109 -3.422 -1.792 1 90.81 48 GLU B N 1
ATOM 3137 C CA . GLU B 1 48 ? 29.344 -3.211 -2.523 1 90.81 48 GLU B CA 1
ATOM 3138 C C . GLU B 1 48 ? 30.375 -2.484 -1.664 1 90.81 48 GLU B C 1
ATOM 3140 O O . GLU B 1 48 ? 31.562 -2.805 -1.709 1 90.81 48 GLU B O 1
ATOM 3145 N N . LYS B 1 49 ? 30.047 -1.504 -1.017 1 83.81 49 LYS B N 1
ATOM 3146 C CA . LYS B 1 49 ? 30.984 -0.694 -0.239 1 83.81 49 LYS B CA 1
ATOM 3147 C C . LYS B 1 49 ? 31.328 -1.372 1.084 1 83.81 49 LYS B C 1
ATOM 3149 O O . LYS B 1 49 ? 32.312 -1.021 1.728 1 83.81 49 LYS B O 1
ATOM 3154 N N . GLY B 1 50 ? 30.656 -2.375 1.351 1 77.81 50 GLY B N 1
ATOM 3155 C CA . GLY B 1 50 ? 30.891 -3.08 2.602 1 77.81 50 GLY B CA 1
ATOM 3156 C C . GLY B 1 50 ? 30 -2.598 3.732 1 77.81 50 GLY B C 1
ATOM 3157 O O . GLY B 1 50 ? 29.844 -1.392 3.932 1 77.81 50 GLY B O 1
ATOM 3158 N N . SER B 1 51 ? 29.188 -3.34 4.359 1 74.44 51 SER B N 1
ATOM 3159 C CA . SER B 1 51 ? 28.297 -3.084 5.488 1 74.44 51 SER B CA 1
ATOM 3160 C C . SER B 1 51 ? 29.078 -2.98 6.797 1 74.44 51 SER B C 1
ATOM 3162 O O . SER B 1 51 ? 29.859 -3.881 7.137 1 74.44 51 SER B O 1
ATOM 3164 N N . PRO B 1 52 ? 29.016 -1.729 7.43 1 89.5 52 PRO B N 1
ATOM 3165 C CA . PRO B 1 52 ? 28.047 -0.627 7.359 1 89.5 52 PRO B CA 1
ATOM 3166 C C . PRO B 1 52 ? 28.562 0.553 6.539 1 89.5 52 PRO B C 1
ATOM 3168 O O . PRO B 1 52 ? 29.781 0.713 6.371 1 89.5 52 PRO B O 1
ATOM 3171 N N . ILE B 1 53 ? 27.719 1.338 5.996 1 94.69 53 ILE B N 1
ATOM 3172 C CA . ILE B 1 53 ? 28.031 2.508 5.184 1 94.69 53 ILE B CA 1
ATOM 3173 C C . ILE B 1 53 ? 27.375 3.746 5.785 1 94.69 53 ILE B C 1
ATOM 3175 O O . ILE B 1 53 ? 26.219 3.691 6.238 1 94.69 53 ILE B O 1
ATOM 3179 N N . THR B 1 54 ? 28.062 4.82 5.824 1 95.12 54 THR B N 1
ATOM 3180 C CA . THR B 1 54 ? 27.516 6.047 6.391 1 95.12 54 THR B CA 1
ATOM 3181 C C . THR B 1 54 ? 26.594 6.73 5.395 1 95.12 54 THR B C 1
ATOM 3183 O O . THR B 1 54 ? 26.594 6.41 4.203 1 95.12 54 THR B O 1
ATOM 3186 N N . LEU B 1 55 ? 25.828 7.707 5.883 1 95.69 55 LEU B N 1
ATOM 3187 C CA . LEU B 1 55 ? 24.906 8.461 5.039 1 95.69 55 LEU B CA 1
ATOM 3188 C C . LEU B 1 55 ? 25.656 9.18 3.926 1 95.69 55 LEU B C 1
ATOM 3190 O O . LEU B 1 55 ? 25.234 9.141 2.766 1 95.69 55 LEU B O 1
ATOM 3194 N N . ASN B 1 56 ? 26.703 9.836 4.293 1 95.25 56 ASN B N 1
ATOM 3195 C CA . ASN B 1 56 ? 27.469 10.617 3.312 1 95.25 56 ASN B CA 1
ATOM 3196 C C . ASN B 1 56 ? 28.078 9.719 2.24 1 95.25 56 ASN B C 1
ATOM 3198 O O . ASN B 1 56 ? 28.094 10.078 1.061 1 95.25 56 ASN B O 1
ATOM 3202 N N . GLU B 1 57 ? 28.625 8.578 2.604 1 95.19 57 GLU B N 1
ATOM 3203 C CA . GLU B 1 57 ? 29.172 7.625 1.645 1 95.19 57 GLU B CA 1
ATOM 3204 C C . GLU B 1 57 ? 28.078 7.094 0.711 1 95.19 57 GLU B C 1
ATOM 3206 O O . GLU B 1 57 ? 28.297 6.988 -0.499 1 95.19 57 GLU B O 1
ATOM 3211 N N . LEU B 1 58 ? 26.984 6.785 1.288 1 96.75 58 LEU B N 1
ATOM 3212 C CA . LEU B 1 58 ? 25.875 6.262 0.498 1 96.75 58 LEU B CA 1
ATOM 3213 C C . LEU B 1 58 ? 25.359 7.32 -0.468 1 96.75 58 LEU B C 1
ATOM 3215 O O . LEU B 1 58 ? 25.094 7.023 -1.634 1 96.75 58 LEU B O 1
ATOM 3219 N N . ALA B 1 59 ? 25.203 8.547 0.03 1 97.38 59 ALA B N 1
ATOM 3220 C CA . ALA B 1 59 ? 24.734 9.648 -0.807 1 97.38 59 ALA B CA 1
ATOM 3221 C C . ALA B 1 59 ? 25.672 9.883 -1.988 1 97.38 59 ALA B C 1
ATOM 3223 O O . ALA B 1 59 ? 25.219 10.133 -3.109 1 97.38 59 ALA B O 1
ATOM 3224 N N . SER B 1 60 ? 26.922 9.82 -1.71 1 96.5 60 SER B N 1
ATOM 3225 C CA . SER B 1 60 ? 27.922 9.992 -2.764 1 96.5 60 SER B CA 1
ATOM 3226 C C . SER B 1 60 ? 27.844 8.867 -3.789 1 96.5 60 SER B C 1
ATOM 3228 O O . SER B 1 60 ? 27.875 9.117 -4.996 1 96.5 60 SER B O 1
ATOM 3230 N N . ALA B 1 61 ? 27.734 7.656 -3.324 1 96.5 61 ALA B N 1
ATOM 3231 C CA . ALA B 1 61 ? 27.688 6.488 -4.203 1 96.5 61 ALA B CA 1
ATOM 3232 C C . ALA B 1 61 ? 26.453 6.543 -5.109 1 96.5 61 ALA B C 1
ATOM 3234 O O . ALA B 1 61 ? 26.516 6.125 -6.27 1 96.5 61 ALA B O 1
ATOM 3235 N N . LEU B 1 62 ? 25.344 7.105 -4.598 1 97.25 62 LEU B N 1
ATOM 3236 C CA . LEU B 1 62 ? 24.078 7.09 -5.316 1 97.25 62 LEU B CA 1
ATOM 3237 C C . LEU B 1 62 ? 23.812 8.438 -5.992 1 97.25 62 LEU B C 1
ATOM 3239 O O . LEU B 1 62 ? 22.812 8.602 -6.695 1 97.25 62 LEU B O 1
ATOM 3243 N N . LYS B 1 63 ? 24.719 9.398 -5.711 1 97.81 63 LYS B N 1
ATOM 3244 C CA . LYS B 1 63 ? 24.562 10.766 -6.219 1 97.81 63 LYS B CA 1
ATOM 3245 C C . LYS B 1 63 ? 23.234 11.367 -5.758 1 97.81 63 LYS B C 1
ATOM 3247 O O . LYS B 1 63 ? 22.531 11.992 -6.551 1 97.81 63 LYS B O 1
ATOM 3252 N N . CYS B 1 64 ? 22.906 11.109 -4.527 1 97.94 64 CYS B N 1
ATOM 3253 C CA . CYS B 1 64 ? 21.672 11.602 -3.93 1 97.94 64 CYS B CA 1
ATOM 3254 C C . CYS B 1 64 ? 21.938 12.812 -3.041 1 97.94 64 CYS B C 1
ATOM 3256 O O . CYS B 1 64 ? 23.078 13.031 -2.613 1 97.94 64 CYS B O 1
ATOM 3258 N N . ASP B 1 65 ? 20.938 13.648 -2.863 1 97.38 65 ASP B N 1
ATOM 3259 C CA . ASP B 1 65 ? 20.953 14.656 -1.811 1 97.38 65 ASP B CA 1
ATOM 3260 C C . ASP B 1 65 ? 20.953 14.008 -0.428 1 97.38 65 ASP B C 1
ATOM 3262 O O . ASP B 1 65 ? 20.062 13.234 -0.093 1 97.38 65 ASP B O 1
ATOM 3266 N N . PRO B 1 66 ? 21.969 14.297 0.376 1 97 66 PRO B N 1
ATOM 3267 C CA . PRO B 1 66 ? 22.094 13.594 1.654 1 97 66 PRO B CA 1
ATOM 3268 C C . PRO B 1 66 ? 20.875 13.805 2.562 1 97 66 PRO B C 1
ATOM 3270 O O . PRO B 1 66 ? 20.484 12.898 3.295 1 97 66 PRO B O 1
ATOM 3273 N N . SER B 1 67 ? 20.297 14.969 2.568 1 95.88 67 SER B N 1
ATOM 3274 C CA . SER B 1 67 ? 19.156 15.258 3.438 1 95.88 67 SER B CA 1
ATOM 3275 C C . SER B 1 67 ? 17.922 14.453 3.029 1 95.88 67 SER B C 1
ATOM 3277 O O . SER B 1 67 ? 17.203 13.922 3.883 1 95.88 67 SER B O 1
ATOM 3279 N N . LEU B 1 68 ? 17.672 14.383 1.748 1 97.44 68 LEU B N 1
ATOM 3280 C CA . LEU B 1 68 ? 16.547 13.609 1.245 1 97.44 68 LEU B CA 1
ATOM 3281 C C . LEU B 1 68 ? 16.781 12.117 1.433 1 97.44 68 LEU B C 1
ATOM 3283 O O . LEU B 1 68 ? 15.875 11.383 1.825 1 97.44 68 LEU B O 1
ATOM 3287 N N . LEU B 1 69 ? 18.016 11.703 1.155 1 98 69 LEU B N 1
ATOM 3288 C CA . LEU B 1 69 ? 18.344 10.289 1.321 1 98 69 LEU B CA 1
ATOM 3289 C C . LEU B 1 69 ? 18.203 9.867 2.777 1 98 69 LEU B C 1
ATOM 3291 O O . LEU B 1 69 ? 17.766 8.742 3.061 1 98 69 LEU B O 1
ATOM 3295 N N . GLN B 1 70 ? 18.578 10.711 3.707 1 96.88 70 GLN B N 1
ATOM 3296 C CA . GLN B 1 70 ? 18.438 10.414 5.129 1 96.88 70 GLN B CA 1
ATOM 3297 C C . GLN B 1 70 ? 16.984 10.094 5.48 1 96.88 70 GLN B C 1
ATOM 3299 O O . GLN B 1 70 ? 16.719 9.203 6.281 1 96.88 70 GLN B O 1
ATOM 3304 N N . ARG B 1 71 ? 16.031 10.852 4.961 1 97.25 71 ARG B N 1
ATOM 3305 C CA . ARG B 1 71 ? 14.617 10.641 5.223 1 97.25 71 ARG B CA 1
ATOM 3306 C C . ARG B 1 71 ? 14.156 9.297 4.656 1 97.25 71 ARG B C 1
ATOM 3308 O O . ARG B 1 71 ? 13.398 8.57 5.309 1 97.25 71 ARG B O 1
ATOM 3315 N N . ILE B 1 72 ? 14.625 8.938 3.441 1 98.38 72 ILE B N 1
ATOM 3316 C CA . ILE B 1 72 ? 14.328 7.648 2.832 1 98.38 72 ILE B CA 1
ATOM 3317 C C . ILE B 1 72 ? 14.867 6.523 3.713 1 98.38 72 ILE B C 1
ATOM 3319 O O . ILE B 1 72 ? 14.156 5.562 4.012 1 98.38 72 ILE B O 1
ATOM 3323 N N . MET B 1 73 ? 16.109 6.707 4.172 1 97.94 73 MET B N 1
ATOM 3324 C CA . MET B 1 73 ? 16.766 5.668 4.973 1 97.94 73 MET B CA 1
ATOM 3325 C C . MET B 1 73 ? 16.062 5.516 6.32 1 97.94 73 MET B C 1
ATOM 3327 O O . MET B 1 73 ? 15.898 4.395 6.809 1 97.94 73 MET B O 1
ATOM 3331 N N . ARG B 1 74 ? 15.695 6.605 6.926 1 96.5 74 ARG B N 1
ATOM 3332 C CA . ARG B 1 74 ? 14.961 6.551 8.188 1 96.5 74 ARG B CA 1
ATOM 3333 C C . ARG B 1 74 ? 13.695 5.715 8.039 1 96.5 74 ARG B C 1
ATOM 3335 O O . ARG B 1 74 ? 13.367 4.914 8.914 1 96.5 74 ARG B O 1
ATOM 3342 N N . PHE B 1 75 ? 13.008 5.98 6.969 1 97.81 75 PHE B N 1
ATOM 3343 C CA . PHE B 1 75 ? 11.781 5.234 6.719 1 97.81 75 PHE B CA 1
ATOM 3344 C C . PHE B 1 75 ? 12.078 3.76 6.48 1 97.81 75 PHE B C 1
ATOM 3346 O O . PHE B 1 75 ? 11.383 2.887 7.004 1 97.81 75 PHE B O 1
ATOM 3353 N N . LEU B 1 76 ? 13.125 3.426 5.668 1 98.44 76 LEU B N 1
ATOM 3354 C CA . LEU B 1 76 ? 13.492 2.047 5.359 1 98.44 76 LEU B CA 1
ATOM 3355 C C . LEU B 1 76 ? 13.961 1.315 6.613 1 98.44 76 LEU B C 1
ATOM 3357 O O . LEU B 1 76 ? 13.734 0.112 6.754 1 98.44 76 LEU B O 1
ATOM 3361 N N . ILE B 1 77 ? 14.609 2.031 7.555 1 97.12 77 ILE B N 1
ATOM 3362 C CA . ILE B 1 77 ? 15 1.459 8.836 1 97.12 77 ILE B CA 1
ATOM 3363 C C . ILE B 1 77 ? 13.75 1.146 9.664 1 97.12 77 ILE B C 1
ATOM 3365 O O . ILE B 1 77 ? 13.664 0.085 10.281 1 97.12 77 ILE B O 1
ATOM 3369 N N . HIS B 1 78 ? 12.797 2.084 9.602 1 95.56 78 HIS B N 1
ATOM 3370 C CA . HIS B 1 78 ? 11.531 1.875 10.289 1 95.56 78 HIS B CA 1
ATOM 3371 C C . HIS B 1 78 ? 10.82 0.625 9.773 1 95.56 78 HIS B C 1
ATOM 3373 O O . HIS B 1 78 ? 10.195 -0.101 10.547 1 95.56 78 HIS B O 1
ATOM 3379 N N . LEU B 1 79 ? 10.93 0.335 8.469 1 97.19 79 LEU B N 1
ATOM 3380 C CA . LEU B 1 79 ? 10.328 -0.845 7.863 1 97.19 79 LEU B CA 1
ATOM 3381 C C . LEU B 1 79 ? 11.203 -2.076 8.078 1 97.19 79 LEU B C 1
ATOM 3383 O O . LEU B 1 79 ? 10.867 -3.168 7.613 1 97.19 79 LEU B O 1
ATOM 3387 N N . LYS B 1 80 ? 12.414 -1.928 8.648 1 96.94 80 LYS B N 1
ATOM 3388 C CA . LYS B 1 80 ? 13.336 -2.992 9.039 1 96.94 80 LYS B CA 1
ATOM 3389 C C . LYS B 1 80 ? 14.125 -3.498 7.832 1 96.94 80 LYS B C 1
ATOM 3391 O O . LYS B 1 80 ? 14.695 -4.59 7.871 1 96.94 80 LYS B O 1
ATOM 3396 N N . PHE B 1 81 ? 14.164 -2.775 6.75 1 97.94 81 PHE B N 1
ATOM 3397 C CA . PHE B 1 81 ? 14.984 -3.146 5.605 1 97.94 81 PHE B CA 1
ATOM 3398 C C . PHE B 1 81 ? 16.469 -2.934 5.91 1 97.94 81 PHE B C 1
ATOM 3400 O O . PHE B 1 81 ? 17.312 -3.674 5.414 1 97.94 81 PHE B O 1
ATOM 3407 N N . PHE B 1 82 ? 16.797 -1.864 6.676 1 97.31 82 PHE B N 1
ATOM 3408 C CA . PHE B 1 82 ? 18.172 -1.603 7.086 1 97.31 82 PHE B CA 1
ATOM 3409 C C . PHE B 1 82 ? 18.266 -1.396 8.594 1 97.31 82 PHE B C 1
ATOM 3411 O O . PHE B 1 82 ? 17.234 -1.169 9.25 1 97.31 82 PHE B O 1
ATOM 3418 N N . LYS B 1 83 ? 19.406 -1.593 9.078 1 95.62 83 LYS B N 1
ATOM 3419 C CA . LYS B 1 83 ? 19.703 -1.304 10.477 1 95.62 83 LYS B CA 1
ATOM 3420 C C . LYS B 1 83 ? 20.719 -0.174 10.602 1 95.62 83 LYS B C 1
ATOM 3422 O O . LYS B 1 83 ? 21.625 -0.053 9.773 1 95.62 83 LYS B O 1
ATOM 3427 N N . GLU B 1 84 ? 20.469 0.583 11.539 1 93.88 84 GLU B N 1
ATOM 3428 C CA . GLU B 1 84 ? 21.438 1.633 11.852 1 93.88 84 GLU B CA 1
ATOM 3429 C C . GLU B 1 84 ? 22.375 1.207 12.984 1 93.88 84 GLU B C 1
ATOM 3431 O O . GLU B 1 84 ? 21.906 0.715 14.016 1 93.88 84 GLU B O 1
ATOM 3436 N N . VAL B 1 85 ? 23.672 1.345 12.766 1 93.38 85 VAL B N 1
ATOM 3437 C CA . VAL B 1 85 ? 24.656 0.96 13.766 1 93.38 85 VAL B CA 1
ATOM 3438 C C . VAL B 1 85 ? 25.688 2.084 13.945 1 93.38 85 VAL B C 1
ATOM 3440 O O . VAL B 1 85 ? 25.984 2.811 12.992 1 93.38 85 VAL B O 1
ATOM 3443 N N . PRO B 1 86 ? 26.141 2.232 15.141 1 91.44 86 PRO B N 1
ATOM 3444 C CA . PRO B 1 86 ? 27.172 3.244 15.359 1 91.44 86 PRO B CA 1
ATOM 3445 C C . PRO B 1 86 ? 28.531 2.85 14.758 1 91.44 86 PRO B C 1
ATOM 3447 O O . PRO B 1 86 ? 28.891 1.673 14.781 1 91.44 86 PRO B O 1
ATOM 3450 N N . THR B 1 87 ? 29.172 3.818 14.219 1 87.81 87 THR B N 1
ATOM 3451 C CA . THR B 1 87 ? 30.531 3.6 13.781 1 87.81 87 THR B CA 1
ATOM 3452 C C . THR B 1 87 ? 31.516 3.898 14.906 1 87.81 87 THR B C 1
ATOM 3454 O O . THR B 1 87 ? 31.141 4.43 15.953 1 87.81 87 THR B O 1
ATOM 3457 N N . SER B 1 88 ? 32.75 3.477 14.625 1 85.88 88 SER B N 1
ATOM 3458 C CA . SER B 1 88 ? 33.812 3.746 15.602 1 85.88 88 SER B CA 1
ATOM 3459 C C . SER B 1 88 ? 34 5.246 15.805 1 85.88 88 SER B C 1
ATOM 3461 O O . SER B 1 88 ? 34.438 5.68 16.859 1 85.88 88 SER B O 1
ATOM 3463 N N . GLN B 1 89 ? 33.656 6.047 14.898 1 85.12 89 GLN B N 1
ATOM 3464 C CA . GLN B 1 89 ? 33.844 7.496 14.961 1 85.12 89 GLN B CA 1
ATOM 3465 C C . GLN B 1 89 ? 32.594 8.188 15.508 1 85.12 89 GLN B C 1
ATOM 3467 O O . GLN B 1 89 ? 32.531 9.422 15.539 1 85.12 89 GLN B O 1
ATOM 3472 N N . GLY B 1 90 ? 31.609 7.391 15.891 1 83.12 90 GLY B N 1
ATOM 3473 C CA . GLY B 1 90 ? 30.438 7.965 16.531 1 83.12 90 GLY B CA 1
ATOM 3474 C C . GLY B 1 90 ? 29.328 8.281 15.555 1 83.12 90 GLY B C 1
ATOM 3475 O O . GLY B 1 90 ? 28.203 8.617 15.969 1 83.12 90 GLY B O 1
ATOM 3476 N N . SER B 1 91 ? 29.625 8.164 14.32 1 86.5 91 SER B N 1
ATOM 3477 C CA . SER B 1 91 ? 28.578 8.391 13.32 1 86.5 91 SER B CA 1
ATOM 3478 C C . SER B 1 91 ? 27.734 7.145 13.117 1 86.5 91 SER B C 1
ATOM 3480 O O . SER B 1 91 ? 28.125 6.047 13.516 1 86.5 91 SER B O 1
ATOM 3482 N N . MET B 1 92 ? 26.562 7.375 12.594 1 90.56 92 MET B N 1
ATOM 3483 C CA . MET B 1 92 ? 25.688 6.242 12.312 1 90.56 92 MET B CA 1
ATOM 3484 C C . MET B 1 92 ? 25.891 5.734 10.891 1 90.56 92 MET B C 1
ATOM 3486 O O . MET B 1 92 ? 26.188 6.516 9.984 1 90.56 92 MET B O 1
ATOM 3490 N N . ALA B 1 93 ? 25.812 4.426 10.82 1 94.94 93 ALA B N 1
ATOM 3491 C CA . ALA B 1 93 ? 25.953 3.777 9.516 1 94.94 93 ALA B CA 1
ATOM 3492 C C . ALA B 1 93 ? 24.844 2.76 9.281 1 94.94 93 ALA B C 1
ATOM 3494 O O . ALA B 1 93 ? 24.156 2.357 10.227 1 94.94 93 ALA B O 1
ATOM 3495 N N . PHE B 1 94 ? 24.641 2.436 7.98 1 96.38 94 PHE B N 1
ATOM 3496 C CA . PHE B 1 94 ? 23.547 1.538 7.602 1 96.38 94 PHE B CA 1
ATOM 3497 C C . PHE B 1 94 ? 24.094 0.151 7.266 1 96.38 94 PHE B C 1
ATOM 3499 O O . PHE B 1 94 ? 25.141 0.02 6.629 1 96.38 94 PHE B O 1
ATOM 3506 N N . GLN B 1 95 ? 23.391 -0.84 7.758 1 95.69 95 GLN B N 1
ATOM 3507 C CA . GLN B 1 95 ? 23.719 -2.236 7.504 1 95.69 95 GLN B CA 1
ATOM 3508 C C . GLN B 1 95 ? 22.578 -2.969 6.824 1 95.69 95 GLN B C 1
ATOM 3510 O O . GLN B 1 95 ? 21.406 -2.695 7.105 1 95.69 95 GLN B O 1
ATOM 3515 N N . GLN B 1 96 ? 22.969 -3.971 6.027 1 94.62 96 GLN B N 1
ATOM 3516 C CA . GLN B 1 96 ? 21.984 -4.809 5.348 1 94.62 96 GLN B CA 1
ATOM 3517 C C . GLN B 1 96 ? 21.234 -5.699 6.336 1 94.62 96 GLN B C 1
ATOM 3519 O O . GLN B 1 96 ? 21.766 -6.043 7.391 1 94.62 96 GLN B O 1
ATOM 3524 N N . THR B 1 97 ? 20.047 -5.969 6.039 1 95.44 97 THR B N 1
ATOM 3525 C CA . THR B 1 97 ? 19.25 -7.012 6.68 1 95.44 97 THR B CA 1
ATOM 3526 C C . THR B 1 97 ? 18.859 -8.086 5.672 1 95.44 97 THR B C 1
ATOM 3528 O O . THR B 1 97 ? 19.047 -7.914 4.469 1 95.44 97 THR B O 1
ATOM 3531 N N . PRO B 1 98 ? 18.359 -9.234 6.152 1 94.94 98 PRO B N 1
ATOM 3532 C CA . PRO B 1 98 ? 17.828 -10.211 5.203 1 94.94 98 PRO B CA 1
ATOM 3533 C C . PRO B 1 98 ? 16.734 -9.641 4.305 1 94.94 98 PRO B C 1
ATOM 3535 O O . PRO B 1 98 ? 16.656 -10 3.127 1 94.94 98 PRO B O 1
ATOM 3538 N N . LEU B 1 99 ? 16.016 -8.719 4.781 1 97 99 LEU B N 1
ATOM 3539 C CA . LEU B 1 99 ? 14.93 -8.117 4.023 1 97 99 LEU B CA 1
ATOM 3540 C C . LEU B 1 99 ? 15.469 -7.207 2.926 1 97 99 LEU B C 1
ATOM 3542 O O . LEU B 1 99 ? 15.008 -7.266 1.782 1 97 99 LEU B O 1
ATOM 3546 N N . SER B 1 100 ? 16.438 -6.375 3.238 1 96.75 100 SER B N 1
ATOM 3547 C CA . SER B 1 100 ? 16.984 -5.457 2.242 1 96.75 100 SER B CA 1
ATOM 3548 C C . SER B 1 100 ? 17.734 -6.211 1.154 1 96.75 100 SER B C 1
ATOM 3550 O O . SER B 1 100 ? 17.797 -5.766 0.006 1 96.75 100 SER B O 1
ATOM 3552 N N . ARG B 1 101 ? 18.281 -7.371 1.449 1 95.31 101 ARG B N 1
ATOM 3553 C CA . ARG B 1 101 ? 19 -8.164 0.458 1 95.31 101 ARG B CA 1
ATOM 3554 C C . ARG B 1 101 ? 18.062 -8.648 -0.642 1 95.31 101 ARG B C 1
ATOM 3556 O O . ARG B 1 101 ? 18.5 -8.93 -1.76 1 95.31 101 ARG B O 1
ATOM 3563 N N . ARG B 1 102 ? 16.781 -8.711 -0.349 1 96.69 102 ARG B N 1
ATOM 3564 C CA . ARG B 1 102 ? 15.797 -9.133 -1.336 1 96.69 102 ARG B CA 1
ATOM 3565 C C . ARG B 1 102 ? 15.547 -8.031 -2.361 1 96.69 102 ARG B C 1
ATOM 3567 O O . ARG B 1 102 ? 14.953 -8.281 -3.414 1 96.69 102 ARG B O 1
ATOM 3574 N N . LEU B 1 103 ? 16.062 -6.832 -2.068 1 97.81 103 LEU B N 1
ATOM 3575 C CA . LEU B 1 103 ? 15.852 -5.699 -2.965 1 97.81 103 LEU B CA 1
ATOM 3576 C C . LEU B 1 103 ? 16.938 -5.637 -4.027 1 97.81 103 LEU B C 1
ATOM 3578 O O . LEU B 1 103 ? 16.828 -4.887 -4.996 1 97.81 103 LEU B O 1
ATOM 3582 N N . MET B 1 104 ? 18.016 -6.398 -3.834 1 96.12 104 MET B N 1
ATOM 3583 C CA . MET B 1 104 ? 19.078 -6.414 -4.824 1 96.12 104 MET B CA 1
ATOM 3584 C C . MET B 1 104 ? 18.625 -7.082 -6.113 1 96.12 104 MET B C 1
ATOM 3586 O O . MET B 1 104 ? 17.859 -8.047 -6.082 1 96.12 104 MET B O 1
ATOM 3590 N N . ARG B 1 105 ? 19.125 -6.668 -7.23 1 93.12 105 ARG B N 1
ATOM 3591 C CA . ARG B 1 105 ? 18.688 -7.148 -8.531 1 93.12 105 ARG B CA 1
ATOM 3592 C C . ARG B 1 105 ? 19.344 -8.477 -8.891 1 93.12 105 ARG B C 1
ATOM 3594 O O . ARG B 1 105 ? 18.906 -9.172 -9.805 1 93.12 105 ARG B O 1
ATOM 3601 N N . HIS B 1 106 ? 20.25 -8.75 -8.117 1 88.31 106 HIS B N 1
ATOM 3602 C CA . HIS B 1 106 ? 20.953 -10.008 -8.344 1 88.31 106 HIS B CA 1
ATOM 3603 C C . HIS B 1 106 ? 20.875 -10.906 -7.105 1 88.31 106 HIS B C 1
ATOM 3605 O O . HIS B 1 106 ? 20.5 -10.445 -6.027 1 88.31 106 HIS B O 1
ATOM 3611 N N . GLY B 1 107 ? 21.125 -12.133 -7.332 1 86.81 107 GLY B N 1
ATOM 3612 C CA . GLY B 1 107 ? 21.078 -13.086 -6.23 1 86.81 107 GLY B CA 1
ATOM 3613 C C . GLY B 1 107 ? 19.906 -14.039 -6.324 1 86.81 107 GLY B C 1
ATOM 3614 O O . GLY B 1 107 ? 18.953 -13.797 -7.066 1 86.81 107 GLY B O 1
ATOM 3615 N N . GLU B 1 108 ? 19.922 -15.008 -5.5 1 85.75 108 GLU B N 1
ATOM 3616 C CA . GLU B 1 108 ? 18.969 -16.109 -5.594 1 85.75 108 GLU B CA 1
ATOM 3617 C C . GLU B 1 108 ? 17.641 -15.742 -4.961 1 85.75 108 GLU B C 1
ATOM 3619 O O . GLU B 1 108 ? 16.594 -16.25 -5.363 1 85.75 108 GLU B O 1
ATOM 3624 N N . ASN B 1 109 ? 17.656 -14.82 -4.023 1 89.56 109 ASN B N 1
ATOM 3625 C CA . ASN B 1 109 ? 16.438 -14.516 -3.291 1 89.56 109 ASN B CA 1
ATOM 3626 C C . ASN B 1 109 ? 15.883 -13.148 -3.678 1 89.56 109 ASN B C 1
ATOM 3628 O O . ASN B 1 109 ? 15.023 -12.602 -2.979 1 89.56 109 ASN B O 1
ATOM 3632 N N . ASN B 1 110 ? 16.375 -12.625 -4.762 1 94.5 110 ASN B N 1
ATOM 3633 C CA . ASN B 1 110 ? 16 -11.273 -5.172 1 94.5 110 ASN B CA 1
ATOM 3634 C C . ASN B 1 110 ? 14.523 -11.18 -5.512 1 94.5 110 ASN B C 1
ATOM 3636 O O . ASN B 1 110 ? 13.953 -12.094 -6.113 1 94.5 110 ASN B O 1
ATOM 3640 N N . MET B 1 111 ? 13.875 -10.078 -5.117 1 97.56 111 MET B N 1
ATOM 3641 C CA . MET B 1 111 ? 12.461 -9.82 -5.367 1 97.56 111 MET B CA 1
ATOM 3642 C C . MET B 1 111 ? 12.266 -8.484 -6.074 1 97.56 111 MET B C 1
ATOM 3644 O O . MET B 1 111 ? 11.133 -8.008 -6.207 1 97.56 111 MET B O 1
ATOM 3648 N N . ALA B 1 112 ? 13.352 -7.855 -6.598 1 98.12 112 ALA B N 1
ATOM 3649 C CA . ALA B 1 112 ? 13.344 -6.512 -7.164 1 98.12 112 ALA B CA 1
ATOM 3650 C C . ALA B 1 112 ? 12.391 -6.426 -8.352 1 98.12 112 ALA B C 1
ATOM 3652 O O . ALA B 1 112 ? 11.547 -5.531 -8.414 1 98.12 112 ALA B O 1
ATOM 3653 N N . ALA B 1 113 ? 12.484 -7.387 -9.242 1 97.88 113 ALA B N 1
ATOM 3654 C CA . ALA B 1 113 ? 11.656 -7.348 -10.445 1 97.88 113 ALA B CA 1
ATOM 3655 C C . ALA B 1 113 ? 10.172 -7.438 -10.094 1 97.88 113 ALA B C 1
ATOM 3657 O O . ALA B 1 113 ? 9.336 -6.82 -10.758 1 97.88 113 ALA B O 1
ATOM 3658 N N . PHE B 1 114 ? 9.867 -8.273 -9.094 1 98.38 114 PHE B N 1
ATOM 3659 C CA . PHE B 1 114 ? 8.469 -8.438 -8.703 1 98.38 114 PHE B CA 1
ATOM 3660 C C . PHE B 1 114 ? 7.926 -7.145 -8.102 1 98.38 114 PHE B C 1
ATOM 3662 O O . PHE B 1 114 ? 6.801 -6.742 -8.398 1 98.38 114 PHE B O 1
ATOM 3669 N N . ILE B 1 115 ? 8.703 -6.492 -7.262 1 98.44 115 ILE B N 1
ATOM 3670 C CA . ILE B 1 115 ? 8.32 -5.207 -6.676 1 98.44 115 ILE B CA 1
ATOM 3671 C C . ILE B 1 115 ? 8.117 -4.176 -7.785 1 98.44 115 ILE B C 1
ATOM 3673 O O . ILE B 1 115 ? 7.125 -3.447 -7.785 1 98.44 115 ILE B O 1
ATOM 3677 N N . LEU B 1 116 ? 9.016 -4.125 -8.742 1 98.31 116 LEU B N 1
ATOM 3678 C CA . LEU B 1 116 ? 8.93 -3.158 -9.836 1 98.31 116 LEU B CA 1
ATOM 3679 C C . LEU B 1 116 ? 7.723 -3.438 -10.719 1 98.31 116 LEU B C 1
ATOM 3681 O O . LEU B 1 116 ? 7.07 -2.508 -11.195 1 98.31 116 LEU B O 1
ATOM 3685 N N . LEU B 1 117 ? 7.383 -4.711 -10.914 1 98.44 117 LEU B N 1
ATOM 3686 C CA . LEU B 1 117 ? 6.223 -5.062 -11.734 1 98.44 117 LEU B CA 1
ATOM 3687 C C . LEU B 1 117 ? 4.934 -4.57 -11.086 1 98.44 117 LEU B C 1
ATOM 3689 O O . LEU B 1 117 ? 4.203 -3.77 -11.68 1 98.44 117 LEU B O 1
ATOM 3693 N N . GLU B 1 118 ? 4.723 -4.984 -9.836 1 98.44 118 GLU B N 1
ATOM 3694 C CA . GLU B 1 118 ? 3.438 -4.746 -9.188 1 98.44 118 GLU B CA 1
ATOM 3695 C C . GLU B 1 118 ? 3.262 -3.271 -8.828 1 98.44 118 GLU B C 1
ATOM 3697 O O . GLU B 1 118 ? 2.139 -2.807 -8.625 1 98.44 118 GLU B O 1
ATOM 3702 N N . SER B 1 119 ? 4.359 -2.498 -8.719 1 98.12 119 SER B N 1
ATOM 3703 C CA . SER B 1 119 ? 4.281 -1.074 -8.414 1 98.12 119 SER B CA 1
ATOM 3704 C C . SER B 1 119 ? 4.293 -0.234 -9.688 1 98.12 119 SER B C 1
ATOM 3706 O O . SER B 1 119 ? 4.238 0.996 -9.625 1 98.12 119 SER B O 1
ATOM 3708 N N . SER B 1 120 ? 4.328 -0.839 -10.875 1 97.75 120 SER B N 1
ATOM 3709 C CA . SER B 1 120 ? 4.379 -0.106 -12.133 1 97.75 120 SER B CA 1
ATOM 3710 C C . SER B 1 120 ? 3.043 0.561 -12.438 1 97.75 120 SER B C 1
ATOM 3712 O O . SER B 1 120 ? 1.992 0.086 -12 1 97.75 120 SER B O 1
ATOM 3714 N N . PRO B 1 121 ? 3.102 1.655 -13.266 1 97.06 121 PRO B N 1
ATOM 3715 C CA . PRO B 1 121 ? 1.847 2.299 -13.664 1 97.06 121 PRO B CA 1
ATOM 3716 C C . PRO B 1 121 ? 0.896 1.346 -14.383 1 97.06 121 PRO B C 1
ATOM 3718 O O . PRO B 1 121 ? -0.319 1.412 -14.188 1 97.06 121 PRO B O 1
ATOM 3721 N N . VAL B 1 122 ? 1.432 0.425 -15.172 1 97.5 122 VAL B N 1
ATOM 3722 C CA . VAL B 1 122 ? 0.626 -0.516 -15.945 1 97.5 122 VAL B CA 1
ATOM 3723 C C . VAL B 1 122 ? -0.163 -1.419 -15 1 97.5 122 VAL B C 1
ATOM 3725 O O . VAL B 1 122 ? -1.349 -1.674 -15.227 1 97.5 122 VAL B O 1
ATOM 3728 N N . MET B 1 123 ? 0.48 -1.883 -13.953 1 98.06 123 MET B N 1
ATOM 3729 C CA . MET B 1 123 ? -0.152 -2.85 -13.055 1 98.06 123 MET B CA 1
ATOM 3730 C C . MET B 1 123 ? -1.011 -2.146 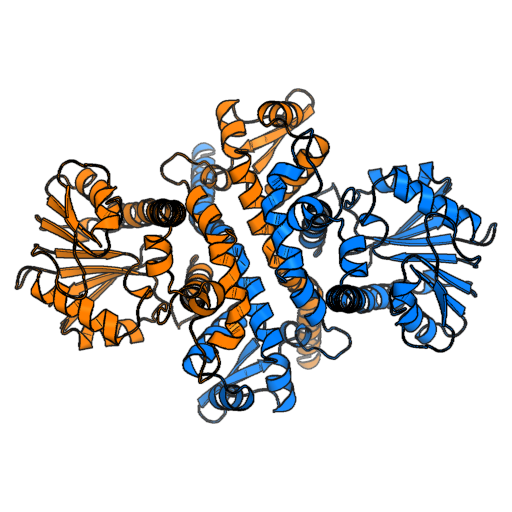-12.016 1 98.06 123 MET B C 1
ATOM 3732 O O . MET B 1 123 ? -1.92 -2.75 -11.438 1 98.06 123 MET B O 1
ATOM 3736 N N . LEU B 1 124 ? -0.78 -0.855 -11.75 1 98.25 124 LEU B N 1
ATOM 3737 C CA . LEU B 1 124 ? -1.555 -0.109 -10.766 1 98.25 124 LEU B CA 1
ATOM 3738 C C . LEU B 1 124 ? -2.865 0.388 -11.367 1 98.25 124 LEU B C 1
ATOM 3740 O O . LEU B 1 124 ? -3.885 0.455 -10.68 1 98.25 124 LEU B O 1
ATOM 3744 N N . ALA B 1 125 ? -2.918 0.664 -12.617 1 98.12 125 ALA B N 1
ATOM 3745 C CA . ALA B 1 125 ? -4.035 1.325 -13.281 1 98.12 125 ALA B CA 1
ATOM 3746 C C . ALA B 1 125 ? -5.316 0.505 -13.156 1 98.12 125 ALA B C 1
ATOM 3748 O O . ALA B 1 125 ? -6.379 1.048 -12.844 1 98.12 125 ALA B O 1
ATOM 3749 N N . PRO B 1 126 ? -5.27 -0.82 -13.273 1 98.31 126 PRO B N 1
ATOM 3750 C CA . PRO B 1 126 ? -6.508 -1.603 -13.227 1 98.31 126 PRO B CA 1
ATOM 3751 C C . PRO B 1 126 ? -7.215 -1.509 -11.875 1 98.31 126 PRO B C 1
ATOM 3753 O O . PRO B 1 126 ? -8.445 -1.608 -11.805 1 98.31 126 PRO B O 1
ATOM 3756 N N . TRP B 1 127 ? -6.473 -1.29 -10.836 1 98.38 127 TRP B N 1
ATOM 3757 C CA . TRP B 1 127 ? -7.043 -1.246 -9.5 1 98.38 127 TRP B CA 1
ATOM 3758 C C . TRP B 1 127 ? -8.078 -0.135 -9.383 1 98.38 127 TRP B C 1
ATOM 3760 O O . TRP B 1 127 ? -9.016 -0.227 -8.578 1 98.38 127 TRP B O 1
ATOM 3770 N N . HIS B 1 128 ? -7.98 0.896 -10.211 1 97.38 128 HIS B N 1
ATOM 3771 C CA . HIS B 1 128 ? -8.914 2.018 -10.164 1 97.38 128 HIS B CA 1
ATOM 3772 C C . HIS B 1 128 ? -10.281 1.617 -10.703 1 97.38 128 HIS B C 1
ATOM 3774 O O . HIS B 1 128 ? -11.266 2.342 -10.508 1 97.38 128 HIS B O 1
ATOM 3780 N N . SER B 1 129 ? -10.352 0.425 -11.297 1 96.44 129 SER B N 1
ATOM 3781 C CA . SER B 1 129 ? -11.617 -0.053 -11.859 1 96.44 129 SER B CA 1
ATOM 3782 C C . SER B 1 129 ? -12.102 -1.305 -11.133 1 96.44 129 SER B C 1
ATOM 3784 O O . SER B 1 129 ? -12.945 -2.039 -11.648 1 96.44 129 SER B O 1
ATOM 3786 N N . LEU B 1 130 ? -11.57 -1.562 -9.961 1 97.25 130 LEU B N 1
ATOM 3787 C CA . LEU B 1 130 ? -11.961 -2.758 -9.219 1 97.25 130 LEU B CA 1
ATOM 3788 C C . LEU B 1 130 ? -13.438 -2.713 -8.859 1 97.25 130 LEU B C 1
ATOM 3790 O O . LEU B 1 130 ? -14.125 -3.736 -8.898 1 97.25 130 LEU B O 1
ATOM 3794 N N . GLY B 1 131 ? -13.977 -1.524 -8.484 1 95.38 131 GLY B N 1
ATOM 3795 C CA . GLY B 1 131 ? -15.391 -1.365 -8.188 1 95.38 131 GLY B CA 1
ATOM 3796 C C . GLY B 1 131 ? -16.297 -1.747 -9.344 1 95.38 131 GLY B C 1
ATOM 3797 O O . GLY B 1 131 ? -17.312 -2.408 -9.148 1 95.38 131 GLY B O 1
ATOM 3798 N N . THR B 1 132 ? -15.891 -1.365 -10.477 1 93.94 132 THR B N 1
ATOM 3799 C CA . THR B 1 132 ? -16.672 -1.692 -11.664 1 93.94 132 THR B CA 1
ATOM 3800 C C . THR B 1 132 ? -16.594 -3.186 -11.969 1 93.94 132 THR B C 1
ATOM 3802 O O . THR B 1 132 ? -17.562 -3.791 -12.406 1 93.94 132 THR B O 1
ATOM 3805 N N . ARG B 1 133 ? -15.461 -3.752 -11.734 1 96.25 133 ARG B N 1
ATOM 3806 C CA . ARG B 1 133 ? -15.219 -5.172 -11.961 1 96.25 133 ARG B CA 1
ATOM 3807 C C . ARG B 1 133 ? -16.172 -6.031 -11.141 1 96.25 133 ARG B C 1
ATOM 3809 O O . ARG B 1 133 ? -16.594 -7.098 -11.586 1 96.25 133 ARG B O 1
ATOM 3816 N N . VAL B 1 134 ? -16.562 -5.57 -9.977 1 97.12 134 VAL B N 1
ATOM 3817 C CA . VAL B 1 134 ? -17.281 -6.43 -9.039 1 97.12 134 VAL B CA 1
ATOM 3818 C C . VAL B 1 134 ? -18.781 -6.273 -9.227 1 97.12 134 VAL B C 1
ATOM 3820 O O . VAL B 1 134 ? -19.562 -7.031 -8.656 1 97.12 134 VAL B O 1
ATOM 3823 N N . LEU B 1 135 ? -19.188 -5.359 -10.055 1 96.06 135 LEU B N 1
ATOM 3824 C CA . LEU B 1 135 ? -20.609 -5.211 -10.367 1 96.06 135 LEU B CA 1
ATOM 3825 C C . LEU B 1 135 ? -21.125 -6.418 -11.141 1 96.06 135 LEU B C 1
ATOM 3827 O O . LEU B 1 135 ? -20.344 -7.125 -11.789 1 96.06 135 LEU B O 1
ATOM 3831 N N . ALA B 1 136 ? -22.406 -6.746 -11.141 1 90.31 136 ALA B N 1
ATOM 3832 C CA . ALA B 1 136 ? -23.031 -7.898 -11.781 1 90.31 136 ALA B CA 1
ATOM 3833 C C . ALA B 1 136 ? -22.719 -7.926 -13.281 1 90.31 136 ALA B C 1
ATOM 3835 O O . ALA B 1 136 ? -22.484 -8.992 -13.852 1 90.31 136 ALA B O 1
ATOM 3836 N N . ASN B 1 137 ? -22.609 -6.836 -13.914 1 87.25 137 ASN B N 1
ATOM 3837 C CA . ASN B 1 137 ? -22.281 -6.766 -15.328 1 87.25 137 ASN B CA 1
ATOM 3838 C C . ASN B 1 137 ? -20.922 -6.105 -15.547 1 87.25 137 ASN B C 1
ATOM 3840 O O . ASN B 1 137 ? -20.703 -5.434 -16.562 1 87.25 137 ASN B O 1
ATOM 3844 N N . GLY B 1 138 ? -20.109 -6.434 -14.594 1 87.31 138 GLY B N 1
ATOM 3845 C CA . GLY B 1 138 ? -18.828 -5.777 -14.688 1 87.31 138 GLY B CA 1
ATOM 3846 C C . GLY B 1 138 ? -17.891 -6.438 -15.688 1 87.31 138 GLY B C 1
ATOM 3847 O O . GLY B 1 138 ? -18.125 -7.574 -16.094 1 87.31 138 GLY B O 1
ATOM 3848 N N . THR B 1 139 ? -16.938 -5.605 -16.094 1 90.06 139 THR B N 1
ATOM 3849 C CA . THR B 1 139 ? -15.922 -6.078 -17.031 1 90.06 139 THR B CA 1
ATOM 3850 C C . THR B 1 139 ? -14.555 -6.141 -16.344 1 90.06 139 THR B C 1
ATOM 3852 O O . THR B 1 139 ? -14.406 -5.703 -15.203 1 90.06 139 THR B O 1
ATOM 3855 N N . SER B 1 140 ? -13.633 -6.719 -17.078 1 93.88 140 SER B N 1
ATOM 3856 C CA . SER B 1 140 ? -12.273 -6.844 -16.578 1 93.88 140 SER B CA 1
ATOM 3857 C C . SER B 1 140 ? -11.672 -5.48 -16.266 1 93.88 140 SER B C 1
ATOM 3859 O O . SER B 1 140 ? -11.742 -4.562 -17.078 1 93.88 140 SER B O 1
ATOM 3861 N N . ALA B 1 141 ? -11.102 -5.367 -15.047 1 96.81 141 ALA B N 1
ATOM 3862 C CA . ALA B 1 141 ? -10.469 -4.113 -14.641 1 96.81 141 ALA B CA 1
ATOM 3863 C C . ALA B 1 141 ? -9.258 -3.799 -15.516 1 96.81 141 ALA B C 1
ATOM 3865 O O . ALA B 1 141 ? -9.031 -2.643 -15.883 1 96.81 141 ALA B O 1
ATOM 3866 N N . PHE B 1 142 ? -8.492 -4.809 -15.852 1 97.81 142 PHE B N 1
ATOM 3867 C CA . PHE B 1 142 ? -7.309 -4.602 -16.688 1 97.81 142 PHE B CA 1
ATOM 3868 C C . PHE B 1 142 ? -7.703 -4.164 -18.094 1 97.81 142 PHE B C 1
ATOM 3870 O O . PHE B 1 142 ? -7.09 -3.258 -18.656 1 97.81 142 PHE B O 1
ATOM 3877 N N . ASP B 1 143 ? -8.758 -4.77 -18.656 1 96.19 143 ASP B N 1
ATOM 3878 C CA . ASP B 1 143 ? -9.25 -4.383 -19.969 1 96.19 143 ASP B CA 1
ATOM 3879 C C . ASP B 1 143 ? -9.758 -2.943 -19.969 1 96.19 143 ASP B C 1
ATOM 3881 O O . ASP B 1 143 ? -9.555 -2.209 -20.938 1 96.19 143 ASP B O 1
ATOM 3885 N N . LYS B 1 144 ? -10.406 -2.641 -18.984 1 96.19 144 LYS B N 1
ATOM 3886 C CA . LYS B 1 144 ? -10.906 -1.273 -18.875 1 96.19 144 LYS B CA 1
ATOM 3887 C C . LYS B 1 144 ? -9.766 -0.264 -18.859 1 96.19 144 LYS B C 1
ATOM 3889 O O . LYS B 1 144 ? -9.859 0.793 -19.5 1 96.19 144 LYS B O 1
ATOM 3894 N N . ALA B 1 145 ? -8.719 -0.591 -18.188 1 96.81 145 ALA B N 1
ATOM 3895 C CA . ALA B 1 145 ? -7.59 0.319 -18.031 1 96.81 145 ALA B CA 1
ATOM 3896 C C . ALA B 1 145 ? -6.758 0.384 -19.312 1 96.81 145 ALA B C 1
ATOM 3898 O O . ALA B 1 145 ? -6.23 1.441 -19.672 1 96.81 145 ALA B O 1
ATOM 3899 N N . HIS B 1 146 ? -6.648 -0.75 -20.031 1 97.31 146 HIS B N 1
ATOM 3900 C CA . HIS B 1 146 ? -5.625 -0.8 -21.062 1 97.31 146 HIS B CA 1
ATOM 3901 C C . HIS B 1 146 ? -6.223 -1.188 -22.422 1 97.31 146 HIS B C 1
ATOM 3903 O O . HIS B 1 146 ? -5.527 -1.164 -23.438 1 97.31 146 HIS B O 1
ATOM 3909 N N . GLY B 1 147 ? -7.453 -1.613 -22.453 1 96.31 147 GLY B N 1
ATOM 3910 C CA . GLY B 1 147 ? -8.133 -1.952 -23.688 1 96.31 147 GLY B CA 1
ATOM 3911 C C . GLY B 1 147 ? -7.875 -3.375 -24.141 1 96.31 147 GLY B C 1
ATOM 3912 O O . GLY B 1 147 ? -8.305 -3.775 -25.234 1 96.31 147 GLY B O 1
ATOM 3913 N N . LYS B 1 148 ? -7.121 -4.129 -23.422 1 95.31 148 LYS B N 1
ATOM 3914 C CA . LYS B 1 148 ? -6.844 -5.535 -23.688 1 95.31 148 LYS B CA 1
ATOM 3915 C C . LYS B 1 148 ? -6.562 -6.293 -22.391 1 95.31 148 LYS B C 1
ATOM 3917 O O . LYS B 1 148 ? -6.34 -5.68 -21.344 1 95.31 148 LYS B O 1
ATOM 3922 N N . ASP B 1 149 ? -6.59 -7.617 -22.469 1 95.12 149 ASP B N 1
ATOM 3923 C CA . ASP B 1 149 ? -6.27 -8.406 -21.281 1 95.12 149 ASP B CA 1
ATOM 3924 C C . ASP B 1 149 ? -4.77 -8.406 -21.016 1 95.12 149 ASP B C 1
ATOM 3926 O O . ASP B 1 149 ? -3.977 -8.008 -21.859 1 95.12 149 ASP B O 1
ATOM 3930 N N . VAL B 1 150 ? -4.367 -8.891 -19.859 1 95.31 150 VAL B N 1
ATOM 3931 C CA . VAL B 1 150 ? -3.012 -8.758 -19.328 1 95.31 150 VAL B CA 1
ATOM 3932 C C . VAL B 1 150 ? -2.029 -9.5 -20.234 1 95.31 150 VAL B C 1
ATOM 3934 O O . VAL B 1 150 ? -0.902 -9.047 -20.438 1 95.31 150 VAL B O 1
ATOM 3937 N N . TRP B 1 151 ? -2.412 -10.633 -20.812 1 93.69 151 TRP B N 1
ATOM 3938 C CA . TRP B 1 151 ? -1.501 -11.422 -21.625 1 93.69 151 TRP B CA 1
AT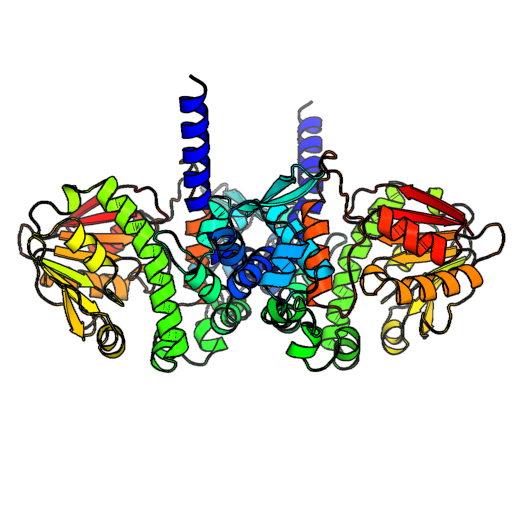OM 3939 C C . TRP B 1 151 ? -1.344 -10.812 -23.016 1 93.69 151 TRP B C 1
ATOM 3941 O O . TRP B 1 151 ? -0.236 -10.766 -23.562 1 93.69 151 TRP B O 1
ATOM 3951 N N . SER B 1 152 ? -2.449 -10.359 -23.594 1 94.94 152 SER B N 1
ATOM 3952 C CA . SER B 1 152 ? -2.383 -9.641 -24.859 1 94.94 152 SER B CA 1
ATOM 3953 C C . SER B 1 152 ? -1.547 -8.367 -24.734 1 94.94 152 SER B C 1
ATOM 3955 O O . SER B 1 152 ? -0.794 -8.023 -25.641 1 94.94 152 SER B O 1
ATOM 3957 N N . TYR B 1 153 ? -1.729 -7.688 -23.641 1 96.12 153 TYR B N 1
ATOM 3958 C CA . TYR B 1 153 ? -0.926 -6.496 -23.391 1 96.12 153 TYR B CA 1
ATOM 3959 C C . TYR B 1 153 ? 0.559 -6.836 -23.344 1 96.12 153 TYR B C 1
ATOM 3961 O O . TYR B 1 153 ? 1.373 -6.16 -23.984 1 96.12 153 TYR B O 1
ATOM 3969 N N . ALA B 1 154 ? 0.919 -7.871 -22.609 1 94.12 154 ALA B N 1
ATOM 3970 C CA . ALA B 1 154 ? 2.312 -8.297 -22.484 1 94.12 154 ALA B CA 1
ATOM 3971 C C . ALA B 1 154 ? 2.881 -8.695 -23.844 1 94.12 154 ALA B C 1
ATOM 3973 O O . ALA B 1 154 ? 4.031 -8.383 -24.156 1 94.12 154 ALA B O 1
ATOM 3974 N N . ALA B 1 155 ? 2.109 -9.352 -24.625 1 93.38 155 ALA B N 1
ATOM 3975 C CA . ALA B 1 155 ? 2.547 -9.766 -25.953 1 93.38 155 ALA B CA 1
ATOM 3976 C C . ALA B 1 155 ? 2.85 -8.562 -26.844 1 93.38 155 ALA B C 1
ATOM 3978 O O . ALA B 1 155 ? 3.736 -8.617 -27.688 1 93.38 155 ALA B O 1
ATOM 3979 N N . ALA B 1 156 ? 2.146 -7.484 -26.609 1 95.44 156 ALA B N 1
ATOM 3980 C CA . ALA B 1 156 ? 2.277 -6.293 -27.438 1 95.44 156 ALA B CA 1
ATOM 3981 C C . ALA B 1 156 ? 3.359 -5.363 -26.891 1 95.44 156 ALA B C 1
ATOM 3983 O O . ALA B 1 156 ? 3.771 -4.418 -27.562 1 95.44 156 ALA B O 1
ATOM 3984 N N . ASP B 1 157 ? 3.803 -5.594 -25.719 1 95.56 157 ASP B N 1
ATOM 3985 C CA . ASP B 1 157 ? 4.809 -4.762 -25.078 1 95.56 157 ASP B CA 1
ATOM 3986 C C . ASP B 1 157 ? 5.957 -5.613 -24.531 1 95.56 157 ASP B C 1
ATOM 3988 O O . ASP B 1 157 ? 5.906 -6.094 -23.406 1 95.56 157 ASP B O 1
ATOM 3992 N N . ALA B 1 158 ? 7.031 -5.68 -25.25 1 93.25 158 ALA B N 1
ATOM 3993 C CA . ALA B 1 158 ? 8.148 -6.574 -24.953 1 93.25 158 ALA B CA 1
ATOM 3994 C C . ALA B 1 158 ? 8.773 -6.246 -23.594 1 93.25 158 ALA B C 1
ATOM 3996 O O . ALA B 1 158 ? 9.172 -7.148 -22.859 1 93.25 158 ALA B O 1
ATOM 3997 N N . ALA B 1 159 ? 8.867 -4.953 -23.312 1 95 159 ALA B N 1
ATOM 3998 C CA . ALA B 1 159 ? 9.453 -4.547 -22.047 1 95 159 ALA B CA 1
ATOM 3999 C C . ALA B 1 159 ? 8.594 -5.02 -20.875 1 95 159 ALA B C 1
ATOM 4001 O O . ALA B 1 159 ? 9.125 -5.488 -19.859 1 95 159 ALA B O 1
ATOM 4002 N N . HIS B 1 160 ? 7.336 -4.863 -21.016 1 95.81 160 HIS B N 1
ATOM 4003 C CA . HIS B 1 160 ? 6.438 -5.332 -19.969 1 95.81 160 HIS B CA 1
ATOM 4004 C C . HIS B 1 160 ? 6.461 -6.852 -19.859 1 95.81 160 HIS B C 1
ATOM 4006 O O . HIS B 1 160 ? 6.441 -7.398 -18.75 1 95.81 160 HIS B O 1
ATOM 4012 N N . SER B 1 161 ? 6.477 -7.535 -20.938 1 93.81 161 SER B N 1
ATOM 4013 C CA . SER B 1 161 ? 6.574 -8.992 -20.953 1 93.81 161 SER B CA 1
ATOM 4014 C C . SER B 1 161 ? 7.82 -9.469 -20.219 1 93.81 161 SER B C 1
ATOM 4016 O O . SER B 1 161 ? 7.758 -10.398 -19.406 1 93.81 161 SER B O 1
ATOM 4018 N N . LYS B 1 162 ? 8.914 -8.844 -20.5 1 94 162 LYS B N 1
ATOM 4019 C CA . LYS B 1 162 ? 10.164 -9.195 -19.828 1 94 162 LYS B CA 1
ATOM 4020 C C . LYS B 1 162 ? 10.062 -8.977 -18.328 1 94 162 LYS B C 1
ATOM 4022 O O . LYS B 1 162 ? 10.57 -9.773 -17.531 1 94 162 LYS B O 1
ATOM 4027 N N . LEU B 1 163 ? 9.453 -7.863 -17.969 1 95.88 163 LEU B N 1
ATOM 4028 C CA . LEU B 1 163 ? 9.289 -7.562 -16.547 1 95.88 163 LEU B CA 1
ATOM 4029 C C . LEU B 1 163 ? 8.43 -8.617 -15.859 1 95.88 163 LEU B C 1
ATOM 4031 O O . LEU B 1 163 ? 8.727 -9.031 -14.734 1 95.88 163 LEU B O 1
ATOM 4035 N N . ILE B 1 164 ? 7.363 -9.102 -16.5 1 95.88 164 ILE B N 1
ATOM 4036 C CA . ILE B 1 164 ? 6.543 -10.18 -15.961 1 95.88 164 ILE B CA 1
ATOM 4037 C C . ILE B 1 164 ? 7.391 -11.438 -15.773 1 95.88 164 ILE B C 1
ATOM 4039 O O . ILE B 1 164 ? 7.371 -12.055 -14.711 1 95.88 164 ILE B O 1
ATOM 4043 N N . ASN B 1 165 ? 8.164 -11.766 -16.781 1 93.12 165 ASN B N 1
ATOM 4044 C CA . ASN B 1 165 ? 9 -12.953 -16.734 1 93.12 165 ASN B CA 1
ATOM 4045 C C . ASN B 1 165 ? 10 -12.891 -15.578 1 93.12 165 ASN B C 1
ATOM 4047 O O . ASN B 1 165 ? 10.156 -13.859 -14.828 1 93.12 165 ASN B O 1
ATOM 4051 N N . ASP B 1 166 ? 10.648 -11.742 -15.477 1 94.5 166 ASP B N 1
ATOM 4052 C CA . ASP B 1 166 ? 11.633 -11.555 -14.414 1 94.5 166 ASP B CA 1
ATOM 4053 C C . ASP B 1 166 ? 10.977 -11.656 -13.039 1 94.5 166 ASP B C 1
ATOM 4055 O O . ASP B 1 166 ? 11.555 -12.234 -12.117 1 94.5 166 ASP B O 1
ATOM 4059 N N . ALA B 1 167 ? 9.828 -11.07 -12.922 1 96.75 167 ALA B N 1
ATOM 4060 C CA . ALA B 1 167 ? 9.102 -11.109 -11.656 1 96.75 167 ALA B CA 1
ATOM 4061 C C . ALA B 1 167 ? 8.695 -12.531 -11.297 1 96.75 167 ALA B C 1
ATOM 4063 O O . ALA B 1 167 ? 8.859 -12.961 -10.148 1 96.75 167 ALA B O 1
ATOM 4064 N N . MET B 1 168 ? 8.148 -13.281 -12.227 1 95.38 168 MET B N 1
ATOM 4065 C CA . MET B 1 168 ? 7.746 -14.664 -11.977 1 95.38 168 MET B CA 1
ATOM 4066 C C . MET B 1 168 ? 8.953 -15.531 -11.617 1 95.38 168 MET B C 1
ATOM 4068 O O . MET B 1 168 ? 8.836 -16.453 -10.805 1 95.38 168 MET B O 1
ATOM 4072 N N . ALA B 1 169 ? 10.062 -15.211 -12.258 1 93.31 169 ALA B N 1
ATOM 4073 C CA . ALA B 1 169 ? 11.281 -15.945 -11.953 1 93.31 169 ALA B CA 1
ATOM 4074 C C . ALA B 1 169 ? 11.688 -15.75 -10.492 1 93.31 169 ALA B C 1
ATOM 4076 O O . ALA B 1 169 ? 12.227 -16.672 -9.867 1 93.31 169 ALA B O 1
ATOM 4077 N N . CYS B 1 170 ? 11.445 -14.555 -9.906 1 94.44 170 CYS B N 1
ATOM 4078 C CA . CYS B 1 170 ? 11.703 -14.305 -8.492 1 94.44 170 CYS B CA 1
ATOM 4079 C C . CYS B 1 170 ? 10.953 -15.305 -7.617 1 94.44 170 CYS B C 1
ATOM 4081 O O . CYS B 1 170 ? 11.555 -15.961 -6.766 1 94.44 170 CYS B O 1
ATOM 4083 N N . ASP B 1 171 ? 9.734 -15.398 -7.891 1 93.44 171 ASP B N 1
ATOM 4084 C CA . ASP B 1 171 ? 8.891 -16.297 -7.117 1 93.44 171 ASP B CA 1
ATOM 4085 C C . ASP B 1 171 ? 9.297 -17.75 -7.332 1 93.44 171 ASP B C 1
ATOM 4087 O O . ASP B 1 171 ? 9.297 -18.547 -6.391 1 93.44 171 ASP B O 1
ATOM 4091 N N . THR B 1 172 ? 9.594 -18.062 -8.547 1 94.12 172 THR B N 1
ATOM 4092 C CA . THR B 1 172 ? 9.93 -19.422 -8.906 1 94.12 172 THR B CA 1
ATOM 4093 C C . THR B 1 172 ? 11.141 -19.922 -8.125 1 94.12 172 THR B C 1
ATOM 4095 O O . THR B 1 172 ? 11.148 -21.031 -7.613 1 94.12 172 THR B O 1
ATOM 4098 N N . ARG B 1 173 ? 12.125 -19.125 -8.023 1 91.88 173 ARG B N 1
ATOM 4099 C CA . ARG B 1 173 ? 13.328 -19.516 -7.281 1 91.88 173 ARG B CA 1
ATOM 4100 C C . ARG B 1 173 ? 12.992 -19.844 -5.832 1 91.88 173 ARG B C 1
ATOM 4102 O O . ARG B 1 173 ? 13.5 -20.828 -5.285 1 91.88 173 ARG B O 1
ATOM 4109 N N . LEU B 1 174 ? 12.094 -19.078 -5.301 1 90.88 174 LEU B N 1
ATOM 4110 C CA . LEU B 1 174 ? 11.703 -19.297 -3.914 1 90.88 174 LEU B CA 1
ATOM 4111 C C . LEU B 1 174 ? 10.867 -20.562 -3.781 1 90.88 174 LEU B C 1
ATOM 4113 O O . LEU B 1 174 ? 11.141 -21.422 -2.926 1 90.88 174 LEU B O 1
ATOM 4117 N N . ALA B 1 175 ? 9.922 -20.703 -4.602 1 94 175 ALA B N 1
ATOM 4118 C CA . ALA B 1 175 ? 8.984 -21.828 -4.527 1 94 175 ALA B CA 1
ATOM 4119 C C . ALA B 1 175 ? 9.695 -23.141 -4.84 1 94 175 ALA B C 1
ATOM 4121 O O . ALA B 1 175 ? 9.477 -24.156 -4.16 1 94 175 ALA B O 1
ATOM 4122 N N . MET B 1 176 ? 10.508 -23.141 -5.844 1 94.75 176 MET B N 1
ATOM 4123 C CA . MET B 1 176 ? 11.18 -24.375 -6.258 1 94.75 176 MET B CA 1
ATOM 4124 C C . MET B 1 176 ? 12.195 -24.812 -5.207 1 94.75 176 MET B C 1
ATOM 4126 O O . MET B 1 176 ? 12.359 -26.016 -4.965 1 94.75 176 MET B O 1
ATOM 4130 N N . ARG B 1 177 ? 12.852 -23.891 -4.625 1 92.75 177 ARG B N 1
ATOM 4131 C CA . ARG B 1 177 ? 13.758 -24.234 -3.531 1 92.75 177 ARG B CA 1
ATOM 4132 C C . ARG B 1 177 ? 13 -24.906 -2.383 1 92.75 177 ARG B C 1
ATOM 4134 O O . ARG B 1 177 ? 13.453 -25.891 -1.818 1 92.75 177 ARG B O 1
ATOM 4141 N N . ALA B 1 178 ? 11.883 -24.312 -2.057 1 93.12 178 ALA B N 1
ATOM 4142 C CA . ALA B 1 178 ? 11.055 -24.875 -0.99 1 93.12 178 ALA B CA 1
ATOM 4143 C C . ALA B 1 178 ? 10.617 -26.297 -1.323 1 93.12 178 ALA B C 1
ATOM 4145 O O . ALA B 1 178 ? 10.586 -27.172 -0.448 1 93.12 178 ALA B O 1
ATOM 4146 N N . ILE B 1 179 ? 10.328 -26.562 -2.541 1 96.19 179 ILE B N 1
ATOM 4147 C CA . ILE B 1 179 ? 9.867 -27.875 -2.971 1 96.19 179 ILE B CA 1
ATOM 4148 C C . ILE B 1 179 ? 11.023 -28.875 -2.953 1 96.19 179 ILE B C 1
ATOM 4150 O O . ILE B 1 179 ? 10.906 -29.969 -2.414 1 96.19 179 ILE B O 1
ATOM 4154 N N . ILE B 1 180 ? 12.164 -28.469 -3.537 1 96.31 180 ILE B N 1
ATOM 4155 C CA . ILE B 1 180 ? 13.328 -29.328 -3.66 1 96.31 180 ILE B CA 1
ATOM 4156 C C . ILE B 1 180 ? 13.852 -29.703 -2.273 1 96.31 180 ILE B C 1
ATOM 4158 O O . ILE B 1 180 ? 14.219 -30.844 -2.027 1 96.31 180 ILE B O 1
ATOM 4162 N N . GLU B 1 181 ? 13.797 -28.75 -1.354 1 93.62 181 GLU B N 1
ATOM 4163 C CA . GLU B 1 181 ? 14.289 -28.984 0.001 1 93.62 181 GLU B CA 1
ATOM 4164 C C . GLU B 1 181 ? 13.25 -29.719 0.847 1 93.62 181 GLU B C 1
ATOM 4166 O O . GLU B 1 181 ? 13.602 -30.531 1.705 1 93.62 181 GLU B O 1
ATOM 4171 N N . GLY B 1 182 ? 12.039 -29.484 0.543 1 94 182 GLY B N 1
ATOM 4172 C CA . GLY B 1 182 ? 11.008 -29.969 1.447 1 94 182 GLY B CA 1
ATOM 4173 C C . GLY B 1 182 ? 10.352 -31.25 0.983 1 94 182 GLY B C 1
ATOM 4174 O O . GLY B 1 182 ? 9.875 -32.031 1.8 1 94 182 GLY B O 1
ATOM 4175 N N . CYS B 1 183 ? 10.219 -31.375 -0.336 1 95.12 183 CYS B N 1
ATOM 4176 C CA . CYS B 1 183 ? 9.508 -32.562 -0.855 1 95.12 183 CYS B CA 1
ATOM 4177 C C . CYS B 1 183 ? 10.156 -33.062 -2.141 1 95.12 183 CYS B C 1
ATOM 4179 O O . CYS B 1 183 ? 9.484 -33.219 -3.158 1 95.12 183 CYS B O 1
ATOM 4181 N N . PRO B 1 184 ? 11.398 -33.438 -2.092 1 95.81 184 PRO B N 1
ATOM 4182 C CA . PRO B 1 184 ? 12.086 -33.906 -3.307 1 95.81 184 PRO B CA 1
ATOM 4183 C C . PRO B 1 184 ? 11.484 -35.188 -3.883 1 95.81 184 PRO B C 1
ATOM 4185 O O . PRO B 1 184 ? 11.602 -35.438 -5.082 1 95.81 184 PRO B O 1
ATOM 4188 N N . GLU B 1 185 ? 10.828 -35.906 -3.053 1 96.38 185 GLU B N 1
ATOM 4189 C CA . GLU B 1 185 ? 10.281 -37.219 -3.453 1 96.38 185 GLU B CA 1
ATOM 4190 C C . GLU B 1 185 ? 9.195 -37.031 -4.512 1 96.38 185 GLU B C 1
ATOM 4192 O O . GLU B 1 185 ? 8.836 -38 -5.199 1 96.38 185 GLU B O 1
ATOM 4197 N N . VAL B 1 186 ? 8.656 -35.844 -4.672 1 96.69 186 VAL B N 1
ATOM 4198 C CA . VAL B 1 186 ? 7.629 -35.531 -5.668 1 96.69 186 VAL B CA 1
ATOM 4199 C C . VAL B 1 186 ? 8.18 -35.812 -7.07 1 96.69 186 VAL B C 1
ATOM 4201 O O . VAL B 1 186 ? 7.418 -36.125 -7.988 1 96.69 186 VAL B O 1
ATOM 4204 N N . PHE B 1 187 ? 9.5 -35.812 -7.238 1 97.19 187 PHE B N 1
ATOM 4205 C CA . PHE B 1 187 ? 10.109 -35.938 -8.555 1 97.19 187 PHE B CA 1
ATOM 4206 C C . PHE B 1 187 ? 10.695 -37.344 -8.758 1 97.19 187 PHE B C 1
ATOM 4208 O O . PHE B 1 187 ? 11.305 -37.594 -9.789 1 97.19 187 PHE B O 1
ATOM 4215 N N . ASP B 1 188 ? 10.477 -38.156 -7.809 1 95.62 188 ASP B N 1
ATOM 4216 C CA . ASP B 1 188 ? 10.992 -39.5 -7.922 1 95.62 188 ASP B CA 1
ATOM 4217 C C . ASP B 1 188 ? 10.383 -40.219 -9.117 1 95.62 188 ASP B C 1
ATOM 4219 O O . ASP B 1 188 ? 9.172 -40.156 -9.344 1 95.62 188 ASP B O 1
ATOM 4223 N N . GLY B 1 189 ? 11.258 -40.844 -9.914 1 94 189 GLY B N 1
ATOM 4224 C CA . GLY B 1 189 ? 10.805 -41.688 -11.016 1 94 189 GLY B CA 1
ATOM 4225 C C . GLY B 1 189 ? 10.461 -40.906 -12.266 1 94 189 GLY B C 1
ATOM 4226 O O . GLY B 1 189 ? 10.109 -41.469 -13.297 1 94 189 GLY B O 1
ATOM 4227 N N . ILE B 1 190 ? 10.539 -39.625 -12.234 1 96.69 190 ILE B N 1
ATOM 4228 C CA . ILE B 1 190 ? 10.227 -38.781 -13.391 1 96.69 190 ILE B CA 1
ATOM 4229 C C . ILE B 1 190 ? 11.477 -38.625 -14.258 1 96.69 190 ILE B C 1
ATOM 4231 O O . ILE B 1 190 ? 12.516 -38.156 -13.781 1 96.69 190 ILE B O 1
ATOM 4235 N N . GLU B 1 191 ? 11.375 -39 -15.516 1 97.25 191 GLU B N 1
ATOM 4236 C CA . GLU B 1 191 ? 12.484 -38.844 -16.453 1 97.25 191 GLU B CA 1
ATOM 4237 C C . GLU B 1 191 ? 12.242 -37.656 -17.406 1 97.25 191 GLU B C 1
ATOM 4239 O O . GLU B 1 191 ? 13.18 -36.969 -17.781 1 97.25 191 GLU B O 1
ATOM 4244 N N . THR B 1 192 ? 11.023 -37.5 -17.812 1 98.19 192 THR B N 1
ATOM 4245 C CA . THR B 1 192 ? 10.641 -36.344 -18.641 1 98.19 192 THR B CA 1
ATOM 4246 C C . THR B 1 192 ? 9.547 -35.531 -17.953 1 98.19 192 THR B C 1
ATOM 4248 O O . THR B 1 192 ? 8.602 -36.094 -17.406 1 98.19 192 THR B O 1
ATOM 4251 N N . LEU B 1 193 ? 9.734 -34.25 -17.906 1 98.56 193 LEU B N 1
ATOM 4252 C CA . LEU B 1 193 ? 8.82 -33.344 -17.25 1 98.56 193 LEU B CA 1
ATOM 4253 C C . LEU B 1 193 ? 8.477 -32.156 -18.156 1 98.56 193 LEU B C 1
ATOM 4255 O O . LEU B 1 193 ? 9.367 -31.5 -18.672 1 98.56 193 LEU B O 1
ATOM 4259 N N . VAL B 1 194 ? 7.203 -31.922 -18.406 1 98.75 194 VAL B N 1
ATOM 4260 C CA . VAL B 1 194 ? 6.793 -30.75 -19.172 1 98.75 194 VAL B CA 1
ATOM 4261 C C . VAL B 1 194 ? 6.285 -29.672 -18.219 1 98.75 194 VAL B C 1
ATOM 4263 O O . VAL B 1 194 ? 5.477 -29.953 -17.328 1 98.75 194 VAL B O 1
ATOM 4266 N N . ASP B 1 195 ? 6.867 -28.5 -18.297 1 98.69 195 ASP B N 1
ATOM 4267 C CA . ASP B 1 195 ? 6.414 -27.312 -17.562 1 98.69 195 ASP B CA 1
ATOM 4268 C C . ASP B 1 195 ? 5.43 -26.5 -18.375 1 98.69 195 ASP B C 1
ATOM 4270 O O . ASP B 1 195 ? 5.812 -25.859 -19.359 1 98.69 195 ASP B O 1
ATOM 4274 N N . ILE B 1 196 ? 4.156 -26.5 -17.969 1 98.56 196 ILE B N 1
ATOM 4275 C CA . ILE B 1 196 ? 3.094 -25.797 -18.672 1 98.56 196 ILE B CA 1
ATOM 4276 C C . ILE B 1 196 ? 3.064 -24.344 -18.234 1 98.56 196 ILE B C 1
ATOM 4278 O O . ILE B 1 196 ? 2.912 -24.047 -17.047 1 98.56 196 ILE B O 1
ATOM 4282 N N . GLY B 1 197 ? 3.143 -23.406 -19.219 1 97.31 197 GLY B N 1
ATOM 4283 C CA . GLY B 1 197 ? 3.305 -22 -18.859 1 97.31 197 GLY B CA 1
ATOM 4284 C C . GLY B 1 197 ? 4.641 -21.703 -18.203 1 97.31 197 GLY B C 1
ATOM 4285 O O . GLY B 1 197 ? 4.699 -21 -17.203 1 97.31 197 GLY B O 1
ATOM 4286 N N . GLY B 1 198 ? 5.688 -22.25 -18.734 1 96.31 198 GLY B N 1
ATOM 4287 C CA . GLY B 1 198 ? 6.973 -22.312 -18.062 1 96.31 198 GLY B CA 1
ATOM 4288 C C . GLY B 1 198 ? 7.777 -21.031 -18.188 1 96.31 198 GLY B C 1
ATOM 4289 O O . GLY B 1 198 ? 8.844 -20.891 -17.594 1 96.31 198 GLY B O 1
ATOM 4290 N N . ASN B 1 199 ? 7.25 -20.094 -18.938 1 94.81 199 ASN B N 1
ATOM 4291 C CA . ASN B 1 199 ? 7.883 -18.797 -19.078 1 94.81 199 ASN B CA 1
ATOM 4292 C C . ASN B 1 199 ? 9.32 -18.922 -19.578 1 94.81 199 ASN B C 1
ATOM 4294 O O . ASN B 1 199 ? 9.57 -19.562 -20.594 1 94.81 199 ASN B O 1
ATOM 4298 N N . ASP B 1 200 ? 10.312 -18.406 -18.844 1 92.62 200 ASP B N 1
ATOM 4299 C CA . ASP B 1 200 ? 11.695 -18.375 -19.328 1 92.62 200 ASP B CA 1
ATOM 4300 C C . ASP B 1 200 ? 12.43 -19.656 -18.953 1 92.62 200 ASP B C 1
ATOM 4302 O O . ASP B 1 200 ? 13.648 -19.75 -19.141 1 92.62 200 ASP B O 1
ATOM 4306 N N . GLY B 1 201 ? 11.742 -20.578 -18.328 1 95.62 201 GLY B N 1
ATOM 4307 C CA . GLY B 1 201 ? 12.32 -21.891 -18.062 1 95.62 201 GLY B CA 1
ATOM 4308 C C . GLY B 1 201 ? 12.992 -21.969 -16.703 1 95.62 201 GLY B C 1
ATOM 4309 O O . GLY B 1 201 ? 13.672 -22.969 -16.391 1 95.62 201 GLY B O 1
ATOM 4310 N N . THR B 1 202 ? 12.805 -21 -15.836 1 94.38 202 THR B N 1
ATOM 4311 C CA . THR B 1 202 ? 13.445 -20.969 -14.531 1 94.38 202 THR B CA 1
ATOM 4312 C C . THR B 1 202 ? 13.078 -22.203 -13.711 1 94.38 202 THR B C 1
ATOM 4314 O O . THR B 1 202 ? 13.922 -22.766 -13.023 1 94.38 202 THR B O 1
ATOM 4317 N N . THR B 1 203 ? 11.828 -22.594 -13.758 1 96.94 203 THR B N 1
ATOM 4318 C CA . THR B 1 203 ? 11.391 -23.781 -13.031 1 96.94 203 THR B CA 1
ATOM 4319 C C . THR B 1 203 ? 12.227 -24.984 -13.438 1 96.94 203 THR B C 1
ATOM 4321 O O . THR B 1 203 ? 12.828 -25.641 -12.578 1 96.94 203 THR B O 1
ATOM 4324 N N . LEU B 1 204 ? 12.344 -25.266 -14.695 1 97.31 204 LEU B N 1
ATOM 4325 C CA . LEU B 1 204 ? 13.031 -26.469 -15.172 1 97.31 204 LEU B CA 1
ATOM 4326 C C . LEU B 1 204 ? 14.539 -26.344 -15 1 97.31 204 LEU B C 1
ATOM 4328 O O . LEU B 1 204 ? 15.227 -27.328 -14.742 1 97.31 204 LEU B O 1
ATOM 4332 N N . ARG B 1 205 ? 15.016 -25.078 -15.234 1 95.5 205 ARG B N 1
ATOM 4333 C CA . ARG B 1 205 ? 16.438 -24.875 -14.984 1 95.5 205 ARG B CA 1
ATOM 4334 C C . ARG B 1 205 ? 16.797 -25.25 -13.555 1 95.5 205 ARG B C 1
ATOM 4336 O O . ARG B 1 205 ? 17.828 -25.891 -13.312 1 95.5 205 ARG B O 1
ATOM 4343 N N . THR B 1 206 ? 16 -24.859 -12.648 1 94.56 206 THR B N 1
ATOM 4344 C CA . THR B 1 206 ? 16.219 -25.156 -11.234 1 94.56 206 THR B CA 1
ATOM 4345 C C . THR B 1 206 ? 16.094 -26.656 -10.969 1 94.56 206 THR B C 1
ATOM 4347 O O . THR B 1 206 ? 16.922 -27.25 -10.281 1 94.56 206 THR B O 1
ATOM 4350 N N . LEU B 1 207 ? 15.141 -27.312 -11.523 1 96.25 207 LEU B N 1
ATOM 4351 C CA . LEU B 1 207 ? 14.859 -28.734 -11.273 1 96.25 207 LEU B CA 1
ATOM 4352 C C . LEU B 1 207 ? 15.922 -29.609 -11.914 1 96.25 207 LEU B C 1
ATOM 4354 O O . LEU B 1 207 ? 16.359 -30.594 -11.312 1 96.25 207 LEU B O 1
ATOM 4358 N N . THR B 1 208 ? 16.297 -29.281 -13.164 1 96.06 208 THR B N 1
ATOM 4359 C CA . THR B 1 208 ? 17.281 -30.125 -13.859 1 96.06 208 THR B CA 1
ATOM 4360 C C . THR B 1 208 ? 18.641 -30.016 -13.203 1 96.06 208 THR B C 1
ATOM 4362 O O . THR B 1 208 ? 19.438 -30.969 -13.258 1 96.06 208 THR B O 1
ATOM 4365 N N . LYS B 1 209 ? 18.906 -28.875 -12.609 1 94.19 209 LYS B N 1
ATOM 4366 C CA . LYS B 1 209 ? 20.125 -28.734 -11.82 1 94.19 209 LYS B CA 1
ATOM 4367 C C . LYS B 1 209 ? 20.078 -29.609 -10.57 1 94.19 209 LYS B C 1
ATOM 4369 O O . LYS B 1 209 ? 21.062 -30.25 -10.227 1 94.19 209 LYS B O 1
ATOM 4374 N N . ALA B 1 210 ? 18.969 -29.703 -9.938 1 95.56 210 ALA B N 1
ATOM 4375 C CA . ALA B 1 210 ? 18.797 -30.484 -8.711 1 95.56 210 ALA B CA 1
ATOM 4376 C C . ALA B 1 210 ? 18.672 -31.969 -9.016 1 95.56 210 ALA B C 1
ATOM 4378 O O . ALA B 1 210 ? 19.109 -32.812 -8.227 1 95.56 210 ALA B O 1
ATOM 4379 N N . PHE B 1 211 ? 18.016 -32.25 -10.125 1 97 211 PHE B N 1
ATOM 4380 C CA . PHE B 1 211 ? 17.781 -33.625 -10.562 1 97 211 PHE B CA 1
ATOM 4381 C C . PHE B 1 211 ? 18.219 -33.812 -12.008 1 97 211 PHE B C 1
ATOM 4383 O O . PHE B 1 211 ? 17.391 -33.875 -12.914 1 97 211 PHE B O 1
ATOM 4390 N N . PRO B 1 212 ? 19.422 -34.125 -12.266 1 95.94 212 PRO B N 1
ATOM 4391 C CA . PRO B 1 212 ? 19.984 -34.156 -13.625 1 95.94 212 PRO B CA 1
ATOM 4392 C C . PRO B 1 212 ? 19.359 -35.25 -14.492 1 95.94 212 PRO B C 1
ATOM 4394 O O . PRO B 1 212 ? 19.469 -35.188 -15.727 1 95.94 212 PRO B O 1
ATOM 4397 N N . ARG B 1 213 ? 18.812 -36.188 -13.898 1 96.12 213 ARG B N 1
ATOM 4398 C CA . ARG B 1 213 ? 18.172 -37.25 -14.648 1 96.12 213 ARG B CA 1
ATOM 4399 C C . ARG B 1 213 ? 16.938 -36.75 -15.383 1 96.12 213 ARG B C 1
ATOM 4401 O O . ARG B 1 213 ? 16.5 -37.375 -16.359 1 96.12 213 ARG B O 1
ATOM 4408 N N . ILE B 1 214 ? 16.359 -35.688 -14.992 1 97.44 214 ILE B N 1
ATOM 4409 C CA . ILE B 1 214 ? 15.109 -35.156 -15.555 1 97.44 214 ILE B CA 1
ATOM 4410 C C . ILE B 1 214 ? 15.406 -34.406 -16.844 1 97.44 214 ILE B C 1
ATOM 4412 O O . ILE B 1 214 ? 16.297 -33.531 -16.875 1 97.44 214 ILE B O 1
ATOM 4416 N N . ARG B 1 215 ? 14.766 -34.75 -17.875 1 98.12 215 ARG B N 1
ATOM 4417 C CA . ARG B 1 215 ? 14.719 -33.969 -19.109 1 98.12 215 ARG B CA 1
ATOM 4418 C C . ARG B 1 215 ? 13.461 -33.125 -19.156 1 98.12 215 ARG B C 1
ATOM 4420 O O . ARG B 1 215 ? 12.344 -33.625 -19.047 1 98.12 215 ARG B O 1
ATOM 4427 N N . GLY B 1 216 ? 13.672 -31.844 -19.344 1 98.12 216 GLY B N 1
ATOM 4428 C CA . GLY B 1 216 ? 12.562 -30.906 -19.234 1 98.12 216 GLY B CA 1
ATOM 4429 C C . GLY B 1 216 ? 12.102 -30.359 -20.562 1 98.12 216 GLY B C 1
ATOM 4430 O O . GLY B 1 216 ? 12.914 -30.125 -21.453 1 98.12 216 GLY B O 1
ATOM 4431 N N . ILE B 1 217 ? 10.836 -30.172 -20.734 1 98.56 217 ILE B N 1
ATOM 4432 C CA . ILE B 1 217 ? 10.211 -29.438 -21.828 1 98.56 217 ILE B CA 1
ATOM 4433 C C . ILE B 1 217 ? 9.539 -28.172 -21.297 1 98.56 217 ILE B C 1
ATOM 4435 O O . ILE B 1 217 ? 8.531 -28.25 -20.594 1 98.56 217 ILE B O 1
ATOM 4439 N N . ASN B 1 218 ? 10.141 -27.016 -21.562 1 98.56 218 ASN B N 1
ATOM 4440 C CA . ASN B 1 218 ? 9.523 -25.75 -21.219 1 98.56 218 ASN B CA 1
ATOM 4441 C C . ASN B 1 218 ? 8.492 -25.328 -22.266 1 98.56 218 ASN B C 1
ATOM 4443 O O . ASN B 1 218 ? 8.852 -24.953 -23.375 1 98.56 218 ASN B O 1
ATOM 4447 N N . PHE B 1 219 ? 7.238 -25.375 -21.859 1 98.56 219 PHE B N 1
ATOM 4448 C CA . PHE B 1 219 ? 6.148 -25.156 -22.812 1 98.56 219 PHE B CA 1
ATOM 4449 C C . PHE B 1 219 ? 5.41 -23.859 -22.5 1 98.56 219 PHE B C 1
ATOM 4451 O O . PHE B 1 219 ? 4.84 -23.703 -21.422 1 98.56 219 PHE B O 1
ATOM 4458 N N . ASP B 1 220 ? 5.418 -22.938 -23.406 1 97.5 220 ASP B N 1
ATOM 4459 C CA . ASP B 1 220 ? 4.727 -21.656 -23.328 1 97.5 220 ASP B CA 1
ATOM 4460 C C . ASP B 1 220 ? 4.438 -21.094 -24.719 1 97.5 220 ASP B C 1
ATOM 4462 O O . ASP B 1 220 ? 4.742 -21.734 -25.719 1 97.5 220 ASP B O 1
ATOM 4466 N N . LEU B 1 221 ? 3.736 -19.984 -24.781 1 95.12 221 LEU B N 1
ATOM 4467 C CA . LEU B 1 221 ? 3.473 -19.344 -26.062 1 95.12 221 LEU B CA 1
ATOM 4468 C C . LEU B 1 221 ? 4.77 -19.094 -26.828 1 95.12 221 LEU B C 1
ATOM 4470 O O . LEU B 1 221 ? 5.82 -18.859 -26.219 1 95.12 221 LEU B O 1
ATOM 4474 N N . PRO B 1 222 ? 4.715 -19.062 -28.141 1 94.19 222 PRO B N 1
ATOM 4475 C CA . PRO B 1 222 ? 5.922 -18.938 -28.953 1 94.19 222 PRO B CA 1
ATOM 4476 C C . PRO B 1 222 ? 6.719 -17.672 -28.625 1 94.19 222 PRO B C 1
ATOM 4478 O O . PRO B 1 222 ? 7.941 -17.719 -28.469 1 94.19 222 PRO B O 1
ATOM 4481 N N . HIS B 1 223 ? 6.059 -16.578 -28.438 1 90.06 223 HIS B N 1
ATOM 4482 C CA . HIS B 1 223 ? 6.758 -15.312 -28.219 1 90.06 223 HIS B CA 1
ATOM 4483 C C . HIS B 1 223 ? 7.406 -15.281 -26.828 1 90.06 223 HIS B C 1
ATOM 4485 O O . HIS B 1 223 ? 8.305 -14.469 -26.594 1 90.06 223 HIS B O 1
ATOM 4491 N N . VAL B 1 224 ? 6.953 -16.156 -25.969 1 92.38 224 VAL B N 1
ATOM 4492 C CA . VAL B 1 224 ? 7.488 -16.203 -24.609 1 92.38 224 VAL B CA 1
ATOM 4493 C C . VAL B 1 224 ? 8.75 -17.062 -24.594 1 92.38 224 VAL B C 1
ATOM 4495 O O . VAL B 1 224 ? 9.781 -16.656 -24.062 1 92.38 224 VAL B O 1
ATOM 4498 N N . VAL B 1 225 ? 8.75 -18.25 -25.188 1 93.44 225 VAL B N 1
ATOM 4499 C CA . VAL B 1 225 ? 9.844 -19.219 -25.062 1 93.44 225 VAL B CA 1
ATOM 4500 C C . VAL B 1 225 ? 10.977 -18.828 -26.016 1 93.44 225 VAL B C 1
ATOM 4502 O O . VAL B 1 225 ? 12.117 -19.281 -25.844 1 93.44 225 VAL B O 1
ATOM 4505 N N . CYS B 1 226 ? 10.641 -17.969 -26.969 1 90.56 226 CYS B N 1
ATOM 4506 C CA . CYS B 1 226 ? 11.648 -17.625 -27.969 1 90.56 226 CYS B CA 1
ATOM 4507 C C . CYS B 1 226 ? 12.781 -16.828 -27.344 1 90.56 226 CYS B C 1
ATOM 4509 O O . CYS B 1 226 ? 13.906 -16.812 -27.859 1 90.56 226 CYS B O 1
ATOM 4511 N N . VAL B 1 227 ? 12.484 -16.203 -26.188 1 87.62 227 VAL B N 1
ATOM 4512 C CA . VAL B 1 227 ? 13.508 -15.367 -25.578 1 87.62 227 VAL B CA 1
ATOM 4513 C C . VAL B 1 227 ? 14.109 -16.094 -24.359 1 87.62 227 VAL B C 1
ATOM 4515 O O . VAL B 1 227 ? 14.914 -15.516 -23.625 1 87.62 227 VAL B O 1
ATOM 4518 N N . ALA B 1 228 ? 13.734 -17.312 -24.141 1 92.44 228 ALA B N 1
ATOM 4519 C CA . ALA B 1 228 ? 14.227 -18.078 -22.984 1 92.44 228 ALA B CA 1
ATOM 4520 C C . ALA B 1 228 ? 15.672 -18.516 -23.203 1 92.44 228 ALA B C 1
ATOM 4522 O O . ALA B 1 228 ? 16.062 -18.891 -24.312 1 92.44 228 ALA B O 1
ATOM 4523 N N . GLU B 1 229 ? 16.438 -18.453 -22.188 1 91.12 229 GLU B N 1
ATOM 4524 C CA . GLU B 1 229 ? 17.828 -18.844 -22.266 1 91.12 229 GLU B CA 1
ATOM 4525 C C . GLU B 1 229 ? 17.969 -20.359 -22.406 1 91.12 229 GLU B C 1
ATOM 4527 O O . GLU B 1 229 ? 17.219 -21.125 -21.766 1 91.12 229 GLU B O 1
ATOM 4532 N N . LYS B 1 230 ? 18.922 -20.719 -23.234 1 92.75 230 LYS B N 1
ATOM 4533 C CA . LYS B 1 230 ? 19.203 -22.141 -23.375 1 92.75 230 LYS B CA 1
ATOM 4534 C C . LYS B 1 230 ? 19.703 -22.734 -22.078 1 92.75 230 LYS B C 1
ATOM 4536 O O . LYS B 1 230 ? 20.453 -22.094 -21.344 1 92.75 230 LYS B O 1
ATOM 4541 N N . CYS B 1 231 ? 19.25 -23.859 -21.812 1 92.25 231 CYS B N 1
ATOM 4542 C CA . CYS B 1 231 ? 19.641 -24.578 -20.625 1 92.25 231 CYS B CA 1
ATOM 4543 C C . CYS B 1 231 ? 19.797 -26.078 -20.906 1 92.25 231 CYS B C 1
ATOM 4545 O O . CYS B 1 231 ? 18.969 -26.656 -21.609 1 92.25 231 CYS B O 1
ATOM 4547 N N . HIS B 1 232 ? 20.891 -26.625 -20.359 1 92.38 232 HIS B N 1
ATOM 4548 C CA . HIS B 1 232 ? 21.125 -28.047 -20.547 1 92.38 232 HIS B CA 1
ATOM 4549 C C . HIS B 1 232 ? 19.984 -28.875 -19.984 1 92.38 232 HIS B C 1
ATOM 4551 O O . HIS B 1 232 ? 19.547 -28.656 -18.859 1 92.38 232 HIS B O 1
ATOM 4557 N N . GLY B 1 233 ? 19.484 -29.797 -20.797 1 95.44 233 GLY B N 1
ATOM 4558 C CA . GLY B 1 233 ? 18.438 -30.719 -20.344 1 95.44 233 GLY B CA 1
ATOM 4559 C C . GLY B 1 233 ? 17.047 -30.141 -20.516 1 95.44 233 GLY B C 1
ATOM 4560 O O . GLY B 1 233 ? 16.062 -30.797 -20.156 1 95.44 233 GLY B O 1
ATOM 4561 N N . VAL B 1 234 ? 16.938 -28.906 -21.047 1 97.69 234 VAL B N 1
ATOM 4562 C CA . VAL B 1 234 ? 15.633 -28.266 -21.188 1 97.69 234 VAL B CA 1
ATOM 4563 C C . VAL B 1 234 ? 15.398 -27.891 -22.656 1 97.69 234 VAL B C 1
ATOM 4565 O O . VAL B 1 234 ? 16.25 -27.25 -23.281 1 97.69 234 VAL B O 1
ATOM 4568 N N . GLU B 1 235 ? 14.383 -28.312 -23.188 1 97.56 235 GLU B N 1
ATOM 4569 C CA . GLU B 1 235 ? 13.93 -27.906 -24.516 1 97.56 235 GLU B CA 1
ATOM 4570 C C . GLU B 1 235 ? 12.797 -26.891 -24.422 1 97.56 235 GLU B C 1
ATOM 4572 O O . GLU B 1 235 ? 11.836 -27.094 -23.672 1 97.56 235 GLU B O 1
ATOM 4577 N N . HIS B 1 236 ? 12.914 -25.781 -25.172 1 97.81 236 HIS B N 1
ATOM 4578 C CA . HIS B 1 236 ? 11.859 -24.766 -25.219 1 97.81 236 HIS B CA 1
ATOM 4579 C C . HIS B 1 236 ? 10.914 -25.016 -26.391 1 97.81 236 HIS B C 1
ATOM 4581 O O . HIS B 1 236 ? 11.344 -25.078 -27.547 1 97.81 236 HIS B O 1
ATOM 4587 N N . VAL B 1 237 ? 9.68 -25.188 -26.094 1 97.94 237 VAL B N 1
ATOM 4588 C CA . VAL B 1 237 ? 8.695 -25.547 -27.109 1 97.94 237 VAL B CA 1
ATOM 4589 C C . VAL B 1 237 ? 7.547 -24.531 -27.078 1 97.94 237 VAL B C 1
ATOM 4591 O O . VAL B 1 237 ? 6.949 -24.297 -26.016 1 97.94 237 VAL B O 1
ATOM 4594 N N . GLY B 1 238 ? 7.223 -23.891 -28.203 1 97.5 238 GLY B N 1
ATOM 4595 C CA . GLY B 1 238 ? 6.129 -22.938 -28.312 1 97.5 238 GLY B CA 1
ATOM 4596 C C . GLY B 1 238 ? 4.797 -23.594 -28.625 1 97.5 238 GLY B C 1
ATOM 4597 O O . GLY B 1 238 ? 4.723 -24.5 -29.453 1 97.5 238 GLY B O 1
ATOM 4598 N N . GLY B 1 239 ? 3.746 -23.203 -27.922 1 97.38 239 GLY B N 1
ATOM 4599 C CA . GLY B 1 239 ? 2.396 -23.688 -28.156 1 97.38 239 GLY B CA 1
ATOM 4600 C C . GLY B 1 239 ? 1.381 -23.141 -27.172 1 97.38 239 GLY B C 1
ATOM 4601 O O . GLY B 1 239 ? 1.736 -22.391 -26.25 1 97.38 239 GLY B O 1
ATOM 4602 N N . ASP B 1 240 ? 0.12 -23.453 -27.438 1 97.5 240 ASP B N 1
ATOM 4603 C CA . ASP B 1 240 ? -0.994 -23.016 -26.594 1 97.5 240 ASP B CA 1
ATOM 4604 C C . ASP B 1 240 ? -1.516 -24.172 -25.734 1 97.5 240 ASP B C 1
ATOM 4606 O O . ASP B 1 240 ? -1.974 -25.188 -26.266 1 97.5 240 ASP B O 1
ATOM 4610 N N . MET B 1 241 ? -1.463 -23.969 -24.422 1 98.06 241 MET B N 1
ATOM 4611 C CA . MET B 1 241 ? -1.828 -25.031 -23.484 1 98.06 241 MET B CA 1
ATOM 4612 C C . MET B 1 241 ? -3.299 -25.406 -23.625 1 98.06 241 MET B C 1
ATOM 4614 O O . MET B 1 241 ? -3.725 -26.453 -23.156 1 98.06 241 MET B O 1
ATOM 4618 N N . PHE B 1 242 ? -4.113 -24.562 -24.234 1 97.88 242 PHE B N 1
ATOM 4619 C CA . PHE B 1 242 ? -5.527 -24.844 -24.438 1 97.88 242 PHE B CA 1
ATOM 4620 C C . PHE B 1 242 ? -5.723 -25.797 -25.609 1 97.88 242 PHE B C 1
ATOM 4622 O O . PHE B 1 242 ? -6.734 -26.5 -25.688 1 97.88 242 PHE B O 1
ATOM 4629 N N . ASP B 1 243 ? -4.773 -25.797 -26.5 1 97.44 243 ASP B N 1
ATOM 4630 C CA . ASP B 1 243 ? -4.844 -26.672 -27.672 1 97.44 243 ASP B CA 1
ATOM 4631 C C . ASP B 1 243 ? -4.277 -28.047 -27.344 1 97.44 243 ASP B C 1
ATOM 4633 O O . ASP B 1 243 ? -4.785 -29.062 -27.828 1 97.44 243 ASP B O 1
ATOM 4637 N N . GLY B 1 244 ? -3.254 -28.094 -26.641 1 97.19 244 GLY B N 1
ATOM 4638 C CA . GLY B 1 244 ? -2.557 -29.312 -26.25 1 97.19 244 GLY B CA 1
ATOM 4639 C C . GLY B 1 244 ? -1.197 -29.047 -25.641 1 97.19 244 GLY B C 1
ATOM 4640 O O . GLY B 1 244 ? -0.668 -27.938 -25.734 1 97.19 244 GLY B O 1
ATOM 4641 N N . VAL B 1 245 ? -0.686 -30.141 -25.016 1 97.75 245 VAL B N 1
ATOM 4642 C CA . VAL B 1 245 ? 0.628 -30 -24.391 1 97.75 245 VAL B CA 1
ATOM 4643 C C . VAL B 1 245 ? 1.516 -31.172 -24.766 1 97.75 245 VAL B C 1
ATOM 4645 O O . VAL B 1 245 ? 1.016 -32.25 -25.141 1 97.75 245 VAL B O 1
ATOM 4648 N N . PRO B 1 246 ? 2.807 -31 -24.781 1 98.31 246 PRO B N 1
ATOM 4649 C CA . PRO B 1 246 ? 3.727 -32.094 -25.125 1 98.31 246 PRO B CA 1
ATOM 4650 C C . PRO B 1 246 ? 3.629 -33.281 -24.156 1 98.31 246 PRO B C 1
ATOM 4652 O O . PRO B 1 246 ? 3.352 -33.094 -22.969 1 98.31 246 PRO B O 1
ATOM 4655 N N . GLU B 1 247 ? 3.928 -34.469 -24.719 1 97.81 247 GLU B N 1
ATOM 4656 C CA . GLU B 1 247 ? 3.904 -35.656 -23.906 1 97.81 247 GLU B CA 1
ATOM 4657 C C . GLU B 1 247 ? 5.113 -35.719 -22.969 1 97.81 247 GLU B C 1
ATOM 4659 O O . GLU B 1 247 ? 6.219 -35.344 -23.359 1 97.81 247 GLU B O 1
ATOM 4664 N N . ALA B 1 248 ? 4.922 -36.25 -21.766 1 98.19 248 ALA B N 1
ATOM 4665 C CA . ALA B 1 248 ? 5.98 -36.438 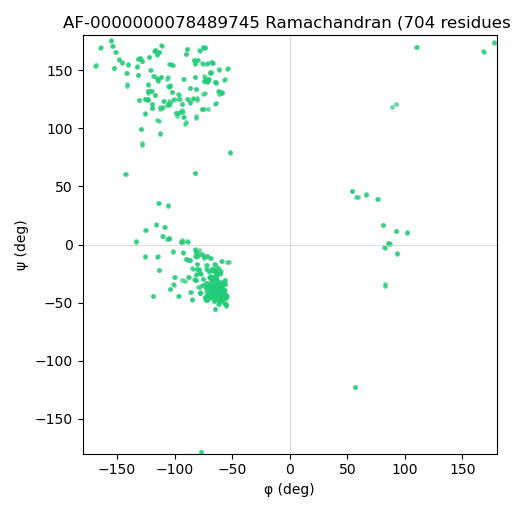-20.766 1 98.19 248 ALA B CA 1
ATOM 4666 C C . ALA B 1 248 ? 5.527 -37.375 -19.672 1 98.19 248 ALA B C 1
ATOM 4668 O O . ALA B 1 248 ? 4.363 -37.781 -19.625 1 98.19 248 ALA B O 1
ATOM 4669 N N . ASP B 1 249 ? 6.48 -37.812 -18.797 1 97.69 249 ASP B N 1
ATOM 4670 C CA . ASP B 1 249 ? 6.137 -38.625 -17.641 1 97.69 249 ASP B CA 1
ATOM 4671 C C . ASP B 1 249 ? 5.215 -37.875 -16.688 1 97.69 249 ASP B C 1
ATOM 4673 O O . ASP B 1 249 ? 4.305 -38.469 -16.109 1 97.69 249 ASP B O 1
ATOM 4677 N N . ALA B 1 250 ? 5.48 -36.594 -16.531 1 98.38 250 ALA B N 1
ATOM 4678 C CA . ALA B 1 250 ? 4.707 -35.75 -15.641 1 98.38 250 ALA B CA 1
ATOM 4679 C C . ALA B 1 250 ? 4.648 -34.312 -16.156 1 98.38 250 ALA B C 1
ATOM 4681 O O . ALA B 1 250 ? 5.41 -33.938 -17.062 1 98.38 250 ALA B O 1
ATOM 4682 N N . ALA B 1 251 ? 3.691 -33.625 -15.703 1 98.75 251 ALA B N 1
ATOM 4683 C CA . ALA B 1 251 ? 3.559 -32.188 -15.992 1 98.75 251 ALA B CA 1
ATOM 4684 C C . ALA B 1 251 ? 3.627 -31.375 -14.711 1 98.75 251 ALA B C 1
ATOM 4686 O O . ALA B 1 251 ? 3.203 -31.828 -13.648 1 98.75 251 ALA B O 1
ATOM 4687 N N . ILE B 1 252 ? 4.207 -30.219 -14.812 1 98.75 252 ILE B N 1
ATOM 4688 C CA . ILE B 1 252 ? 4.199 -29.281 -13.703 1 98.75 252 ILE B CA 1
ATOM 4689 C C . ILE B 1 252 ? 3.58 -27.953 -14.156 1 98.75 252 ILE B C 1
ATOM 4691 O O . ILE B 1 252 ? 3.84 -27.484 -15.266 1 98.75 252 ILE B O 1
ATOM 4695 N N . ILE B 1 253 ? 2.676 -27.422 -13.391 1 98.69 253 ILE B N 1
ATOM 4696 C CA . ILE B 1 253 ? 2.012 -26.141 -13.609 1 98.69 253 ILE B CA 1
ATOM 4697 C C . ILE B 1 253 ? 2.164 -25.266 -12.367 1 98.69 253 ILE B C 1
ATOM 4699 O O . ILE B 1 253 ? 1.624 -25.578 -11.305 1 98.69 253 ILE B O 1
ATOM 4703 N N . LYS B 1 254 ? 2.891 -24.219 -12.492 1 98.12 254 LYS B N 1
ATOM 4704 C CA . LYS B 1 254 ? 3.145 -23.344 -11.344 1 98.12 254 LYS B CA 1
ATOM 4705 C C . LYS B 1 254 ? 2.621 -21.938 -11.602 1 98.12 254 LYS B C 1
ATOM 4707 O O . LYS B 1 254 ? 3.131 -21.234 -12.469 1 98.12 254 LYS B O 1
ATOM 4712 N N . TRP B 1 255 ? 1.642 -21.469 -10.789 1 97.12 255 TRP B N 1
ATOM 4713 C CA . TRP B 1 255 ? 1.096 -20.109 -10.828 1 97.12 255 TRP B CA 1
ATOM 4714 C C . TRP B 1 255 ? 0.621 -19.766 -12.234 1 97.12 255 TRP B C 1
ATOM 4716 O O . TRP B 1 255 ? 0.951 -18.688 -12.758 1 97.12 255 TRP B O 1
ATOM 4726 N N . VAL B 1 256 ? -0.077 -20.656 -12.828 1 98.06 256 VAL B N 1
ATOM 4727 C CA . VAL B 1 256 ? -0.673 -20.484 -14.148 1 98.06 256 VAL B CA 1
ATOM 4728 C C . VAL B 1 256 ? -2.193 -20.594 -14.047 1 98.06 256 VAL B C 1
ATOM 4730 O O . VAL B 1 256 ? -2.922 -19.781 -14.609 1 98.06 256 VAL B O 1
ATOM 4733 N N . LEU B 1 257 ? -2.656 -21.594 -13.297 1 98.69 257 LEU B N 1
ATOM 4734 C CA . LEU B 1 257 ? -4.078 -21.922 -13.289 1 98.69 257 LEU B CA 1
ATOM 4735 C C . LEU B 1 257 ? -4.887 -20.828 -12.602 1 98.69 257 LEU B C 1
ATOM 4737 O O . LEU B 1 257 ? -6.047 -20.609 -12.945 1 98.69 257 LEU B O 1
ATOM 4741 N N . HIS B 1 258 ? -4.281 -20.109 -11.664 1 98.25 258 HIS B N 1
ATOM 4742 C CA . HIS B 1 258 ? -5.012 -19.062 -10.961 1 98.25 258 HIS B CA 1
ATOM 4743 C C . HIS B 1 258 ? -5.328 -17.891 -11.898 1 98.25 258 HIS B C 1
ATOM 4745 O O . HIS B 1 258 ? -6.137 -17.031 -11.562 1 98.25 258 HIS B O 1
ATOM 4751 N N . ASP B 1 259 ? -4.738 -17.844 -13.086 1 97.75 259 ASP B N 1
ATOM 4752 C CA . ASP B 1 259 ? -5.031 -16.797 -14.07 1 97.75 259 ASP B CA 1
ATOM 4753 C C . ASP B 1 259 ? -6.387 -17.031 -14.734 1 97.75 259 ASP B C 1
ATOM 4755 O O . ASP B 1 259 ? -6.906 -16.156 -15.414 1 97.75 259 ASP B O 1
ATOM 4759 N N . TRP B 1 260 ? -7.008 -18.203 -14.492 1 98.06 260 TRP B N 1
ATOM 4760 C CA . TRP B 1 260 ? -8.133 -18.641 -15.312 1 98.06 260 TRP B CA 1
ATOM 4761 C C . TRP B 1 260 ? -9.312 -19.062 -14.445 1 98.06 260 TRP B C 1
ATOM 4763 O O . TRP B 1 260 ? -9.141 -19.359 -13.258 1 98.06 260 TRP B O 1
ATOM 4773 N N . GLY B 1 261 ? -10.469 -19.078 -15.086 1 97.44 261 GLY B N 1
ATOM 4774 C CA . GLY B 1 261 ? -11.656 -19.609 -14.43 1 97.44 261 GLY B CA 1
ATOM 4775 C C . GLY B 1 261 ? -11.68 -21.125 -14.391 1 97.44 261 GLY B C 1
ATOM 4776 O O . GLY B 1 261 ? -10.75 -21.781 -14.859 1 97.44 261 GLY B O 1
ATOM 4777 N N . ASP B 1 262 ? -12.719 -21.672 -13.859 1 98.12 262 ASP B N 1
ATOM 4778 C CA . ASP B 1 262 ? -12.82 -23.109 -13.664 1 98.12 262 ASP B CA 1
ATOM 4779 C C . ASP B 1 262 ? -12.844 -23.859 -15 1 98.12 262 ASP B C 1
ATOM 4781 O O . ASP B 1 262 ? -12.148 -24.859 -15.164 1 98.12 262 ASP B O 1
ATOM 4785 N N . ASP B 1 263 ? -13.609 -23.359 -15.953 1 98.25 263 ASP B N 1
ATOM 4786 C CA . ASP B 1 263 ? -13.734 -24.031 -17.234 1 98.25 263 ASP B CA 1
ATOM 4787 C C . ASP B 1 263 ? -12.391 -24.109 -17.953 1 98.25 263 ASP B C 1
ATOM 4789 O O . ASP B 1 263 ? -12.039 -25.156 -18.516 1 98.25 263 ASP B O 1
ATOM 4793 N N . GLU B 1 264 ? -11.703 -23.016 -17.953 1 98.31 264 GLU B N 1
ATOM 4794 C CA . GLU B 1 264 ? -10.383 -22.984 -18.578 1 98.31 264 GLU B CA 1
ATOM 4795 C C . GLU B 1 264 ? -9.406 -23.906 -17.859 1 98.31 264 GLU B C 1
ATOM 4797 O O . GLU B 1 264 ? -8.625 -24.609 -18.5 1 98.31 264 GLU B O 1
ATOM 4802 N N . CYS B 1 265 ? -9.438 -23.906 -16.547 1 98.69 265 CYS B N 1
ATOM 4803 C CA . CYS B 1 265 ? -8.562 -24.781 -15.766 1 98.69 265 CYS B CA 1
ATOM 4804 C C . CYS B 1 265 ? -8.828 -26.25 -16.062 1 98.69 265 CYS B C 1
ATOM 4806 O O . CYS B 1 265 ? -7.895 -27.031 -16.219 1 98.69 265 CYS B O 1
ATOM 4808 N N . ILE B 1 266 ? -10.086 -26.609 -16.125 1 98.75 266 ILE B N 1
ATOM 4809 C CA . ILE B 1 266 ? -10.477 -27.969 -16.422 1 98.75 266 ILE B CA 1
ATOM 4810 C C . ILE B 1 266 ? -9.945 -28.375 -17.797 1 98.75 266 ILE B C 1
ATOM 4812 O O . ILE B 1 266 ? -9.398 -29.469 -17.953 1 98.75 266 ILE B O 1
ATOM 4816 N N . LYS B 1 267 ? -10.062 -27.5 -18.75 1 98.69 267 LYS B N 1
ATOM 4817 C CA . LYS B 1 267 ? -9.562 -27.766 -20.094 1 98.69 267 LYS B CA 1
ATOM 4818 C C . LYS B 1 267 ? -8.055 -28 -20.078 1 98.69 267 LYS B C 1
ATOM 4820 O O . LYS B 1 267 ? -7.566 -28.969 -20.672 1 98.69 267 LYS B O 1
ATOM 4825 N N . ILE B 1 268 ? -7.277 -27.109 -19.422 1 98.75 268 ILE B N 1
ATOM 4826 C CA . ILE B 1 268 ? -5.824 -27.234 -19.344 1 98.75 268 ILE B CA 1
ATOM 4827 C C . ILE B 1 268 ? -5.445 -28.547 -18.656 1 98.75 268 ILE B C 1
ATOM 4829 O O . ILE B 1 268 ? -4.574 -29.266 -19.141 1 98.75 268 ILE B O 1
ATOM 4833 N N . LEU B 1 269 ? -6.121 -28.859 -17.578 1 98.75 269 LEU B N 1
ATOM 4834 C CA . LEU B 1 269 ? -5.816 -30.062 -16.797 1 98.75 269 LEU B CA 1
ATOM 4835 C C . LEU B 1 269 ? -6.148 -31.312 -17.594 1 98.75 269 LEU B C 1
ATOM 4837 O O . LEU B 1 269 ? -5.438 -32.312 -17.5 1 98.75 269 LEU B O 1
ATOM 4841 N N . LYS B 1 270 ? -7.227 -31.297 -18.359 1 98.38 270 LYS B N 1
ATOM 4842 C CA . LYS B 1 270 ? -7.547 -32.438 -19.234 1 98.38 270 LYS B CA 1
ATOM 4843 C C . LYS B 1 270 ? -6.445 -32.656 -20.266 1 98.38 270 LYS B C 1
ATOM 4845 O O . LYS B 1 270 ? -6.055 -33.781 -20.516 1 98.38 270 LYS B O 1
ATOM 4850 N N . ASN B 1 271 ? -6.016 -31.547 -20.891 1 98.44 271 ASN B N 1
ATOM 4851 C CA . ASN B 1 271 ? -4.922 -31.656 -21.844 1 98.44 271 ASN B CA 1
ATOM 4852 C C . ASN B 1 271 ? -3.662 -32.219 -21.203 1 98.44 271 ASN B C 1
ATOM 4854 O O . ASN B 1 271 ? -2.951 -33.031 -21.828 1 98.44 271 ASN B O 1
ATOM 4858 N N . CYS B 1 272 ? -3.389 -31.859 -19.953 1 98.38 272 CYS B N 1
ATOM 4859 C CA . CYS B 1 272 ? -2.238 -32.375 -19.234 1 98.38 272 CYS B CA 1
ATOM 4860 C C . CYS B 1 272 ? -2.42 -33.875 -18.953 1 98.38 272 CYS B C 1
ATOM 4862 O O . CYS B 1 272 ? -1.484 -34.656 -19.109 1 98.38 272 CYS B O 1
ATOM 4864 N N . LYS B 1 273 ? -3.596 -34.25 -18.484 1 97.31 273 LYS B N 1
ATOM 4865 C CA . LYS B 1 273 ? -3.889 -35.625 -18.172 1 97.31 273 LYS B CA 1
ATOM 4866 C C . LYS B 1 273 ? -3.664 -36.531 -19.391 1 97.31 273 LYS B C 1
ATOM 4868 O O . LYS B 1 273 ? -3.121 -37.625 -19.266 1 97.31 273 LYS B O 1
ATOM 4873 N N . GLU B 1 274 ? -4.043 -36.031 -20.531 1 96.62 274 GLU B N 1
ATOM 4874 C CA . GLU B 1 274 ? -3.893 -36.781 -21.781 1 96.62 274 GLU B CA 1
ATOM 4875 C C . GLU B 1 274 ? -2.424 -36.906 -22.172 1 96.62 274 GLU B C 1
ATOM 4877 O O . GLU B 1 274 ? -2.033 -37.875 -22.812 1 96.62 274 GLU B O 1
ATOM 4882 N N . ALA B 1 275 ? -1.633 -35.969 -21.781 1 97 275 ALA B N 1
ATOM 4883 C CA . ALA B 1 275 ? -0.25 -35.875 -22.25 1 97 275 ALA B CA 1
ATOM 4884 C C . ALA B 1 275 ? 0.68 -36.719 -21.359 1 97 275 ALA B C 1
ATOM 4886 O O . ALA B 1 275 ? 1.74 -37.156 -21.797 1 97 275 ALA B O 1
ATOM 4887 N N . ILE B 1 276 ? 0.337 -36.906 -20.094 1 96.62 276 ILE B N 1
ATOM 4888 C CA . ILE B 1 276 ? 1.24 -37.594 -19.172 1 96.62 276 ILE B CA 1
ATOM 4889 C C . ILE B 1 276 ? 1.092 -39.094 -19.328 1 96.62 276 ILE B C 1
ATOM 4891 O O . ILE B 1 276 ? 0.071 -39.562 -19.828 1 96.62 276 ILE B O 1
ATOM 4895 N N . THR B 1 277 ? 2.209 -39.812 -18.922 1 90.12 277 THR B N 1
ATOM 4896 C CA . THR B 1 277 ? 2.209 -41.25 -19.047 1 90.12 277 THR B CA 1
ATOM 4897 C C . THR B 1 277 ? 1.032 -41.875 -18.281 1 90.12 277 THR B C 1
ATOM 4899 O O . THR B 1 277 ? 0.727 -41.438 -17.156 1 90.12 277 THR B O 1
ATOM 4902 N N . LYS B 1 278 ? 0.54 -42.875 -18.938 1 84.44 278 LYS B N 1
ATOM 4903 C CA . LYS B 1 278 ? -0.62 -43.531 -18.344 1 84.44 278 LYS B CA 1
ATOM 4904 C C . LYS B 1 278 ? -0.222 -44.344 -17.125 1 84.44 278 LYS B C 1
ATOM 4906 O O . LYS B 1 278 ? 0.86 -44.938 -17.078 1 84.44 278 LYS B O 1
ATOM 4911 N N . ASP B 1 279 ? -0.851 -44.438 -16.094 1 81.88 279 ASP B N 1
ATOM 4912 C CA . ASP B 1 279 ? -0.766 -45.25 -14.891 1 81.88 279 ASP B CA 1
ATOM 4913 C C . ASP B 1 279 ? 0.244 -44.688 -13.898 1 81.88 279 ASP B C 1
ATOM 4915 O O . ASP B 1 279 ? 0.059 -44.781 -12.688 1 81.88 279 ASP B O 1
ATOM 4919 N N . LYS B 1 280 ? 1.357 -44.062 -14.531 1 87.94 280 LYS B N 1
ATOM 4920 C CA . LYS B 1 280 ? 2.387 -43.625 -13.594 1 87.94 280 LYS B CA 1
ATOM 4921 C C . LYS B 1 280 ? 2.523 -42.094 -13.602 1 87.94 280 LYS B C 1
ATOM 4923 O O . LYS B 1 280 ? 3.191 -41.531 -12.742 1 87.94 280 LYS B O 1
ATOM 4928 N N . GLY B 1 281 ? 1.935 -41.5 -14.5 1 93.75 281 GLY B N 1
ATOM 4929 C CA . GLY B 1 281 ? 2.1 -40.062 -14.656 1 93.75 281 GLY B CA 1
ATOM 4930 C C . GLY B 1 281 ? 1.325 -39.25 -13.633 1 93.75 281 GLY B C 1
ATOM 4931 O O . GLY B 1 281 ? 0.42 -39.781 -12.977 1 93.75 281 GLY B O 1
ATOM 4932 N N . LYS B 1 282 ? 1.732 -38.031 -13.352 1 97.06 282 LYS B N 1
ATOM 4933 C CA . LYS B 1 282 ? 1.025 -37.125 -12.461 1 97.06 282 LYS B CA 1
ATOM 4934 C C . LYS B 1 282 ? 1.163 -35.688 -12.938 1 97.06 282 LYS B C 1
ATOM 4936 O O . LYS B 1 282 ? 2.061 -35.375 -13.711 1 97.06 282 LYS B O 1
ATOM 4941 N N . VAL B 1 283 ? 0.246 -34.938 -12.539 1 98.5 283 VAL B N 1
ATOM 4942 C CA . VAL B 1 283 ? 0.325 -33.5 -12.742 1 98.5 283 VAL B CA 1
ATOM 4943 C C . VAL B 1 283 ? 0.645 -32.812 -11.414 1 98.5 283 VAL B C 1
ATOM 4945 O O . VAL B 1 283 ? -0.063 -33 -10.422 1 98.5 283 VAL B O 1
ATOM 4948 N N . ILE B 1 284 ? 1.763 -32.094 -11.406 1 98.56 284 ILE B N 1
ATOM 4949 C CA . ILE B 1 284 ? 2.205 -31.344 -10.234 1 98.56 284 ILE B CA 1
ATOM 4950 C C . ILE B 1 284 ? 1.747 -29.891 -10.344 1 98.56 284 ILE B C 1
ATOM 4952 O O . ILE B 1 284 ? 2.176 -29.172 -11.25 1 98.56 284 ILE B O 1
ATOM 4956 N N . ILE B 1 285 ? 0.869 -29.516 -9.453 1 98.75 285 ILE B N 1
ATOM 4957 C CA . ILE B 1 285 ? 0.312 -28.172 -9.453 1 98.75 285 ILE B CA 1
ATOM 4958 C C . ILE B 1 285 ? 0.856 -27.391 -8.258 1 98.75 285 ILE B C 1
ATOM 4960 O O . ILE B 1 285 ? 0.778 -27.844 -7.121 1 98.75 285 ILE B O 1
ATOM 4964 N N . VAL B 1 286 ? 1.477 -26.25 -8.523 1 98.25 286 VAL B N 1
ATOM 4965 C CA . VAL B 1 286 ? 2.031 -25.375 -7.492 1 98.25 286 VAL B CA 1
ATOM 4966 C C . VAL B 1 286 ? 1.256 -24.062 -7.445 1 98.25 286 VAL B C 1
ATOM 4968 O O . VAL B 1 286 ? 1.55 -23.141 -8.203 1 98.25 286 VAL B O 1
ATOM 4971 N N . GLU B 1 287 ? 0.277 -23.969 -6.551 1 97.94 287 GLU B N 1
ATOM 4972 C CA . GLU B 1 287 ? -0.656 -22.859 -6.469 1 97.94 287 GLU B CA 1
ATOM 4973 C C . GLU B 1 287 ? -0.948 -22.484 -5.016 1 97.94 287 GLU B C 1
ATOM 4975 O O . GLU B 1 287 ? -0.77 -23.312 -4.113 1 97.94 287 GLU B O 1
ATOM 4980 N N . ALA B 1 288 ? -1.329 -21.234 -4.828 1 96.75 288 ALA B N 1
ATOM 4981 C CA . ALA B 1 288 ? -1.827 -20.828 -3.516 1 96.75 288 ALA B CA 1
ATOM 4982 C C . ALA B 1 288 ? -3.197 -21.453 -3.236 1 96.75 288 ALA B C 1
ATOM 4984 O O . ALA B 1 288 ? -4.02 -21.578 -4.148 1 96.75 288 ALA B O 1
ATOM 4985 N N . ILE B 1 289 ? -3.438 -21.844 -2.006 1 96.19 289 ILE B N 1
ATOM 4986 C CA . ILE B 1 289 ? -4.73 -22.375 -1.593 1 96.19 289 ILE B CA 1
ATOM 4987 C C . ILE B 1 289 ? -5.324 -21.5 -0.496 1 96.19 289 ILE B C 1
ATOM 4989 O O . ILE B 1 289 ? -4.688 -21.266 0.534 1 96.19 289 ILE B O 1
ATOM 4993 N N . ILE B 1 290 ? -6.496 -20.969 -0.79 1 94.62 290 ILE B N 1
ATOM 4994 C CA . ILE B 1 290 ? -7.188 -20.172 0.21 1 94.62 290 ILE B CA 1
ATOM 4995 C C . ILE B 1 290 ? -7.82 -21.078 1.258 1 94.62 290 ILE B C 1
ATOM 4997 O O . ILE B 1 290 ? -8.641 -21.938 0.928 1 94.62 290 ILE B O 1
ATOM 5001 N N . GLU B 1 291 ? -7.355 -20.938 2.441 1 82.75 291 GLU B N 1
ATOM 5002 C CA . GLU B 1 291 ? -7.883 -21.766 3.525 1 82.75 291 GLU B CA 1
ATOM 5003 C C . GLU B 1 291 ? -9.078 -21.094 4.195 1 82.75 291 GLU B C 1
ATOM 5005 O O . GLU B 1 291 ? -9.047 -19.891 4.465 1 82.75 291 GLU B O 1
ATOM 5010 N N . GLU B 1 292 ? -10.141 -21.781 4.246 1 64.88 292 GLU B N 1
ATOM 5011 C CA . GLU B 1 292 ? -11.336 -21.203 4.863 1 64.88 292 GLU B CA 1
ATOM 5012 C C . GLU B 1 292 ? -11.242 -21.25 6.387 1 64.88 292 GLU B C 1
ATOM 5014 O O . GLU B 1 292 ? -11.859 -20.438 7.07 1 64.88 292 GLU B O 1
ATOM 5019 N N . ASP B 1 293 ? -10.414 -22.219 6.773 1 61.44 293 ASP B N 1
ATOM 5020 C CA . ASP B 1 293 ? -10.375 -22.344 8.227 1 61.44 293 ASP B CA 1
ATOM 5021 C C . ASP B 1 293 ? -9.242 -21.516 8.82 1 61.44 293 ASP B C 1
ATOM 5023 O O . ASP B 1 293 ? -8.094 -21.594 8.375 1 61.44 293 ASP B O 1
ATOM 5027 N N . ASP B 1 294 ? -9.57 -20.5 9.57 1 57.09 294 ASP B N 1
ATOM 5028 C CA . ASP B 1 294 ? -8.742 -19.469 10.18 1 57.09 294 ASP B CA 1
ATOM 5029 C C . ASP B 1 294 ? -7.695 -20.062 11.109 1 57.09 294 ASP B C 1
ATOM 5031 O O . ASP B 1 294 ? -6.809 -19.359 11.594 1 57.09 294 ASP B O 1
ATOM 5035 N N . GLU B 1 295 ? -7.785 -21.312 11.5 1 51.38 295 GLU B N 1
ATOM 5036 C CA . GLU B 1 295 ? -7.039 -21.781 12.664 1 51.38 295 GLU B CA 1
ATOM 5037 C C . GLU B 1 295 ? -5.582 -22.078 12.312 1 51.38 295 GLU B C 1
ATOM 5039 O O . GLU B 1 295 ? -4.742 -22.219 13.203 1 51.38 295 GLU B O 1
ATOM 5044 N N . VAL B 1 296 ? -5.375 -22.266 11.172 1 51.69 296 VAL B N 1
ATOM 5045 C CA . VAL B 1 296 ? -3.984 -22.641 10.953 1 51.69 296 VAL B CA 1
ATOM 5046 C C . VAL B 1 296 ? -3.139 -21.391 10.711 1 51.69 296 VAL B C 1
ATOM 5048 O O . VAL B 1 296 ? -3.434 -20.609 9.805 1 51.69 296 VAL B O 1
ATOM 5051 N N . ASP B 1 297 ? -2.363 -21.047 11.781 1 56.5 297 ASP B N 1
ATOM 5052 C CA . ASP B 1 297 ? -1.435 -19.922 11.727 1 56.5 297 ASP B CA 1
ATOM 5053 C C . ASP B 1 297 ? -0.512 -20.031 10.516 1 56.5 297 ASP B C 1
ATOM 5055 O O . ASP B 1 297 ? 0.478 -20.766 10.547 1 56.5 297 ASP B O 1
ATOM 5059 N N . ASN B 1 298 ? -0.979 -19.672 9.391 1 76.5 298 ASN B N 1
ATOM 5060 C CA . ASN B 1 298 ? -0.186 -19.688 8.164 1 76.5 298 ASN B CA 1
ATOM 5061 C C . ASN B 1 298 ? 0.387 -18.312 7.84 1 76.5 298 ASN B C 1
ATOM 5063 O O . ASN B 1 298 ? -0.361 -17.359 7.664 1 76.5 298 ASN B O 1
ATOM 5067 N N . LYS B 1 299 ? 1.677 -18.234 7.977 1 87.12 299 LYS B N 1
ATOM 5068 C CA . LYS B 1 299 ? 2.436 -17 7.789 1 87.12 299 LYS B CA 1
ATOM 5069 C C . LYS B 1 299 ? 2.131 -16.359 6.434 1 87.12 299 LYS B C 1
ATOM 5071 O O . LYS B 1 299 ? 2.346 -15.164 6.242 1 87.12 299 LYS B O 1
ATOM 5076 N N . PHE B 1 300 ? 1.489 -17.172 5.531 1 93.62 300 PHE B N 1
ATOM 5077 C CA . PHE B 1 300 ? 1.289 -16.672 4.18 1 93.62 300 PHE B CA 1
ATOM 5078 C C . PHE B 1 300 ? -0.187 -16.391 3.914 1 93.62 300 PHE B C 1
ATOM 5080 O O . PHE B 1 300 ? -0.579 -16.109 2.779 1 93.62 300 PHE B O 1
ATOM 5087 N N . LYS B 1 301 ? -1.026 -16.484 4.945 1 93.75 301 LYS B N 1
ATOM 5088 C CA . LYS B 1 301 ? -2.461 -16.312 4.754 1 93.75 301 LYS B CA 1
ATOM 5089 C C . LYS B 1 301 ? -2.764 -14.953 4.113 1 93.75 301 LYS B C 1
ATOM 5091 O O . LYS B 1 301 ? -3.479 -14.883 3.113 1 93.75 301 LYS B O 1
ATOM 5096 N N . SER B 1 302 ? -2.203 -13.883 4.691 1 94.88 302 SER B N 1
ATOM 5097 C CA . SER B 1 302 ? -2.436 -12.539 4.18 1 94.88 302 SER B CA 1
ATOM 5098 C C . SER B 1 302 ? -1.962 -12.406 2.734 1 94.88 302 SER B C 1
ATOM 5100 O O . SER B 1 302 ? -2.619 -11.758 1.915 1 94.88 302 SER B O 1
ATOM 5102 N N . VAL B 1 303 ? -0.851 -13.039 2.428 1 96.31 303 VAL B N 1
ATOM 5103 C CA . VAL B 1 303 ? -0.275 -12.977 1.089 1 96.31 303 VAL B CA 1
ATOM 5104 C C . VAL B 1 303 ? -1.211 -13.648 0.089 1 96.31 303 VAL B C 1
ATOM 5106 O O . VAL B 1 303 ? -1.458 -13.117 -0.997 1 96.31 303 VAL B O 1
ATOM 5109 N N . ARG B 1 304 ? -1.729 -14.773 0.464 1 96.88 304 ARG B N 1
ATOM 5110 C CA . ARG B 1 304 ? -2.627 -15.516 -0.417 1 96.88 304 ARG B CA 1
ATOM 5111 C C . ARG B 1 304 ? -3.906 -14.727 -0.681 1 96.88 304 ARG B C 1
ATOM 5113 O O . ARG B 1 304 ? -4.414 -14.719 -1.805 1 96.88 304 ARG B O 1
ATOM 5120 N N . LEU B 1 305 ? -4.391 -14.078 0.317 1 96.81 305 LEU B N 1
ATOM 5121 C CA . LEU B 1 305 ? -5.586 -13.266 0.148 1 96.81 305 LEU B CA 1
ATOM 5122 C C . LEU B 1 305 ? -5.297 -12.055 -0.734 1 96.81 305 LEU B C 1
ATOM 5124 O O . LEU B 1 305 ? -6.121 -11.68 -1.571 1 96.81 305 LEU B O 1
ATOM 5128 N N . MET B 1 306 ? -4.145 -11.414 -0.572 1 98 306 MET B N 1
ATOM 5129 C CA . MET B 1 306 ? -3.746 -10.32 -1.456 1 98 306 MET B CA 1
ATOM 5130 C C . MET B 1 306 ? -3.631 -10.805 -2.898 1 98 306 MET B C 1
ATOM 5132 O O . MET B 1 306 ? -4.078 -10.125 -3.822 1 98 306 MET B O 1
ATOM 5136 N N . LEU B 1 307 ? -3.064 -11.953 -3.012 1 97.94 307 LEU B N 1
ATOM 5137 C CA . LEU B 1 307 ? -2.885 -12.531 -4.336 1 97.94 307 LEU B CA 1
ATOM 5138 C C . LEU B 1 307 ? -4.23 -12.75 -5.023 1 97.94 307 LEU B C 1
ATOM 5140 O O . LEU B 1 307 ? -4.352 -12.547 -6.234 1 97.94 307 LEU B O 1
ATOM 5144 N N . ASP B 1 308 ? -5.203 -13.156 -4.281 1 98.19 308 ASP B N 1
ATOM 5145 C CA . ASP B 1 308 ? -6.543 -13.32 -4.844 1 98.19 308 ASP B CA 1
ATOM 5146 C C . ASP B 1 308 ? -7.074 -11.992 -5.379 1 98.19 308 ASP B C 1
ATOM 5148 O O . ASP B 1 308 ? -7.711 -11.961 -6.434 1 98.19 308 ASP B O 1
ATOM 5152 N N . MET B 1 309 ? -6.84 -10.922 -4.684 1 98.56 309 MET B N 1
ATOM 5153 C CA . MET B 1 309 ? -7.254 -9.594 -5.148 1 98.56 309 MET B CA 1
ATOM 5154 C C . MET B 1 309 ? -6.48 -9.195 -6.398 1 98.56 309 MET B C 1
ATOM 5156 O O . MET B 1 309 ? -7.039 -8.578 -7.309 1 98.56 309 MET B O 1
ATOM 5160 N N . VAL B 1 310 ? -5.227 -9.555 -6.418 1 98.5 310 VAL B N 1
ATOM 5161 C CA . VAL B 1 310 ? -4.391 -9.266 -7.578 1 98.5 310 VAL B CA 1
ATOM 5162 C C . VAL B 1 310 ? -4.957 -9.969 -8.812 1 98.5 310 VAL B C 1
ATOM 5164 O O . VAL B 1 310 ? -5.051 -9.367 -9.883 1 98.5 310 VAL B O 1
ATOM 5167 N N . MET B 1 311 ? -5.387 -11.211 -8.641 1 98 311 MET B N 1
ATOM 5168 C CA . MET B 1 311 ? -5.996 -11.93 -9.758 1 98 311 MET B CA 1
ATOM 5169 C C . MET B 1 311 ? -7.277 -11.242 -10.211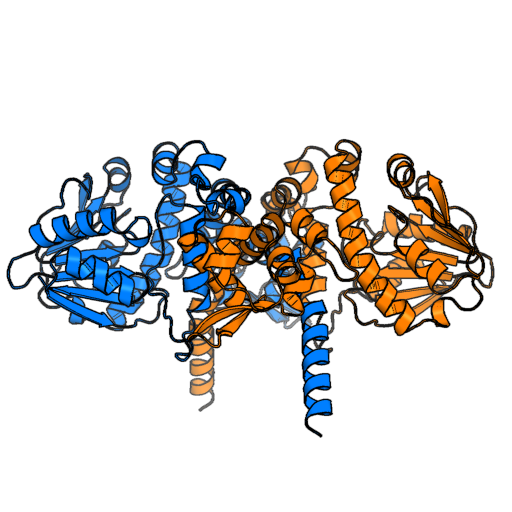 1 98 311 MET B C 1
ATOM 5171 O O . MET B 1 311 ? -7.535 -11.141 -11.414 1 98 311 MET B O 1
ATOM 5175 N N . MET B 1 312 ? -8.023 -10.812 -9.273 1 97.88 312 MET B N 1
ATOM 5176 C CA . MET B 1 312 ? -9.273 -10.141 -9.609 1 97.88 312 MET B CA 1
ATOM 5177 C C . MET B 1 312 ? -9.008 -8.859 -10.391 1 97.88 312 MET B C 1
ATOM 5179 O O . MET B 1 312 ? -9.719 -8.555 -11.352 1 97.88 312 MET B O 1
ATOM 5183 N N . ALA B 1 313 ? -7.984 -8.109 -10.031 1 98.06 313 ALA B N 1
ATOM 5184 C CA . ALA B 1 313 ? -7.672 -6.824 -10.641 1 98.06 313 ALA B CA 1
ATOM 5185 C C . ALA B 1 313 ? -7.047 -7.004 -12.016 1 98.06 313 ALA B C 1
ATOM 5187 O O . ALA B 1 313 ? -7.25 -6.18 -12.914 1 98.06 313 ALA B O 1
ATOM 5188 N N . HIS B 1 314 ? -6.34 -8.117 -12.219 1 98 314 HIS B N 1
ATOM 5189 C CA . HIS B 1 314 ? -5.449 -8.133 -13.375 1 98 314 HIS B CA 1
ATOM 5190 C C . HIS B 1 314 ? -5.918 -9.148 -14.414 1 98 314 HIS B C 1
ATOM 5192 O O . HIS B 1 314 ? -5.539 -9.055 -15.586 1 98 314 HIS B O 1
ATOM 5198 N N . THR B 1 315 ? -6.695 -10.125 -13.992 1 97.31 315 THR B N 1
ATOM 5199 C CA . THR B 1 315 ? -7.117 -11.148 -14.938 1 97.31 315 THR B CA 1
ATOM 5200 C C . THR B 1 315 ? -8.617 -11.078 -15.18 1 97.31 315 THR B C 1
ATOM 5202 O O . THR B 1 315 ? -9.344 -10.414 -14.438 1 97.31 315 THR B O 1
ATOM 5205 N N . ASN B 1 316 ? -9.109 -11.719 -16.188 1 94.75 316 ASN B N 1
ATOM 5206 C CA . ASN B 1 316 ? -10.523 -11.695 -16.547 1 94.75 316 ASN B CA 1
ATOM 5207 C C . ASN B 1 316 ? -11.344 -12.617 -15.641 1 94.75 316 ASN B C 1
ATOM 5209 O O . ASN B 1 316 ? -12.445 -12.258 -15.219 1 94.75 316 ASN B O 1
ATOM 5213 N N . LYS B 1 317 ? -10.758 -13.805 -15.383 1 94.94 317 LYS B N 1
ATOM 5214 C CA . LYS B 1 317 ? -11.547 -14.805 -14.656 1 94.94 317 LYS B CA 1
ATOM 5215 C C . LYS B 1 317 ? -10.727 -15.438 -13.531 1 94.94 317 LYS B C 1
ATOM 5217 O O . LYS B 1 317 ? -11.203 -16.344 -12.852 1 94.94 317 LYS B O 1
ATOM 5222 N N . GLY B 1 318 ? -9.523 -14.969 -13.367 1 97.12 318 GLY B N 1
ATOM 5223 C CA . GLY B 1 318 ? -8.594 -15.609 -12.453 1 97.12 318 GLY B CA 1
ATOM 5224 C C . GLY B 1 318 ? -9 -15.477 -11 1 97.12 318 GLY B C 1
ATOM 5225 O O . GLY B 1 318 ? -9.734 -14.547 -10.633 1 97.12 318 GLY B O 1
ATOM 5226 N N . LYS B 1 319 ? -8.531 -16.375 -10.148 1 98 319 LYS B N 1
ATOM 5227 C CA . LYS B 1 319 ? -8.789 -16.391 -8.711 1 98 319 LYS B CA 1
ATOM 5228 C C . LYS B 1 319 ? -7.871 -17.391 -8 1 98 319 LYS B C 1
ATOM 5230 O O . LYS B 1 319 ? -7.34 -18.297 -8.633 1 98 319 LYS B O 1
ATOM 5235 N N . GLU B 1 320 ? -7.625 -17.141 -6.746 1 98.12 320 GLU B N 1
ATOM 5236 C CA . GLU B 1 320 ? -7.102 -18.203 -5.887 1 98.12 320 GLU B CA 1
ATOM 5237 C C . GLU B 1 320 ? -8.219 -19.094 -5.379 1 98.12 320 GLU B C 1
ATOM 5239 O O . GLU B 1 320 ? -9.32 -18.625 -5.074 1 98.12 320 GLU B O 1
ATOM 5244 N N . ARG B 1 321 ? -7.934 -20.344 -5.266 1 97.94 321 ARG B N 1
ATOM 5245 C CA . ARG B 1 321 ? -8.984 -21.312 -5.004 1 97.94 321 ARG B CA 1
ATOM 5246 C C . ARG B 1 321 ? -8.844 -21.922 -3.611 1 97.94 321 ARG B C 1
ATOM 5248 O O . ARG B 1 321 ? -7.73 -22.109 -3.119 1 97.94 321 ARG B O 1
ATOM 5255 N N . SER B 1 322 ? -10 -22.172 -3.002 1 95.62 322 SER B N 1
ATOM 5256 C CA . SER B 1 322 ? -10.055 -22.984 -1.788 1 95.62 322 SER B CA 1
ATOM 5257 C C . SER B 1 322 ? -9.836 -24.453 -2.098 1 95.62 322 SER B C 1
ATOM 5259 O O . SER B 1 322 ? -9.82 -24.859 -3.264 1 95.62 322 SER B O 1
ATOM 5261 N N . LEU B 1 323 ? -9.648 -25.219 -1.04 1 94.81 323 LEU B N 1
ATOM 5262 C CA . LEU B 1 323 ? -9.492 -26.656 -1.212 1 94.81 323 LEU B CA 1
ATOM 5263 C C . LEU B 1 323 ? -10.719 -27.266 -1.892 1 94.81 323 LEU B C 1
ATOM 5265 O O . LEU B 1 323 ? -10.594 -28.156 -2.734 1 94.81 323 LEU B O 1
ATOM 5269 N N . LYS B 1 324 ? -11.883 -26.766 -1.559 1 95.31 324 LYS B N 1
ATOM 5270 C CA . LYS B 1 324 ? -13.125 -27.25 -2.16 1 95.31 324 LYS B CA 1
ATOM 5271 C C . LYS B 1 324 ? -13.172 -26.938 -3.654 1 95.31 324 LYS B C 1
ATOM 5273 O O . LYS B 1 324 ? -13.609 -27.766 -4.453 1 95.31 324 LYS B O 1
ATOM 5278 N N . GLU B 1 325 ? -12.766 -25.797 -4 1 96.75 325 GLU B N 1
ATOM 5279 C CA . GLU B 1 325 ? -12.766 -25.391 -5.402 1 96.75 325 GLU B CA 1
ATOM 5280 C C . GLU B 1 325 ? -11.734 -26.172 -6.203 1 96.75 325 GLU B C 1
ATOM 5282 O O . GLU B 1 325 ? -11.961 -26.516 -7.363 1 96.75 325 GLU B O 1
ATOM 5287 N N . TRP B 1 326 ? -10.562 -26.5 -5.633 1 97.75 326 TRP B N 1
ATOM 5288 C CA . TRP B 1 326 ? -9.562 -27.344 -6.285 1 97.75 326 TRP B CA 1
ATOM 5289 C C . TRP B 1 326 ? -10.102 -28.766 -6.477 1 97.75 326 TRP B C 1
ATOM 5291 O O . TRP B 1 326 ? -9.898 -29.359 -7.531 1 97.75 326 TRP B O 1
ATOM 5301 N N . ASP B 1 327 ? -10.742 -29.234 -5.426 1 97.69 327 ASP B N 1
ATOM 5302 C CA . ASP B 1 327 ? -11.359 -30.547 -5.543 1 97.69 327 ASP B CA 1
ATOM 5303 C C . ASP B 1 327 ? -12.312 -30.609 -6.734 1 97.69 327 ASP B C 1
ATOM 5305 O O . ASP B 1 327 ? -12.289 -31.562 -7.512 1 97.69 327 ASP B O 1
ATOM 5309 N N . TYR B 1 328 ? -13.078 -29.578 -6.871 1 97.88 328 TYR B N 1
ATOM 5310 C CA . TYR B 1 328 ? -14.039 -29.5 -7.965 1 97.88 328 TYR B CA 1
ATOM 5311 C C . TYR B 1 328 ? -13.336 -29.516 -9.312 1 97.88 328 TYR B C 1
ATOM 5313 O O . TYR B 1 328 ? -13.656 -30.328 -10.18 1 97.88 328 TYR B O 1
ATOM 5321 N N . VAL B 1 329 ? -12.336 -28.656 -9.523 1 98.25 329 VAL B N 1
ATOM 5322 C CA . VAL B 1 329 ? -11.648 -28.516 -10.797 1 98.25 329 VAL B CA 1
ATOM 5323 C C . VAL B 1 329 ? -10.898 -29.797 -11.133 1 98.25 329 VAL B C 1
ATOM 5325 O O . VAL B 1 329 ? -10.906 -30.25 -12.281 1 98.25 329 VAL B O 1
ATOM 5328 N N . LEU B 1 330 ? -10.273 -30.438 -10.164 1 98.5 330 LEU B N 1
ATOM 5329 C CA . LEU B 1 330 ? -9.508 -31.656 -10.383 1 98.5 330 LEU B CA 1
ATOM 5330 C C . LEU B 1 330 ? -10.422 -32.812 -10.734 1 98.5 330 LEU B C 1
ATOM 5332 O O . LEU B 1 330 ? -10.141 -33.594 -11.664 1 98.5 330 LEU B O 1
ATOM 5336 N N . ARG B 1 331 ? -11.531 -32.906 -10.039 1 98.12 331 ARG B N 1
ATOM 5337 C CA . ARG B 1 331 ? -12.477 -34 -10.305 1 98.12 331 ARG B CA 1
ATOM 5338 C C . ARG B 1 331 ? -13.117 -33.812 -11.68 1 98.12 331 ARG B C 1
ATOM 5340 O O . ARG B 1 331 ? -13.25 -34.781 -12.43 1 98.12 331 ARG B O 1
ATOM 5347 N N . GLN B 1 332 ? -13.492 -32.594 -11.992 1 98.38 332 GLN B N 1
ATOM 5348 C CA . GLN B 1 332 ? -14.102 -32.344 -13.289 1 98.38 332 GLN B CA 1
ATOM 5349 C C . GLN B 1 332 ? -13.117 -32.594 -14.422 1 98.38 332 GLN B C 1
ATOM 5351 O O . GLN B 1 332 ? -13.516 -32.969 -15.531 1 98.38 332 GLN B O 1
ATOM 5356 N N . ALA B 1 333 ? -11.852 -32.438 -14.164 1 98.31 333 ALA B N 1
ATOM 5357 C CA . ALA B 1 333 ? -10.82 -32.688 -15.164 1 98.31 333 ALA B CA 1
ATOM 5358 C C . ALA B 1 333 ? -10.523 -34.188 -15.289 1 98.31 333 ALA B C 1
ATOM 5360 O O . ALA B 1 333 ? -9.797 -34.594 -16.203 1 98.31 333 ALA B O 1
ATOM 5361 N N . GLY B 1 334 ? -11.07 -35 -14.367 1 96.81 334 GLY B N 1
ATOM 5362 C CA . GLY B 1 334 ? -10.984 -36.438 -14.516 1 96.81 334 GLY B CA 1
ATOM 5363 C C . GLY B 1 334 ? -9.922 -37.062 -13.633 1 96.81 334 GLY B C 1
ATOM 5364 O O . GLY B 1 334 ? -9.586 -38.25 -13.789 1 96.81 334 GLY B O 1
ATOM 5365 N N . PHE B 1 335 ? -9.359 -36.312 -12.719 1 97.19 335 PHE B N 1
ATOM 5366 C CA . PHE B 1 335 ? -8.391 -36.875 -11.789 1 97.19 335 PHE B CA 1
ATOM 5367 C C . PHE B 1 335 ? -9.102 -37.594 -10.641 1 97.19 335 PHE B C 1
ATOM 5369 O O . PHE B 1 335 ? -10.039 -37.031 -10.055 1 97.19 335 PHE B O 1
ATOM 5376 N N . SER B 1 336 ? -8.656 -38.75 -10.336 1 91.81 336 SER B N 1
ATOM 5377 C CA . SER B 1 336 ? -9.344 -39.594 -9.367 1 91.81 336 SER B CA 1
ATOM 5378 C C . SER B 1 336 ? -8.789 -39.406 -7.961 1 91.81 336 SER B C 1
ATOM 5380 O O . SER B 1 336 ? -9.492 -39.625 -6.973 1 91.81 336 SER B O 1
ATOM 5382 N N . ARG B 1 337 ? -7.559 -39.094 -7.891 1 95.44 337 ARG B N 1
ATOM 5383 C CA . ARG B 1 337 ? -6.875 -38.906 -6.613 1 95.44 337 ARG B CA 1
ATOM 5384 C C . ARG B 1 337 ? -5.883 -37.75 -6.676 1 95.44 337 ARG B C 1
ATOM 5386 O O . ARG B 1 337 ? -5.312 -37.469 -7.734 1 95.44 337 ARG B O 1
ATOM 5393 N N . TYR B 1 338 ? -5.742 -37.094 -5.527 1 97.25 338 TYR B N 1
ATOM 5394 C CA . TYR B 1 338 ? -4.711 -36.062 -5.434 1 97.25 338 TYR B CA 1
ATOM 5395 C C . TYR B 1 338 ? -4.23 -35.906 -3.996 1 97.25 338 TYR B C 1
ATOM 5397 O O . TYR B 1 338 ? -4.938 -36.281 -3.053 1 97.25 338 TYR B O 1
ATOM 5405 N N . ASN B 1 339 ? -3.016 -35.5 -3.846 1 96.94 339 ASN B N 1
ATOM 5406 C CA . ASN B 1 339 ? -2.404 -35.156 -2.566 1 96.94 339 ASN B CA 1
ATOM 5407 C C . ASN B 1 339 ? -2.047 -33.688 -2.496 1 96.94 339 ASN B C 1
ATOM 5409 O O . ASN B 1 339 ? -1.616 -33.094 -3.49 1 96.94 339 ASN B O 1
ATOM 5413 N N . ILE B 1 340 ? -2.232 -33.094 -1.311 1 95.62 340 ILE B N 1
ATOM 5414 C CA . ILE B 1 340 ? -1.84 -31.719 -1.083 1 95.62 340 ILE B CA 1
ATOM 5415 C C . ILE B 1 340 ? -0.75 -31.656 -0.015 1 95.62 340 ILE B C 1
ATOM 5417 O O . ILE B 1 340 ? -0.887 -32.25 1.054 1 95.62 340 ILE B O 1
ATOM 5421 N N . THR B 1 341 ? 0.297 -30.984 -0.325 1 95.06 341 THR B N 1
ATOM 5422 C CA . THR B 1 341 ? 1.407 -30.812 0.605 1 95.06 341 THR B CA 1
ATOM 5423 C C . THR B 1 341 ? 1.705 -29.328 0.818 1 95.06 341 THR B C 1
ATOM 5425 O O . THR B 1 341 ? 1.883 -28.578 -0.146 1 95.06 341 THR B O 1
ATOM 5428 N N . SER B 1 342 ? 1.688 -28.906 2.066 1 91.75 342 SER B N 1
ATOM 5429 C CA . SER B 1 342 ? 2.109 -27.547 2.383 1 91.75 342 SER B CA 1
ATOM 5430 C C . SER B 1 342 ? 3.625 -27.406 2.289 1 91.75 342 SER B C 1
ATOM 5432 O O . SER B 1 342 ? 4.367 -28.297 2.727 1 91.75 342 SER B O 1
ATOM 5434 N N . ILE B 1 343 ? 4.062 -26.406 1.598 1 91.94 343 ILE B N 1
ATOM 5435 C CA . ILE B 1 343 ? 5.484 -26.094 1.522 1 91.94 343 ILE B CA 1
ATOM 5436 C C . ILE B 1 343 ? 5.734 -24.703 2.127 1 91.94 343 ILE B C 1
ATOM 5438 O O . ILE B 1 343 ? 4.793 -23.953 2.393 1 91.94 343 ILE B O 1
ATOM 5442 N N . HIS B 1 344 ? 7 -24.359 2.398 1 89.69 344 HIS B N 1
ATOM 5443 C CA . HIS B 1 344 ? 7.336 -23.078 2.996 1 89.69 344 HIS B CA 1
ATOM 5444 C C . HIS B 1 344 ? 7.391 -21.984 1.941 1 89.69 344 HIS B C 1
ATOM 5446 O O . HIS B 1 344 ? 8.438 -21.359 1.737 1 89.69 344 HIS B O 1
ATOM 5452 N N . ALA B 1 345 ? 6.336 -21.734 1.304 1 93.69 345 ALA B N 1
ATOM 5453 C CA . ALA B 1 345 ? 6.113 -20.719 0.278 1 93.69 345 ALA B CA 1
ATOM 5454 C C . ALA B 1 345 ? 4.645 -20.312 0.219 1 93.69 345 ALA B C 1
ATOM 5456 O O . ALA B 1 345 ? 3.809 -20.875 0.929 1 93.69 345 ALA B O 1
ATOM 5457 N N . VAL B 1 346 ? 4.352 -19.297 -0.52 1 95.06 346 VAL B N 1
ATOM 5458 C CA . VAL B 1 346 ? 2.986 -18.828 -0.705 1 95.06 346 VAL B CA 1
ATOM 5459 C C . VAL B 1 346 ? 2.115 -19.953 -1.257 1 95.06 346 VAL B C 1
ATOM 5461 O O . VAL B 1 346 ? 0.952 -20.094 -0.874 1 95.06 346 VAL B O 1
ATOM 5464 N N . GLN B 1 347 ? 2.705 -20.797 -2.057 1 96.25 347 GLN B N 1
ATOM 5465 C CA . GLN B 1 347 ? 1.999 -21.859 -2.754 1 96.25 347 GLN B CA 1
ATOM 5466 C C . GLN B 1 347 ? 1.977 -23.141 -1.921 1 96.25 347 GLN B C 1
ATOM 5468 O O . GLN B 1 347 ? 2.689 -23.25 -0.92 1 96.25 347 GLN B O 1
ATOM 5473 N N . SER B 1 348 ? 1.143 -23.969 -2.291 1 95.44 348 SER B N 1
ATOM 5474 C CA . SER B 1 348 ? 1.135 -25.391 -1.922 1 95.44 348 SER B CA 1
ATOM 5475 C C . SER B 1 348 ? 1.356 -26.281 -3.139 1 95.44 348 SER B C 1
ATOM 5477 O O . SER B 1 348 ? 1.31 -25.797 -4.277 1 95.44 348 SER B O 1
ATOM 5479 N N . LEU B 1 349 ? 1.698 -27.5 -2.814 1 96.94 349 LEU B N 1
ATOM 5480 C CA . LEU B 1 349 ? 1.903 -28.484 -3.867 1 96.94 349 LEU B CA 1
ATOM 5481 C C . LEU B 1 349 ? 0.725 -29.453 -3.945 1 96.94 349 LEU B C 1
ATOM 5483 O O . LEU B 1 349 ? 0.332 -30.031 -2.936 1 96.94 349 LEU B O 1
ATOM 5487 N N . ILE B 1 350 ? 0.104 -29.516 -5.109 1 97.88 350 ILE B N 1
ATOM 5488 C CA . ILE B 1 350 ? -0.948 -30.5 -5.383 1 97.88 350 ILE B CA 1
ATOM 5489 C C . ILE B 1 350 ? -0.446 -31.531 -6.391 1 97.88 350 ILE B C 1
ATOM 5491 O O . ILE B 1 350 ? -0.033 -31.172 -7.496 1 97.88 350 ILE B O 1
ATOM 5495 N N . GLU B 1 351 ? -0.377 -32.75 -6.027 1 98.06 351 GLU B N 1
ATOM 5496 C CA . GLU B 1 351 ? -0.099 -33.844 -6.945 1 98.06 351 GLU B CA 1
ATOM 5497 C C . GLU B 1 351 ? -1.386 -34.562 -7.367 1 98.06 351 GLU B C 1
ATOM 5499 O O . GLU B 1 351 ? -2.043 -35.219 -6.547 1 98.06 351 GLU B O 1
ATOM 5504 N N . ALA B 1 352 ? -1.704 -34.438 -8.594 1 98 352 ALA B N 1
ATOM 5505 C CA . ALA B 1 352 ? -2.92 -35.062 -9.109 1 98 352 ALA B CA 1
ATOM 5506 C C . ALA B 1 352 ? -2.596 -36.281 -9.945 1 98 352 ALA B C 1
ATOM 5508 O O . ALA B 1 352 ? -1.696 -36.25 -10.789 1 98 352 ALA B O 1
ATOM 5509 N N . PHE B 1 353 ? -3.363 -37.312 -9.719 1 96.56 353 PHE B N 1
ATOM 5510 C CA . PHE B 1 353 ? -3.133 -38.594 -10.375 1 96.56 353 PHE B CA 1
ATOM 5511 C C . PHE B 1 353 ? -4.348 -39.031 -11.203 1 96.56 353 PHE B C 1
ATOM 5513 O O . PHE B 1 353 ? -5.484 -38.906 -10.734 1 96.56 353 PHE B O 1
ATOM 5520 N N . PRO B 1 354 ? -4.059 -39.438 -12.438 1 92.19 354 PRO B N 1
ATOM 5521 C CA . PRO B 1 354 ? -5.188 -39.844 -13.273 1 92.19 354 PRO B CA 1
ATOM 5522 C C . PRO B 1 354 ? -5.977 -41 -12.664 1 92.19 354 PRO B C 1
ATOM 5524 O O . PRO B 1 354 ? -5.434 -41.781 -11.883 1 92.19 354 PRO B O 1
#

Solvent-accessible surface area (backbone atoms only — not comparable to full-atom values): 35781 Å² total; per-residue (Å²): 115,71,66,57,51,53,50,50,51,51,49,49,45,43,56,47,27,71,50,55,52,48,58,42,37,54,20,52,46,66,27,41,53,51,42,28,38,41,74,60,36,49,48,47,52,38,59,71,74,40,70,60,34,36,60,65,59,49,18,61,76,61,50,28,26,52,73,53,44,49,54,54,48,52,50,38,36,73,73,51,29,32,42,80,40,75,41,96,85,69,45,63,19,39,26,80,31,64,45,25,52,23,39,19,87,56,71,78,70,19,41,30,46,32,30,51,42,51,68,26,72,80,58,46,49,10,46,80,32,39,50,51,34,31,24,62,84,38,54,41,10,25,29,70,62,68,74,39,49,56,65,61,46,27,72,74,29,65,70,57,34,49,39,52,47,49,17,51,44,31,52,39,47,49,44,50,47,30,40,57,74,69,47,51,72,79,54,63,93,48,47,30,37,27,28,47,63,28,50,54,30,57,62,50,56,54,46,28,70,77,39,68,74,28,36,30,36,29,29,19,45,49,83,49,28,72,72,31,68,88,45,88,57,46,45,72,40,61,47,51,59,82,79,41,55,75,73,24,36,22,35,36,38,56,76,48,60,40,56,35,34,64,69,56,37,23,51,36,45,34,31,47,61,70,23,22,38,80,97,75,19,37,39,38,34,37,39,47,64,46,70,85,64,80,77,62,90,50,88,40,51,68,55,46,54,45,48,29,51,49,23,48,25,44,26,79,50,14,37,60,36,33,66,70,54,46,51,51,39,42,45,73,33,59,35,76,45,70,48,79,42,86,46,85,44,70,35,27,40,35,43,34,28,106,115,70,66,57,51,52,51,51,51,51,50,49,46,43,56,46,28,71,50,55,52,48,58,42,38,53,19,52,47,65,27,42,53,51,44,30,39,42,74,60,36,48,47,48,52,38,60,71,75,38,71,59,37,34,60,68,59,49,18,61,76,61,50,28,26,54,74,54,43,49,55,53,47,53,50,36,34,73,72,51,29,33,41,78,42,76,42,98,85,70,45,61,18,40,28,82,32,63,45,24,53,22,38,20,88,57,72,77,68,19,38,31,46,34,30,51,42,51,69,26,72,78,59,46,48,10,46,80,32,39,49,51,34,30,25,61,85,39,53,42,10,25,27,71,62,68,74,40,48,56,66,63,46,27,72,74,30,64,69,57,34,49,38,51,46,49,17,51,44,30,53,40,48,50,45,50,49,31,38,57,74,69,47,52,71,81,55,61,95,47,45,31,37,27,27,49,64,28,50,55,30,56,63,52,55,54,46,28,69,75,39,68,73,30,35,31,34,29,29,18,44,50,85,50,28,71,74,32,67,89,45,88,58,47,45,72,41,61,45,51,57,82,81,41,57,75,72,24,37,22,36,36,37,55,76,49,60,40,55,33,34,64,70,57,38,23,50,37,46,34,32,47,59,70,23,23,38,81,96,75,20,37,40,39,35,38,39,49,64,46,70,86,65,81,76,64,89,50,91,42,51,69,55,48,53,46,48,28,51,48,23,48,25,44,27,80,52,14,36,60,38,33,66,69,54,46,50,49,38,40,46,73,33,58,35,76,46,70,49,78,43,86,46,85,44,70,35,27,40,35,43,35,27,104

pLDDT: mean 94.24, std 7.13, range [51.31, 98.75]

Nearest PDB structures (foldseek):
  5icc-assembly1_A  TM=9.460E-01  e=2.332E-37  Thalictrum flavum subsp. glaucum
  3tky-assembly1_B  TM=9.223E-01  e=1.077E-31  Clarkia breweri
  7v6j-assembly1_A  TM=8.936E-01  e=2.109E-32  Ligusticum chuanxiong
  4pgh-assembly2_C  TM=8.698E-01  e=3.314E-31  Sorghum bicolor
  1zg3-assembly1_A  TM=7.538E-01  e=1.684E-32  Medicago truncatula

Secondary structure (DSSP, 8-state):
-HHHHHHHHHHHHHHHHHHHTHHHHTTTHHHHHHHHHHHHTHHHHHHHH-SSEEHHHHHHHHTB-HHHHHHHHHHHHHTTSEEEEE-TTS-EEEEE-HHHHTTSSSSTT--HHHHHHHTSHHHHGGGGGHHHHHBTT---HHHHHHSS-HHHHHHH-HHHHHHHHHHHHHHHHHHHHHHHHH-GGGGTT-SEEEEET-TTSHHHHHHHHH-TT-EEEEEE-HHHHTTPPPBTTEEEEE--TTT----BSEEEEES-GGGS-HHHHHHHHHHHHHHBPTTT-EEEEEE-EE-S-TTS--TTHHHHHHHHHHHHHH-SS---EEHHHHHHHHHHTT--EEEEEE-SSSSEEEEEE-/-HHHHHHHHHHHHHHHHHHHTHHHHTTTHHHHHHHHHHHHTHHHHHHHH-SSEEHHHHHHHHTB-HHHHHHHHHHHHHTTSEEEEE-TTS-EEEEE-HHHHTTSSSSTT--HHHHHHHTSHHHHGGGGGHHHHHBTT---HHHHHHSS-HHHHHHH-HHHHHHHHHHHHHHHHHHHHHHHHH-GGGGTT-SEEEEET-TTSHHHHHHHHH-TT-EEEEEE-HHHHTTPPPBTTEEEEE--TTT----BSEEEEES-GGGS-HHHHHHHHHHHHHHBPTTT-EEEEEE-EE-S-TTS--TTHHHHHHHHHHHHHH-SS---EEHHHHHHHHHHTT--EEEEEE-SSSSEEEEEE-

Radius of gyration: 28.12 Å; Cα contacts (8 Å, |Δi|>4): 1334; chains: 2; bounding box: 65×87×65 Å

Organism: Citrus clementina (NCBI:txid85681)

Foldseek 3Di:
DVVVVVVVVVVVVVVVCVPVVVCVVCVCVVLVLLLVCLVLVQLVQCVVVDPWAALVSSCVVSVHDSVVVVVSVVVCVVVVQWDWDADPVRGITIGGDPNVNLSHLDDLQHQVLQSCLCSDPLLVQLVVCLVQLPDPPRFASSCVRPVDAQVVVCLVPVVSVVSVLSNVLNQLSVQLVLCCVPPVVLCPPWQEEEEAQCFLVSNVLSVCVSPVSYQYEDEEAPVRPVPHDDDPSYHYDHDDLLVADAAGQEYEYEPPLLLAALVSLLSSLLRRQVRHDPPRYKYKYWAAAAEPDPPDPDPLNVVQVVVQVSSRSRHGHGGHYHPVSVVVSLVSSPFDDWDWADTNHNIIIIITHD/DVVVVVVVVVVVVVVVCVPVVVCVVCVCVVLVLLLVCLVLVQLVQCVVVDPWAALVSSCVVSVHDSVVVVVSVVVCVVVVQWDWDADPVGGITIGGDPNVNLSHLDDLQHQVLQSCLCSDPLLVQLVVCLVQLPDPPRFASSCVRPVDAQVVVCLVPVVSVVSVLSNVLNQLSVLLVLCCVPPVCLCPPWQEEEEAQCFLVSNVLSVCVSPVSYQYEDEEAPSRPVPHDDHPSYHYDHDDLLVADAAGQEYEYEPPLLLAALVSLLSSLLRRQVRHDPPRYKYKYWAAAAEPDPPDPDPLNVVQVVVQVSSSSRHGHGGHYHPVSVVVSLVSSPFDDWDWADTNHNIIIIITHD

Sequence (708 aa):
MEETKVQVMMKKEEDDAKVEIWKYVFGFTNMAVVKCAVELGIAEAVEEKGSPITLNELASALKCDPSLLQRIMRFLIHLKFFKEVPTSQGSMAFQQTPLSRRLMRHGENNMAAFILLESSPVMLAPWHSLGTRVLANGTSAFDKAHGKDVWSYAAADAAHSKLINDAMACDTRLAMRAIIEGCPEVFDGIETLVDIGGNDGTTLRTLTKAFPRIRGINFDLPHVVCVAEKCHGVEHVGGDMFDGVPEADAAIIKWVLHDWGDDECIKILKNCKEAITKDKGKVIIVEAIIEEDDEVDNKFKSVRLMLDMVMMAHTNKGKERSLKEWDYVLRQAGFSRYNITSIHAVQSLIEAFPMEETKVQVMMKKEEDDAKVEIWKYVFGFTNMAVVKCAVELGIAEAVEEKGSPITLNELASALKCDPSLLQRIMRFLIHLKFFKEVPTSQGSMAFQQTPLSRRLMRHGENNMAAFILLESSPVMLAPWHSLGTRVLANGTSAFDKAHGKDVWSYAAADAAHSKLINDAMACDTRLAMRAIIEGCPEVFDGIETLVDIGGNDGTTLRTLTKAFPRIRGINFDLPHVVCVAEKCHGVEHVGGDMFDGVPEADAAIIKWVLHDWGDDECIKILKNCKEAITKDKGKVIIVEAIIEEDDEVDNKFKSVRLMLDMVMMAHTNKGKERSLKEWDYVLRQAGFSRYNITSIHAVQSLIEAFP